Protein AF-A0A2H0XUZ1-F1 (afdb_monomer)

Secondary structure (DSSP, 8-state):
------TT--------PPPSEEEEEEEEESTT-EEEETTEEEEESPEEEEEEESEEEEEEE--TTB--EEEEEEEPTT-EEEEEEEPPB-EEEEEEEEESTT-EEEETTEEEEESSEEEEEEESEEEEEEEE-SSSB--EEEEEEE-TT-EEEEEEEPPB-EEEEEEEEESS-PEEEETTEEPBPTTSPBPBSSEEEEEEESEEEEEEEE-TTB--EEEEEEEPTT-EEEEEEEPPBP-----HHHHHHHHHHSTTHHHHHTT-HHHHHHHHHHHHHHHHHHHHHHHHHHHHHHHHHHHHHHHHH----HHHHHHHHHHHHHHHHHHHHHHHHHHHHHHHHHHHHHHHHHHHHHT-----GGG-------SS----------

Radius of gyration: 54.4 Å; Cα contacts (8 Å, |Δi|>4): 701; chains: 1; bounding box: 122×75×150 Å

Mean predicted aligned error: 13.76 Å

pLDDT: mean 89.46, std 15.49, range [26.77, 98.44]

Solvent-accessible surface area (backbone atoms only — not comparable to full-atom values): 21020 Å² total; per-residue (Å²): 136,90,80,89,78,57,91,96,50,93,76,84,81,89,76,86,81,76,54,70,27,15,25,35,31,35,41,40,44,66,70,61,25,41,36,22,50,73,90,40,80,77,53,46,28,68,37,74,69,42,76,41,63,44,44,78,44,41,39,39,37,44,46,93,53,32,44,72,45,74,46,82,48,72,37,46,61,68,36,74,46,78,48,77,46,73,49,52,76,37,22,6,23,43,35,39,40,39,41,63,72,62,21,37,33,23,51,72,84,42,79,76,52,40,22,69,38,78,45,72,82,36,62,52,42,79,44,43,39,36,40,39,50,77,88,49,29,52,65,48,76,50,74,47,72,28,46,73,75,32,72,44,76,47,78,50,67,56,52,69,37,33,7,26,39,37,39,38,41,43,70,62,64,27,37,40,20,51,73,84,41,76,39,61,44,97,86,68,46,73,37,41,27,67,41,74,45,75,79,38,68,40,41,82,43,38,42,34,38,44,41,95,64,33,45,69,44,75,49,79,44,76,38,45,66,80,36,77,46,80,44,80,48,73,51,52,70,59,77,90,75,84,60,49,68,63,16,25,56,36,15,70,76,39,57,20,42,6,24,40,74,61,70,36,47,72,61,9,53,49,44,36,51,51,50,54,52,46,48,54,53,35,52,53,31,48,56,50,24,54,53,28,44,51,50,22,54,50,42,46,48,53,57,72,70,63,86,76,54,76,68,59,53,48,58,47,48,51,55,24,51,52,29,41,52,54,18,52,54,30,46,52,50,31,51,52,45,51,50,51,45,54,51,51,50,54,47,42,24,50,44,19,44,74,68,46,72,83,82,52,87,92,71,64,78,81,72,82,82,76,64,92,83,76,92,72,88,78,85,84,74,136

Sequence (382 aa):
ATILVDDEKESAIDAKMTPAFGYLNLTTTPPNAPVMVNDKPIGNAPLLNYKLMSGKYLLMLKADFYKTTQEGIIIADGQTLTKAIDLPPDFGSISVQAAPVGSKVLIDGKAVGVSPLFVKQIAVGSHKVRIESGEHYEPIETTLFVGLGETQVIQTSLKERIGSLMITSNPPGAIIKIDGAGYKLTSGESAKTPIKLSRVWAGKRTVSLEMPGYASAKQDVVVRENELKPLQFTLNKMVFIKPRDQALWRSAVVPGFGQAYSTRYKVGAGYLAGEVVLYFILQNQKRLYEKYQNAYLIEREDYRSVIGTSEELKVIWEHVQDSYNKMDNQYKKQQLVTGAMVGLYLWNIADAYLFMPKIGEKHVSVYPTIDGFALRLEAELP

Structure (mmCIF, N/CA/C/O backbone):
data_AF-A0A2H0XUZ1-F1
#
_entry.id   AF-A0A2H0XUZ1-F1
#
loop_
_atom_site.group_PDB
_atom_site.id
_atom_site.type_symbol
_atom_site.label_atom_id
_atom_site.label_alt_id
_atom_site.label_comp_id
_atom_site.label_asym_id
_atom_site.label_entity_id
_atom_site.label_seq_id
_atom_site.pdbx_PDB_ins_code
_atom_site.Cartn_x
_atom_site.Cartn_y
_atom_site.Cartn_z
_atom_site.occupancy
_atom_site.B_iso_or_equiv
_atom_site.auth_seq_id
_atom_site.auth_comp_id
_atom_site.auth_asym_id
_atom_site.auth_atom_id
_atom_site.pdbx_PDB_model_num
ATOM 1 N N . ALA A 1 1 ? -64.602 35.003 58.771 1.00 54.06 1 ALA A N 1
ATOM 2 C CA . ALA A 1 1 ? -65.085 36.156 59.552 1.00 54.06 1 ALA A CA 1
ATOM 3 C C . ALA A 1 1 ? -66.500 36.461 59.094 1.00 54.06 1 ALA A C 1
ATOM 5 O O . ALA A 1 1 ? -66.723 36.475 57.890 1.00 54.06 1 ALA A O 1
ATOM 6 N N . THR A 1 2 ? -67.439 36.635 60.020 1.00 58.09 2 THR A N 1
ATOM 7 C CA . THR A 1 2 ? -68.795 37.097 59.699 1.00 58.09 2 THR A CA 1
ATOM 8 C C . THR A 1 2 ? -68.797 38.610 59.856 1.00 58.09 2 THR A C 1
ATOM 10 O O . THR A 1 2 ? -68.468 39.100 60.934 1.00 58.09 2 THR A O 1
ATOM 13 N N . ILE A 1 3 ? -69.106 39.337 58.787 1.00 65.50 3 ILE A N 1
ATOM 14 C CA . ILE A 1 3 ? -69.291 40.790 58.816 1.00 65.50 3 ILE A CA 1
ATOM 15 C C . ILE A 1 3 ? -70.775 41.095 58.712 1.00 65.50 3 ILE A C 1
ATOM 17 O O . ILE A 1 3 ? -71.470 40.548 57.860 1.00 65.50 3 ILE A O 1
ATOM 21 N N . LEU A 1 4 ? -71.241 41.968 59.594 1.00 65.25 4 LEU A N 1
ATOM 22 C CA . LEU A 1 4 ? -72.525 42.632 59.444 1.00 65.25 4 LEU A CA 1
ATOM 23 C C . LEU A 1 4 ? -72.284 43.858 58.569 1.00 65.25 4 LEU A C 1
ATOM 25 O O . LEU A 1 4 ? -71.453 44.697 58.909 1.00 65.25 4 LEU A O 1
ATOM 29 N N . VAL A 1 5 ? -72.963 43.900 57.428 1.00 68.69 5 VAL A N 1
ATOM 30 C CA . VAL A 1 5 ? -72.924 45.014 56.477 1.00 68.69 5 VAL A CA 1
ATOM 31 C C . VAL A 1 5 ? -74.217 45.803 56.660 1.00 68.69 5 VAL A C 1
ATOM 33 O O . VAL A 1 5 ? -75.282 45.196 56.766 1.00 68.69 5 VAL A O 1
ATOM 36 N N . ASP A 1 6 ? -74.104 47.125 56.743 1.00 70.50 6 ASP A N 1
ATOM 37 C CA . ASP A 1 6 ? -75.214 48.061 56.945 1.00 70.50 6 ASP A CA 1
ATOM 38 C C . ASP A 1 6 ? -75.403 48.913 55.684 1.00 70.50 6 ASP A C 1
ATOM 40 O O . ASP A 1 6 ? -74.436 49.143 54.948 1.00 70.50 6 ASP A O 1
ATOM 44 N N . ASP A 1 7 ? -76.629 49.364 55.421 1.00 66.69 7 ASP A N 1
ATOM 45 C CA . ASP A 1 7 ? -76.916 50.150 54.218 1.00 66.69 7 ASP A CA 1
ATOM 46 C C . ASP A 1 7 ? -76.238 51.530 54.334 1.00 66.69 7 ASP A C 1
ATOM 48 O O . ASP A 1 7 ? -76.243 52.160 55.392 1.00 66.69 7 ASP A O 1
ATOM 52 N N . GLU A 1 8 ? -75.586 51.973 53.256 1.00 68.88 8 GLU A N 1
ATOM 53 C CA . GLU A 1 8 ? -74.812 53.229 53.154 1.00 68.88 8 GLU A CA 1
ATOM 54 C C . GLU A 1 8 ? -73.475 53.330 53.932 1.00 68.88 8 GLU A C 1
ATOM 56 O O . GLU A 1 8 ? -72.865 54.404 53.962 1.00 68.88 8 GLU A O 1
ATOM 61 N N . LYS A 1 9 ? -72.930 52.236 54.495 1.00 70.69 9 LYS A N 1
ATOM 62 C CA . LYS A 1 9 ? -71.551 52.213 55.039 1.00 70.69 9 LYS A CA 1
ATOM 63 C C . LYS A 1 9 ? -70.651 51.191 54.353 1.00 70.69 9 LYS A C 1
ATOM 65 O O . LYS A 1 9 ? -70.871 49.983 54.440 1.00 70.69 9 LYS A O 1
ATOM 70 N N . GLU A 1 10 ? -69.551 51.669 53.765 1.00 69.94 10 GLU A N 1
ATOM 71 C CA . GLU A 1 10 ? -68.481 50.789 53.289 1.00 69.94 10 GLU A CA 1
ATOM 72 C C . GLU A 1 10 ? -67.913 49.963 54.453 1.00 69.94 10 GLU A C 1
ATOM 74 O O . GLU A 1 10 ? -67.359 50.491 55.419 1.00 69.94 10 GLU A O 1
ATOM 79 N N . SER A 1 11 ? -68.064 48.643 54.352 1.00 73.44 11 SER A N 1
ATOM 80 C CA . SER A 1 11 ? -67.514 47.677 55.301 1.00 73.44 11 SER A CA 1
ATOM 81 C C . SER A 1 11 ? -66.314 46.988 54.661 1.00 73.44 11 SER A C 1
ATOM 83 O O . SER A 1 11 ? -66.468 46.202 53.727 1.00 73.44 11 SER A O 1
ATOM 85 N N . ALA A 1 12 ? -65.111 47.278 55.154 1.00 68.12 12 ALA A N 1
ATOM 86 C CA . ALA A 1 12 ? -63.887 46.640 54.684 1.00 68.12 12 ALA A CA 1
ATOM 87 C C . ALA A 1 12 ? -63.538 45.424 55.558 1.00 68.12 12 ALA A C 1
ATOM 89 O O . ALA A 1 12 ? -63.433 45.533 56.780 1.00 68.12 12 ALA A O 1
ATOM 90 N N . ILE A 1 13 ? -63.324 44.264 54.930 1.00 72.00 13 ILE A N 1
ATOM 91 C CA . ILE A 1 13 ? -62.639 43.132 55.562 1.00 72.00 13 ILE A CA 1
ATOM 92 C C . ILE A 1 13 ? -61.157 43.230 55.244 1.00 72.00 13 ILE A C 1
ATOM 94 O O . ILE A 1 13 ? -60.767 43.212 54.077 1.00 72.00 13 ILE A O 1
ATOM 98 N N . ASP A 1 14 ? -60.339 43.231 56.291 1.00 69.06 14 ASP A N 1
ATOM 99 C CA . ASP A 1 14 ? -58.914 42.966 56.163 1.00 69.06 14 ASP A CA 1
ATOM 100 C C . ASP A 1 14 ? -58.681 41.457 56.341 1.00 69.06 14 ASP A C 1
ATOM 102 O O . ASP A 1 14 ? -58.546 40.930 57.449 1.00 69.06 14 ASP A O 1
ATOM 106 N N . ALA A 1 15 ? -58.768 40.714 55.235 1.00 67.31 15 ALA A N 1
ATOM 107 C CA . ALA A 1 15 ? -58.509 39.280 55.217 1.00 67.31 15 ALA A CA 1
ATOM 108 C C . ALA A 1 15 ? -57.034 39.034 54.896 1.00 67.31 15 ALA A C 1
ATOM 110 O O . ALA A 1 15 ? -56.607 39.096 53.742 1.00 67.31 15 ALA A O 1
ATOM 111 N N . LYS A 1 16 ? -56.253 38.675 55.916 1.00 73.50 16 LYS A N 1
ATOM 112 C CA . LYS A 1 16 ? -54.870 38.236 55.724 1.00 73.50 16 LYS A CA 1
ATOM 113 C C . LYS A 1 16 ? -54.849 36.808 55.169 1.00 73.50 16 LYS A C 1
ATOM 115 O O . LYS A 1 16 ? -54.920 35.842 55.925 1.00 73.50 16 LYS A O 1
ATOM 120 N N . MET A 1 17 ? -54.768 36.670 53.847 1.00 75.50 17 MET A N 1
ATOM 121 C CA . MET A 1 17 ? -54.591 35.367 53.200 1.00 75.50 17 MET A CA 1
ATOM 122 C C . MET A 1 17 ? -53.187 34.820 53.477 1.00 75.50 17 MET A C 1
ATOM 124 O O . MET A 1 17 ? -52.190 35.513 53.266 1.00 75.50 17 MET A O 1
ATOM 128 N N . THR A 1 18 ? -53.098 33.568 53.922 1.00 76.50 18 THR A N 1
ATOM 129 C CA . THR A 1 18 ? -51.833 32.830 53.978 1.00 76.50 18 THR A CA 1
ATOM 130 C C . THR A 1 18 ? -51.630 32.065 52.668 1.00 76.50 18 THR A C 1
ATOM 132 O O . THR A 1 18 ? -52.593 31.516 52.126 1.00 76.50 18 THR A O 1
ATOM 135 N N . PRO A 1 19 ? -50.410 32.029 52.106 1.00 81.19 19 PRO A N 1
ATOM 136 C CA . PRO A 1 19 ? -50.156 31.266 50.890 1.00 81.19 19 PRO A CA 1
ATOM 137 C C . PRO A 1 19 ? -50.393 29.772 51.130 1.00 81.19 19 PRO A C 1
ATOM 139 O O . PRO A 1 19 ? -49.680 29.187 51.925 1.00 81.19 19 PRO A O 1
ATOM 142 N N . ALA A 1 20 ? -51.308 29.129 50.401 1.00 90.44 20 ALA A N 1
ATOM 143 C CA . ALA A 1 20 ? -51.469 27.663 50.413 1.00 90.44 20 ALA A CA 1
ATOM 144 C C . ALA A 1 20 ? -50.472 26.948 49.470 1.00 90.44 20 ALA A C 1
ATOM 146 O O . ALA A 1 20 ? -50.773 25.911 48.875 1.00 90.44 20 ALA A O 1
ATOM 147 N N . PHE A 1 21 ? -49.315 27.568 49.244 1.00 94.62 21 PHE A N 1
ATOM 148 C CA . PHE A 1 21 ? -48.265 27.103 48.346 1.00 94.62 21 PHE A CA 1
ATOM 149 C C . PHE A 1 21 ? -46.896 27.508 48.882 1.00 94.62 21 PHE A C 1
ATOM 151 O O . PHE A 1 21 ? -46.771 28.522 49.569 1.00 94.62 21 PHE A O 1
ATOM 158 N N . GLY A 1 22 ? -45.867 26.772 48.483 1.00 96.06 22 GLY A N 1
ATOM 159 C CA . GLY A 1 22 ? -44.466 27.116 48.695 1.00 96.06 22 GLY A CA 1
ATOM 160 C C . GLY A 1 22 ? -43.653 26.921 47.417 1.00 96.06 22 GLY A C 1
ATOM 161 O O . GLY A 1 22 ? -44.203 26.758 46.322 1.00 96.06 22 GLY A O 1
ATOM 162 N N . TYR A 1 23 ? -42.333 26.942 47.555 1.00 97.06 23 TYR A N 1
ATOM 163 C CA . TYR A 1 23 ? -41.396 26.846 46.440 1.00 97.06 23 TYR A CA 1
ATOM 164 C C . TYR A 1 23 ? -40.370 25.734 46.661 1.00 97.06 23 TYR A C 1
ATOM 166 O O . TYR A 1 23 ? -39.965 25.469 47.790 1.00 97.06 23 TYR A O 1
ATOM 174 N N . LEU A 1 24 ? -39.920 25.107 45.578 1.00 97.56 24 LEU A N 1
ATOM 175 C CA . LEU A 1 24 ? -38.834 24.133 45.567 1.00 97.56 24 LEU A CA 1
ATOM 176 C C . LEU A 1 24 ? -37.639 24.690 44.784 1.00 97.56 24 LEU A C 1
ATOM 178 O O . LEU A 1 24 ? -37.761 25.022 43.603 1.00 97.56 24 LEU A O 1
ATOM 182 N N . ASN A 1 25 ? -36.484 24.729 45.443 1.00 98.00 25 ASN A N 1
ATOM 183 C CA . ASN A 1 25 ? -35.170 24.838 44.825 1.00 98.00 25 ASN A CA 1
ATOM 184 C C . ASN A 1 25 ? -34.518 23.455 44.857 1.00 98.00 25 ASN A C 1
ATOM 186 O O . ASN A 1 25 ? -34.298 22.911 45.937 1.00 98.00 25 ASN A O 1
ATOM 190 N N . LEU A 1 26 ? -34.214 22.877 43.700 1.00 97.62 26 LEU A N 1
ATOM 191 C CA . LEU A 1 26 ? -33.664 21.526 43.609 1.00 97.62 26 LEU A CA 1
ATOM 192 C C . LEU A 1 26 ? -32.458 21.501 42.681 1.00 97.62 26 LEU A C 1
ATOM 194 O O . LEU A 1 26 ? -32.584 21.861 41.516 1.00 97.62 26 LEU A O 1
ATOM 198 N N . THR A 1 27 ? -31.320 21.026 43.172 1.00 97.75 27 THR A N 1
ATOM 199 C CA . THR A 1 27 ? -30.129 20.718 42.369 1.00 97.75 27 THR A CA 1
ATOM 200 C C . THR A 1 27 ? -29.829 19.223 42.414 1.00 97.75 27 THR A C 1
ATOM 202 O O . THR A 1 27 ? -30.231 18.528 43.350 1.00 97.75 27 THR A O 1
ATOM 205 N N . THR A 1 28 ? -29.129 18.715 41.396 1.00 97.62 28 THR A N 1
ATOM 206 C CA . THR A 1 28 ? -28.732 17.304 41.331 1.00 97.62 28 THR A CA 1
ATOM 207 C C . THR A 1 28 ? -27.280 17.127 40.924 1.00 97.62 28 THR A C 1
ATOM 209 O O . THR A 1 28 ? -26.757 17.906 40.123 1.00 97.62 28 THR A O 1
ATOM 212 N N . THR A 1 29 ? -26.669 16.050 41.413 1.00 95.31 29 THR A N 1
ATOM 213 C CA . THR A 1 29 ? -25.396 15.519 40.911 1.00 95.31 29 THR A CA 1
ATOM 214 C C . THR A 1 29 ? -25.655 14.099 40.396 1.00 95.31 29 THR A C 1
ATOM 216 O O . THR A 1 29 ? -25.971 13.229 41.203 1.00 95.31 29 THR A O 1
ATOM 219 N N . PRO A 1 30 ? -25.576 13.818 39.082 1.00 94.56 30 PRO A N 1
ATOM 220 C CA . PRO A 1 30 ? -25.170 14.707 37.995 1.00 94.56 30 PRO A CA 1
ATOM 221 C C . PRO A 1 30 ? -26.203 15.818 37.724 1.00 94.56 30 PRO A C 1
ATOM 223 O O . PRO A 1 30 ? -27.385 15.660 38.051 1.00 94.56 30 PRO A O 1
ATOM 226 N N . PRO A 1 31 ? -25.782 16.943 37.117 1.00 94.44 31 PRO A N 1
ATOM 227 C CA . PRO A 1 31 ? -26.701 18.014 36.743 1.00 94.44 31 PRO A CA 1
ATOM 228 C C . PRO A 1 31 ? -27.665 17.556 35.640 1.00 94.44 31 PRO A C 1
ATOM 230 O O . PRO A 1 31 ? -27.409 16.575 34.943 1.00 94.44 31 PRO A O 1
ATOM 233 N N . ASN A 1 32 ? -28.747 18.311 35.435 1.00 95.00 32 ASN A N 1
ATOM 234 C CA . ASN A 1 32 ? -29.728 18.073 34.372 1.00 95.00 32 ASN A CA 1
ATOM 235 C C . ASN A 1 32 ? -30.531 16.768 34.499 1.00 95.00 32 ASN A C 1
ATOM 237 O O . ASN A 1 32 ? -31.083 16.298 33.505 1.00 95.00 32 ASN A O 1
ATOM 241 N N . ALA A 1 33 ? -30.641 16.192 35.699 1.00 96.50 33 ALA A N 1
ATOM 242 C CA . ALA A 1 33 ? -31.486 15.022 35.918 1.00 96.50 33 ALA A CA 1
ATOM 243 C C . ALA A 1 33 ? -32.978 15.392 35.757 1.00 96.50 33 ALA A C 1
ATOM 245 O O . ALA A 1 33 ? -33.431 16.345 36.402 1.00 96.50 33 ALA A O 1
ATOM 246 N N . PRO A 1 34 ? -33.755 14.674 34.921 1.00 97.06 34 PRO A N 1
ATOM 247 C CA . PRO A 1 34 ? -35.213 14.741 34.924 1.00 97.06 34 PRO A CA 1
ATOM 248 C C . PRO A 1 34 ? -35.821 14.563 36.319 1.00 97.06 34 PRO A C 1
ATOM 250 O O . PRO A 1 34 ? -35.462 13.635 37.048 1.00 97.06 34 PRO A O 1
ATOM 253 N N . VAL A 1 35 ? -36.777 15.430 36.657 1.00 96.94 35 VAL A N 1
ATOM 254 C CA . VAL A 1 35 ? -37.486 15.456 37.940 1.00 96.94 35 VAL A CA 1
ATOM 255 C C . VAL A 1 35 ? -38.979 15.247 37.709 1.00 96.94 35 VAL A C 1
ATOM 257 O O . VAL A 1 35 ? -39.616 15.935 36.904 1.00 96.94 35 VAL A O 1
ATOM 260 N N . MET A 1 36 ? -39.554 14.316 38.461 1.00 97.00 36 MET A N 1
ATOM 261 C CA . MET A 1 36 ? -40.992 14.078 38.533 1.00 97.00 36 MET A CA 1
ATOM 262 C C . MET A 1 36 ? -41.492 14.311 39.960 1.00 97.00 36 MET A C 1
ATOM 264 O O . MET A 1 36 ? -40.799 13.984 40.921 1.00 97.00 36 MET A O 1
ATOM 268 N N . VAL A 1 37 ? -42.701 14.857 40.087 1.00 96.56 37 VAL A N 1
ATOM 269 C CA . VAL A 1 37 ? -43.438 15.019 41.347 1.00 96.56 37 VAL A CA 1
ATOM 270 C C . VAL A 1 37 ? -44.721 14.208 41.248 1.00 96.56 37 VAL A C 1
ATOM 272 O O . VAL A 1 37 ? -45.546 14.496 40.382 1.00 96.56 37 VAL A O 1
ATOM 275 N N . ASN A 1 38 ? -44.906 13.225 42.134 1.00 93.31 38 ASN A N 1
ATOM 276 C CA . ASN A 1 38 ? -46.067 12.321 42.124 1.00 93.31 38 ASN A CA 1
ATOM 277 C C . ASN A 1 38 ? -46.338 11.769 40.706 1.00 93.31 38 ASN A C 1
ATOM 279 O O . ASN A 1 38 ? -47.430 11.934 40.166 1.00 93.31 38 ASN A O 1
ATOM 283 N N . ASP A 1 39 ? -45.291 11.225 40.075 1.00 92.69 39 ASP A N 1
ATOM 284 C CA . ASP A 1 39 ? -45.282 10.674 38.707 1.00 92.69 39 ASP A CA 1
ATOM 285 C C . ASP A 1 39 ? -45.545 11.674 37.564 1.00 92.69 39 ASP A C 1
ATOM 287 O O . ASP A 1 39 ? -45.543 11.301 36.390 1.00 92.69 39 ASP A O 1
ATOM 291 N N . LYS A 1 40 ? -45.704 12.970 37.864 1.00 95.44 40 LYS A N 1
ATOM 292 C CA . LYS A 1 40 ? -45.834 14.021 36.851 1.00 95.44 40 LYS A CA 1
ATOM 293 C C . LYS A 1 40 ? -44.475 14.675 36.571 1.00 95.44 40 LYS A C 1
ATOM 295 O O . LYS A 1 40 ? -43.865 15.194 37.508 1.00 95.44 40 LYS A O 1
ATOM 300 N N . PRO A 1 41 ? -43.993 14.722 35.315 1.00 96.38 41 PRO A N 1
ATOM 301 C CA . PRO A 1 41 ? -42.753 15.417 34.980 1.00 96.38 41 PRO A CA 1
ATOM 302 C C . PRO A 1 41 ? -42.902 16.922 35.196 1.00 96.38 41 PRO A C 1
ATOM 304 O O . PRO A 1 41 ? -43.883 17.528 34.758 1.00 96.38 41 PRO A O 1
ATOM 307 N N . ILE A 1 42 ? -41.916 17.519 35.867 1.00 95.75 42 ILE A N 1
ATOM 308 C CA . ILE A 1 42 ? -41.899 18.956 36.174 1.00 95.75 42 ILE A CA 1
ATOM 309 C C . ILE A 1 42 ? -40.709 19.703 35.557 1.00 95.75 42 ILE A C 1
ATOM 311 O O . ILE A 1 42 ? -40.638 20.925 35.667 1.00 95.75 42 ILE A O 1
ATOM 315 N N . GLY A 1 43 ? -39.806 18.987 34.881 1.00 95.12 43 GLY A N 1
ATOM 316 C CA . GLY A 1 43 ? -38.634 19.533 34.196 1.00 95.12 43 GLY A CA 1
ATOM 317 C C . GLY A 1 43 ? -37.354 18.794 34.579 1.00 95.12 43 GLY A C 1
ATOM 318 O O . GLY A 1 43 ? -37.404 17.670 35.076 1.00 95.12 43 GLY A O 1
ATOM 319 N N . ASN A 1 44 ? -36.209 19.439 34.372 1.00 96.56 44 ASN A N 1
ATOM 320 C CA . ASN A 1 44 ? -34.895 18.925 34.751 1.00 96.56 44 ASN A CA 1
ATOM 321 C C . ASN A 1 44 ? -34.283 19.832 35.824 1.00 96.56 44 ASN A C 1
ATOM 323 O O . ASN A 1 44 ? -34.526 21.038 35.830 1.00 96.56 44 ASN A O 1
ATOM 327 N N . ALA A 1 45 ? -33.479 19.264 36.720 1.00 95.06 45 ALA A N 1
ATOM 328 C CA . ALA A 1 45 ? -32.726 20.051 37.690 1.00 95.06 45 ALA A CA 1
ATOM 329 C C . ALA A 1 45 ? -31.591 20.851 36.998 1.00 95.06 45 ALA A C 1
ATOM 331 O O . ALA A 1 45 ? -30.927 20.316 36.114 1.00 95.06 45 ALA A O 1
ATOM 332 N N . PRO A 1 46 ? -31.292 22.096 37.406 1.00 96.56 46 PRO A N 1
ATOM 333 C CA . PRO A 1 46 ? -31.813 22.747 38.594 1.00 96.56 46 PRO A CA 1
ATOM 334 C C . PRO A 1 46 ? -33.230 23.303 38.414 1.00 96.56 46 PRO A C 1
ATOM 336 O O . PRO A 1 46 ? -33.542 23.937 37.411 1.00 96.56 46 PRO A O 1
ATOM 339 N N . LEU A 1 47 ? -34.067 23.121 39.434 1.00 96.00 47 LEU A N 1
ATOM 340 C CA . LEU A 1 47 ? -35.338 23.827 39.571 1.00 96.00 47 LEU A CA 1
ATOM 341 C C . LEU A 1 47 ? -35.126 25.017 40.506 1.00 96.00 47 LEU A C 1
ATOM 343 O O . LEU A 1 47 ? -34.586 24.845 41.598 1.00 96.00 47 LEU A O 1
ATOM 347 N N . LEU A 1 48 ? -35.546 26.209 40.084 1.00 96.19 48 LEU A N 1
ATOM 348 C CA . LEU A 1 48 ? -35.440 27.442 40.865 1.00 96.19 48 LEU A CA 1
ATOM 349 C C . LE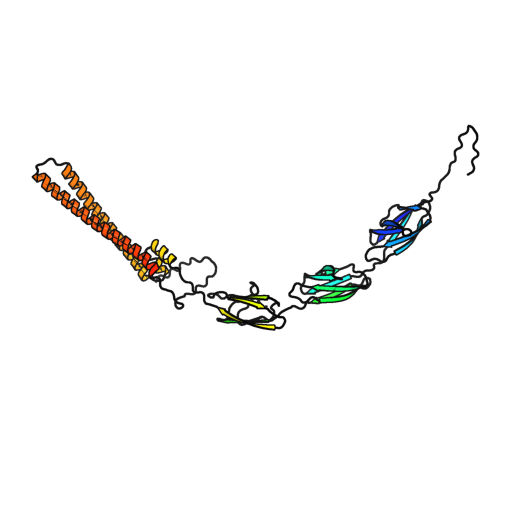U A 1 48 ? -36.834 28.020 41.093 1.00 96.19 48 LEU A C 1
ATOM 351 O O . LEU A 1 48 ? -37.561 28.290 40.141 1.00 96.19 48 LEU A O 1
ATOM 355 N N . ASN A 1 49 ? -37.188 28.212 42.360 1.00 95.50 49 ASN A N 1
ATOM 356 C CA . ASN A 1 49 ? -38.472 28.710 42.837 1.00 95.50 49 ASN A CA 1
ATOM 357 C C . ASN A 1 49 ? -39.665 28.001 42.174 1.00 95.50 49 ASN A C 1
ATOM 359 O O . ASN A 1 49 ? -40.641 28.639 41.773 1.00 95.50 49 ASN A O 1
ATOM 363 N N . TYR A 1 50 ? -39.597 26.674 42.039 1.00 96.75 50 TYR A N 1
ATOM 364 C CA . TYR A 1 50 ? -40.678 25.907 41.431 1.00 96.75 50 TYR A CA 1
ATOM 365 C C . TYR A 1 50 ? -41.881 25.864 42.379 1.00 96.75 50 TYR A C 1
ATOM 367 O O . TYR A 1 50 ? -41.798 25.306 43.472 1.00 96.75 50 TYR A O 1
ATOM 375 N N . LYS A 1 51 ? -42.990 26.493 41.982 1.00 96.50 51 LYS A N 1
ATOM 376 C CA . LYS A 1 51 ? -44.180 26.654 42.826 1.00 96.50 51 LYS A CA 1
ATOM 377 C C . LYS A 1 51 ? -44.960 25.343 42.943 1.00 96.50 51 LYS A C 1
ATOM 379 O O . LYS A 1 51 ? -45.400 24.788 41.938 1.00 96.50 51 LYS A O 1
ATOM 384 N N . LEU A 1 52 ? -45.198 24.903 44.174 1.00 95.88 52 LEU A N 1
ATOM 385 C CA . LEU A 1 52 ? -46.023 23.741 44.509 1.00 95.88 52 LEU A CA 1
ATOM 386 C C . LEU A 1 52 ? -47.050 24.139 45.567 1.00 95.88 52 LEU A C 1
ATOM 388 O O . LEU A 1 52 ? -46.763 24.976 46.421 1.00 95.88 52 LEU A O 1
ATOM 392 N N . MET A 1 53 ? -48.240 23.539 45.523 1.00 95.94 53 MET A N 1
ATOM 393 C CA . MET A 1 53 ? -49.191 23.676 46.630 1.00 95.94 53 MET A CA 1
ATOM 394 C C . MET A 1 53 ? -48.559 23.127 47.911 1.00 95.94 53 MET A C 1
ATOM 396 O O . MET A 1 53 ? -47.664 22.288 47.868 1.00 95.94 53 MET A O 1
ATOM 400 N N . SER A 1 54 ? -48.991 23.607 49.063 1.00 95.44 54 SER A N 1
ATOM 401 C CA . SER A 1 54 ? -48.479 23.066 50.314 1.00 95.44 54 SER A CA 1
ATOM 402 C C . SER A 1 54 ? -48.987 21.644 50.514 1.00 95.44 54 SER A C 1
ATOM 404 O O . SER A 1 54 ? -50.148 21.335 50.239 1.00 95.44 54 SER A O 1
ATOM 406 N N . GLY A 1 55 ? -48.110 20.751 50.962 1.00 95.56 55 GLY A N 1
ATOM 407 C CA . GLY A 1 55 ? -48.427 19.332 51.051 1.00 95.56 55 GLY A CA 1
ATOM 408 C C . GLY A 1 55 ? -47.206 18.425 50.975 1.00 95.56 55 GLY A C 1
ATOM 409 O O . GLY A 1 55 ? -46.060 18.877 50.942 1.00 95.56 55 GLY A O 1
ATOM 410 N N . LYS A 1 56 ? -47.469 17.117 50.973 1.00 96.88 56 LYS A N 1
ATOM 411 C CA . LYS A 1 56 ? -46.454 16.069 50.830 1.00 96.88 56 LYS A CA 1
ATOM 412 C C . LYS A 1 56 ? -46.337 15.665 49.363 1.00 96.88 56 LYS A C 1
ATOM 414 O O . LYS A 1 56 ? -47.354 15.448 48.706 1.00 96.88 56 LYS A O 1
ATOM 419 N N . TYR A 1 57 ? -45.110 15.509 48.887 1.00 97.00 57 TYR A N 1
ATOM 420 C CA . TYR A 1 57 ? -44.811 15.090 47.522 1.00 97.00 57 TYR A CA 1
ATOM 421 C C . TYR A 1 57 ? -43.752 13.996 47.511 1.00 97.00 57 TYR A C 1
ATOM 423 O O . TYR A 1 57 ? -42.878 13.970 48.375 1.00 97.00 57 TYR A O 1
ATOM 431 N N . LEU A 1 58 ? -43.808 13.127 46.506 1.00 97.38 58 LEU A N 1
ATOM 432 C CA . LEU A 1 58 ? -42.741 12.194 46.176 1.00 97.38 58 LEU A CA 1
ATOM 433 C C . LEU A 1 58 ? -41.990 12.719 44.953 1.00 97.38 58 LEU A C 1
ATOM 435 O O . LEU A 1 58 ? -42.569 12.847 43.873 1.00 97.38 58 LEU A O 1
ATOM 439 N N . LEU A 1 59 ? -40.708 13.022 45.133 1.00 97.12 59 LEU A N 1
ATOM 440 C CA . LEU A 1 59 ? -39.789 13.287 44.038 1.00 97.12 59 LEU A CA 1
ATOM 441 C C . LEU A 1 59 ? -39.284 11.969 43.465 1.00 97.12 59 LEU A C 1
ATOM 443 O O . LEU A 1 59 ? -38.925 11.068 44.220 1.00 97.12 59 LEU A O 1
ATOM 447 N N . MET A 1 60 ? -39.192 11.887 42.142 1.00 97.25 60 MET A N 1
ATOM 448 C CA . MET A 1 60 ? -38.476 10.827 41.441 1.00 97.25 60 MET A CA 1
ATOM 449 C C . MET A 1 60 ? -37.486 11.459 40.468 1.00 97.25 60 MET A C 1
ATOM 451 O O . MET A 1 60 ? -37.867 12.273 39.625 1.00 97.25 60 MET A O 1
ATOM 455 N N . LEU A 1 61 ? -36.215 11.090 40.609 1.00 96.75 61 LEU A N 1
ATOM 456 C CA . LEU A 1 61 ? -35.111 11.621 39.823 1.00 96.75 61 LEU A CA 1
ATOM 457 C C . LEU A 1 61 ? -34.439 10.492 39.057 1.00 96.75 61 LEU A C 1
ATOM 459 O O . LEU A 1 61 ? -34.135 9.440 39.623 1.00 96.75 61 LEU A O 1
ATOM 463 N N . LYS A 1 62 ? -34.188 10.723 37.771 1.00 92.88 62 LYS A N 1
ATOM 464 C CA . LYS A 1 62 ? -33.545 9.759 36.876 1.00 92.88 62 LYS A CA 1
ATOM 465 C C . LYS A 1 62 ? -32.418 10.451 36.124 1.00 92.88 62 LYS A C 1
ATOM 467 O O . LYS A 1 62 ? -32.604 11.571 35.675 1.00 92.88 62 LYS A O 1
ATOM 472 N N . ALA A 1 63 ? -31.285 9.782 35.945 1.00 92.94 63 ALA A N 1
ATOM 473 C CA . ALA A 1 63 ? -30.229 10.211 35.032 1.00 92.94 63 ALA A CA 1
ATOM 474 C C . ALA A 1 63 ? -29.592 8.983 34.368 1.00 92.94 63 ALA A C 1
ATOM 476 O O . ALA A 1 63 ? -29.572 7.901 34.958 1.00 92.94 63 ALA A O 1
ATOM 477 N N . ASP A 1 64 ? -29.094 9.139 33.142 1.00 91.06 64 ASP A N 1
ATOM 478 C CA . ASP A 1 64 ? -28.459 8.042 32.408 1.00 91.06 64 ASP A CA 1
ATOM 479 C C . ASP A 1 64 ? -27.238 7.530 33.161 1.00 91.06 64 ASP A C 1
ATOM 481 O O . ASP A 1 64 ? -26.391 8.323 33.565 1.00 91.06 64 ASP A O 1
ATOM 485 N N . PHE A 1 65 ? -27.139 6.207 33.306 1.00 92.19 65 PHE A N 1
ATOM 486 C CA . PHE A 1 65 ? -26.098 5.529 34.079 1.00 92.19 65 PHE A CA 1
ATOM 487 C C . PHE A 1 65 ? -26.165 5.751 35.600 1.00 92.19 65 PHE A C 1
ATOM 489 O O . PHE A 1 65 ? -25.250 5.348 36.301 1.00 92.19 65 PHE A O 1
ATOM 496 N N . TYR A 1 66 ? -27.219 6.353 36.149 1.00 92.62 66 TYR A N 1
ATOM 497 C CA . TYR A 1 66 ? -27.391 6.510 37.598 1.00 92.62 66 TYR A CA 1
ATOM 498 C C . TYR A 1 66 ? -28.641 5.779 38.084 1.00 92.62 66 TYR A C 1
ATOM 500 O O . TYR A 1 66 ? -29.610 5.593 37.342 1.00 92.62 66 TYR A O 1
ATOM 508 N N . LYS A 1 67 ? -28.644 5.388 39.361 1.00 92.12 67 LYS A N 1
ATOM 509 C CA . LYS A 1 67 ? -29.817 4.784 39.991 1.00 92.12 67 LYS A CA 1
ATOM 510 C C . LYS A 1 67 ? -30.934 5.814 40.100 1.00 92.12 67 LYS A C 1
ATOM 512 O O . LYS A 1 67 ? -30.697 6.988 40.376 1.00 92.12 67 LYS A O 1
ATOM 517 N N . THR A 1 68 ? -32.166 5.355 39.895 1.00 93.62 68 THR A N 1
ATOM 518 C CA . THR A 1 68 ? -33.347 6.189 40.134 1.00 93.62 68 THR A CA 1
ATOM 519 C C . THR A 1 68 ? -33.484 6.430 41.633 1.00 93.62 68 THR A C 1
ATOM 521 O O . THR A 1 68 ? -33.521 5.475 42.409 1.00 93.62 68 THR A O 1
ATOM 524 N N . THR A 1 69 ? -33.579 7.696 42.029 1.00 95.69 69 THR A N 1
ATOM 525 C CA . THR A 1 69 ? -33.730 8.101 43.431 1.00 95.69 69 THR A CA 1
ATOM 526 C C . THR A 1 69 ? -35.152 8.588 43.667 1.00 95.69 69 THR A C 1
ATOM 528 O O . THR A 1 69 ? -35.691 9.355 42.866 1.00 95.69 69 THR A O 1
ATOM 531 N N . GLN A 1 70 ? -35.755 8.152 44.772 1.00 96.12 70 GLN A N 1
ATOM 532 C CA . GLN A 1 70 ? -37.051 8.634 45.239 1.00 96.12 70 GLN A CA 1
ATOM 533 C C . GLN A 1 70 ? -36.890 9.331 46.590 1.00 96.12 70 GLN A C 1
ATOM 535 O O . GLN A 1 70 ? -36.249 8.784 47.486 1.00 96.12 70 GLN A O 1
ATOM 540 N N . GLU A 1 71 ? -37.474 10.518 46.749 1.00 95.06 71 GLU A N 1
ATOM 541 C CA . GLU A 1 71 ? -37.393 11.281 47.999 1.00 95.06 71 GLU A CA 1
ATOM 542 C C . GLU A 1 71 ? -38.733 11.932 48.350 1.00 95.06 71 GLU A C 1
ATOM 544 O O . GLU A 1 71 ? -39.329 12.649 47.546 1.00 95.06 71 GLU A O 1
ATOM 549 N N . GLY A 1 72 ? -39.215 11.695 49.571 1.00 96.38 72 GLY A N 1
ATOM 550 C CA . GLY A 1 72 ? -40.393 12.375 50.101 1.00 96.38 72 GLY A CA 1
ATOM 551 C C . GLY A 1 72 ? -40.051 13.786 50.578 1.00 96.38 72 GLY A C 1
ATOM 552 O O . GLY A 1 72 ? -39.157 13.960 51.405 1.00 96.38 72 GLY A O 1
ATOM 553 N N . ILE A 1 73 ? -40.789 14.789 50.106 1.00 97.06 73 ILE A N 1
ATOM 554 C CA . ILE A 1 73 ? -40.637 16.190 50.516 1.00 97.06 73 ILE A CA 1
ATOM 555 C C . ILE A 1 73 ? -41.945 16.759 51.068 1.00 97.06 73 ILE A C 1
ATOM 557 O O . ILE A 1 73 ? -43.038 16.272 50.771 1.00 97.06 73 ILE A O 1
ATOM 561 N N . ILE A 1 74 ? -41.831 17.824 51.862 1.00 97.12 74 ILE A N 1
ATOM 562 C CA . ILE A 1 74 ? -42.965 18.588 52.385 1.00 97.12 74 ILE A CA 1
ATOM 563 C C . ILE A 1 74 ? -42.779 20.046 51.972 1.00 97.12 74 ILE A C 1
ATOM 565 O O . ILE A 1 74 ? -41.749 20.644 52.279 1.00 97.12 74 ILE A O 1
ATOM 569 N N . ILE A 1 75 ? -43.771 20.605 51.284 1.00 97.00 75 ILE A N 1
ATOM 570 C CA . ILE A 1 75 ? -43.831 22.026 50.935 1.00 97.00 75 ILE A CA 1
ATOM 571 C C . ILE A 1 75 ? -44.743 22.717 51.946 1.00 97.00 75 ILE A C 1
ATOM 573 O O . ILE A 1 75 ? -45.895 22.314 52.113 1.00 97.00 75 ILE A O 1
ATOM 577 N N . ALA A 1 76 ? -44.210 23.723 52.637 1.00 94.62 76 ALA A N 1
ATOM 578 C CA . ALA A 1 76 ? -44.938 24.512 53.625 1.00 94.62 76 ALA A CA 1
ATOM 579 C C . ALA A 1 76 ? -45.385 25.863 53.047 1.00 94.62 76 ALA A C 1
ATOM 581 O O . ALA A 1 76 ? -44.721 26.430 52.176 1.00 94.62 76 ALA A O 1
ATOM 582 N N . ASP A 1 77 ? -46.487 26.385 53.588 1.00 94.19 77 ASP A N 1
ATOM 583 C CA . ASP A 1 77 ? -47.098 27.664 53.221 1.00 94.19 77 ASP A CA 1
ATOM 584 C C . ASP A 1 77 ? -46.076 28.811 53.214 1.00 94.19 77 ASP A C 1
ATOM 586 O O . ASP A 1 77 ? -45.466 29.139 54.232 1.00 94.19 77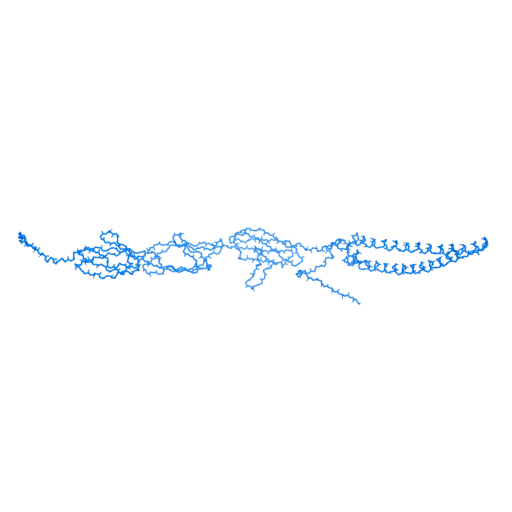 ASP A O 1
ATOM 590 N N . GLY A 1 78 ? -45.881 29.428 52.048 1.00 91.25 78 GLY A N 1
ATOM 591 C CA . GLY A 1 78 ? -45.010 30.585 51.837 1.00 91.25 78 GLY A CA 1
ATOM 592 C C . GLY A 1 78 ? -43.506 30.317 51.958 1.00 91.25 78 GLY A C 1
ATOM 593 O O . GLY A 1 78 ? -42.729 31.259 51.812 1.00 91.25 78 GLY A O 1
ATOM 594 N N . GLN A 1 79 ? -43.075 29.078 52.215 1.00 94.88 79 GLN A N 1
ATOM 595 C CA . GLN A 1 79 ? -41.663 28.733 52.407 1.00 94.88 79 GLN A CA 1
ATOM 596 C C . GLN A 1 79 ? -41.011 28.202 51.126 1.00 94.88 79 GLN A C 1
ATOM 598 O O . GLN A 1 79 ? -41.670 27.621 50.262 1.00 94.88 79 GLN A O 1
ATOM 603 N N . THR A 1 80 ? -39.687 28.351 51.036 1.00 97.12 80 THR A N 1
ATOM 604 C CA . THR A 1 80 ? -38.865 27.738 49.985 1.00 97.12 80 THR A CA 1
ATOM 605 C C . THR A 1 80 ? -38.084 26.563 50.560 1.00 97.12 80 THR A C 1
ATOM 607 O O . THR A 1 80 ? -37.218 26.745 51.415 1.00 97.12 80 THR A O 1
ATOM 610 N N . LEU A 1 81 ? -38.364 25.357 50.071 1.00 97.69 81 LEU A N 1
ATOM 611 C CA . LEU A 1 81 ? -37.570 24.168 50.347 1.00 97.69 81 LEU A CA 1
ATOM 612 C C . LEU A 1 81 ? -36.384 24.117 49.381 1.00 97.69 81 LEU A C 1
ATOM 614 O O . LEU A 1 81 ? -36.580 24.087 48.170 1.00 97.69 81 LEU A O 1
ATOM 618 N N . THR A 1 82 ? -35.164 24.045 49.910 1.00 97.88 82 THR A N 1
ATOM 619 C CA . THR A 1 82 ? -33.951 23.837 49.108 1.00 97.88 82 THR A CA 1
ATOM 620 C C . THR A 1 82 ? -33.420 22.423 49.319 1.00 97.88 82 THR A C 1
ATOM 622 O O . THR A 1 82 ? -33.213 22.001 50.457 1.00 97.88 82 THR A O 1
ATOM 625 N N . LYS A 1 83 ? -33.193 21.691 48.227 1.00 97.25 83 LYS A N 1
ATOM 626 C CA . LYS A 1 83 ? -32.663 20.324 48.212 1.00 97.25 83 LYS A CA 1
ATOM 627 C C . LYS A 1 83 ? -31.525 20.193 47.201 1.00 97.25 83 LYS A C 1
ATOM 629 O O . LYS A 1 83 ? -31.589 20.755 46.112 1.00 97.25 83 LYS A O 1
ATOM 634 N N . ALA A 1 84 ? -30.514 19.415 47.568 1.00 97.00 84 ALA A N 1
ATOM 635 C CA . ALA A 1 84 ? -29.454 18.953 46.681 1.00 97.00 84 ALA A CA 1
ATOM 636 C C . ALA A 1 84 ? -29.434 17.423 46.749 1.00 97.00 84 ALA A C 1
ATOM 638 O O . ALA A 1 84 ? -29.305 16.873 47.843 1.00 97.00 84 ALA A O 1
ATOM 639 N N . ILE A 1 85 ? -29.634 16.753 45.613 1.00 96.25 85 ILE A N 1
ATOM 640 C CA . ILE A 1 85 ? -29.756 15.292 45.542 1.00 96.25 85 ILE A CA 1
ATOM 641 C C . ILE A 1 85 ? -28.626 14.721 44.688 1.00 96.25 85 ILE A C 1
ATOM 643 O O . ILE A 1 85 ? -28.563 14.956 43.480 1.00 96.25 85 ILE A O 1
ATOM 647 N N . ASP A 1 86 ? -27.771 13.911 45.303 1.00 95.88 86 ASP A N 1
ATOM 648 C CA . ASP A 1 86 ? -26.750 13.146 44.595 1.00 95.88 86 ASP A CA 1
ATOM 649 C C . ASP A 1 86 ? -27.333 11.785 44.196 1.00 95.88 86 ASP A C 1
ATOM 651 O O . ASP A 1 86 ? -27.706 10.972 45.046 1.00 95.88 86 ASP A O 1
ATOM 655 N N . LEU A 1 87 ? -27.452 11.533 42.893 1.00 94.44 87 LEU A N 1
ATOM 656 C CA . LEU A 1 87 ? -27.897 10.240 42.394 1.00 94.44 87 LEU A CA 1
ATOM 657 C C . LEU A 1 87 ? -26.723 9.252 42.502 1.00 94.44 87 LEU A C 1
ATOM 659 O O . LEU A 1 87 ? -25.622 9.562 42.035 1.00 94.44 87 LEU A O 1
ATOM 663 N N . PRO A 1 88 ? -26.920 8.052 43.079 1.00 92.12 88 PRO A N 1
ATOM 664 C CA . PRO A 1 88 ? -25.877 7.036 43.105 1.00 92.12 88 PRO A CA 1
ATOM 665 C C . PRO A 1 88 ? -25.524 6.594 41.678 1.00 92.12 88 PRO A C 1
ATOM 667 O O . PRO A 1 88 ? -26.442 6.315 40.899 1.00 92.12 88 PRO A O 1
ATOM 670 N N . PRO A 1 89 ? -24.234 6.507 41.304 1.00 91.69 89 PRO A N 1
ATOM 671 C CA . PRO A 1 89 ? -23.850 5.962 40.008 1.00 91.69 89 PRO A CA 1
ATOM 672 C C . PRO A 1 89 ? -24.333 4.513 39.869 1.00 91.69 89 PRO A C 1
ATOM 674 O O . PRO A 1 89 ? -24.490 3.794 40.855 1.00 91.69 89 PRO A O 1
ATOM 677 N N . ASP A 1 90 ? -24.563 4.104 38.629 1.00 94.12 90 ASP A N 1
ATOM 678 C CA . ASP A 1 90 ? -24.925 2.748 38.208 1.00 94.12 90 ASP A CA 1
ATOM 679 C C . ASP A 1 90 ? -24.139 2.359 36.945 1.00 94.12 90 ASP A C 1
ATOM 681 O O . ASP A 1 90 ? -24.650 1.768 35.991 1.00 94.12 90 ASP A O 1
ATOM 685 N N . PHE A 1 91 ? -22.863 2.748 36.933 1.00 95.56 91 PHE A N 1
ATOM 686 C CA . PHE A 1 91 ? -21.909 2.429 35.880 1.00 95.56 91 PHE A CA 1
ATOM 687 C C . PHE A 1 91 ? -20.566 1.982 36.442 1.00 95.56 91 PHE A C 1
ATOM 689 O O . PHE A 1 91 ? -20.181 2.343 37.557 1.00 95.56 91 PHE A O 1
ATOM 696 N N . GLY A 1 92 ? -19.837 1.238 35.622 1.00 96.75 92 GLY A N 1
ATOM 697 C CA . GLY A 1 92 ? -18.392 1.090 35.711 1.00 96.75 92 GLY A CA 1
ATOM 698 C C . GLY A 1 92 ? -17.724 1.641 34.453 1.00 96.75 92 GLY A C 1
ATOM 699 O O . GLY A 1 92 ? -18.298 2.438 33.707 1.00 96.75 92 GLY A O 1
ATOM 700 N N . SER A 1 93 ? -16.492 1.217 34.209 1.00 97.75 93 SER A N 1
ATOM 701 C CA . SER A 1 93 ? -15.666 1.666 33.092 1.00 97.75 93 SER A CA 1
ATOM 702 C C . SER A 1 93 ? -14.981 0.491 32.396 1.00 97.75 93 SER A C 1
ATOM 704 O O . SER A 1 93 ? -14.765 -0.564 32.991 1.00 97.75 93 SER A O 1
ATOM 706 N N . ILE A 1 94 ? -14.593 0.679 31.135 1.00 98.25 94 ILE A N 1
ATOM 707 C CA . ILE A 1 94 ? -13.782 -0.283 30.377 1.00 98.25 94 ILE A CA 1
ATOM 708 C C . ILE A 1 94 ? -12.550 0.434 29.820 1.00 98.25 94 ILE A C 1
ATOM 710 O O . ILE A 1 94 ? -12.665 1.465 29.160 1.00 98.25 94 ILE A O 1
ATOM 714 N N . SER A 1 95 ? -11.368 -0.129 30.055 1.00 98.19 95 SER A N 1
ATOM 715 C CA . SER A 1 95 ? -10.094 0.297 29.475 1.00 98.19 95 SER A CA 1
ATOM 716 C C . SER A 1 95 ? -9.608 -0.758 28.486 1.00 98.19 95 SER A C 1
ATOM 718 O O . SER A 1 95 ? -9.429 -1.915 28.857 1.00 98.19 95 SER A O 1
ATOM 720 N N . VAL A 1 96 ? -9.395 -0.383 27.227 1.00 98.38 96 VAL A N 1
ATOM 721 C CA . VAL A 1 96 ? -8.976 -1.293 26.155 1.00 98.38 96 VAL A CA 1
ATOM 722 C C . VAL A 1 96 ? -7.618 -0.873 25.618 1.00 98.38 96 VAL A C 1
ATOM 724 O O . VAL A 1 96 ? -7.460 0.222 25.082 1.00 98.38 96 VAL A O 1
ATOM 727 N N . GLN A 1 97 ? -6.647 -1.776 25.695 1.00 98.00 97 GLN A N 1
ATOM 728 C CA . GLN A 1 97 ? -5.347 -1.675 25.044 1.00 98.00 97 GLN A CA 1
ATOM 729 C C . GLN A 1 97 ? -5.205 -2.852 24.081 1.00 98.00 97 GLN A C 1
ATOM 731 O O . GLN A 1 97 ? -5.323 -4.012 24.476 1.00 98.00 97 GLN A O 1
ATOM 736 N N . ALA A 1 98 ? -4.968 -2.556 22.805 1.00 97.75 98 ALA A N 1
ATOM 737 C CA . ALA A 1 98 ? -4.797 -3.583 21.788 1.00 97.75 98 ALA A CA 1
ATOM 738 C C . ALA A 1 98 ? -3.592 -3.278 20.900 1.00 97.75 98 ALA A C 1
ATOM 740 O O . ALA A 1 98 ? -3.362 -2.114 20.567 1.00 97.75 98 ALA A O 1
ATOM 741 N N . ALA A 1 99 ? -2.865 -4.325 20.511 1.00 96.19 99 ALA A N 1
ATOM 742 C CA . ALA A 1 99 ? -1.847 -4.282 19.469 1.00 96.19 99 ALA A CA 1
ATOM 743 C C . ALA A 1 99 ? -2.383 -4.968 18.195 1.00 96.19 99 ALA A C 1
ATOM 745 O O . ALA A 1 99 ? -2.780 -6.131 18.274 1.0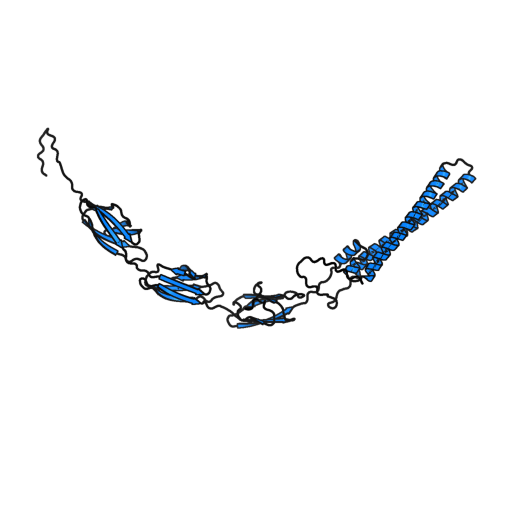0 96.19 99 ALA A O 1
ATOM 746 N N . PRO A 1 100 ? -2.398 -4.298 17.029 1.00 96.69 100 PRO A N 1
ATOM 747 C CA . PRO A 1 100 ? -1.839 -2.971 16.764 1.00 96.69 100 PRO A CA 1
ATOM 748 C C . PRO A 1 100 ? -2.655 -1.824 17.388 1.00 96.69 100 PRO A C 1
ATOM 750 O O . PRO A 1 100 ? -3.867 -1.924 17.587 1.00 96.69 100 PRO A O 1
ATOM 753 N N . VAL A 1 101 ? -1.972 -0.715 17.677 1.00 96.62 101 VAL A N 1
ATOM 754 C CA . VAL A 1 101 ? -2.605 0.547 18.096 1.00 96.62 101 VAL A CA 1
ATOM 755 C C . VAL A 1 101 ? -3.534 1.045 16.986 1.00 96.62 101 VAL A C 1
ATOM 757 O O . VAL A 1 101 ? -3.252 0.855 15.805 1.00 96.62 101 VAL A O 1
ATOM 760 N N . GLY A 1 102 ? -4.645 1.679 17.359 1.00 96.69 102 GLY A N 1
ATOM 761 C CA . GLY A 1 102 ? -5.669 2.131 16.420 1.00 96.69 102 GLY A CA 1
ATOM 762 C C . GLY A 1 102 ? -6.689 1.050 16.055 1.00 96.69 102 GLY A C 1
ATOM 763 O O . GLY A 1 102 ? -7.497 1.262 15.152 1.00 96.69 102 GLY A O 1
ATOM 764 N N . SER A 1 103 ? -6.687 -0.095 16.746 1.00 98.06 103 SER A N 1
ATOM 765 C CA . SER A 1 103 ? -7.684 -1.149 16.529 1.00 98.06 103 SER A CA 1
ATOM 766 C C . SER A 1 103 ? -9.068 -0.665 16.948 1.00 98.06 103 SER A C 1
ATOM 768 O O . SER A 1 103 ? -9.242 -0.128 18.039 1.00 98.06 103 SER A O 1
ATOM 770 N N . LYS A 1 104 ? -10.067 -0.863 16.094 1.00 98.31 104 LYS A N 1
ATOM 771 C CA . LYS A 1 104 ? -11.448 -0.447 16.334 1.00 98.31 104 LYS A CA 1
ATOM 772 C C . LYS A 1 104 ? -12.068 -1.272 17.456 1.00 98.31 104 LYS A C 1
ATOM 774 O O . LYS A 1 104 ? -11.961 -2.496 17.465 1.00 98.31 104 LYS A O 1
ATOM 779 N N . VAL A 1 105 ? -12.737 -0.587 18.379 1.00 98.38 105 VAL A N 1
ATOM 780 C CA . VAL A 1 105 ? -13.405 -1.178 19.542 1.00 98.38 105 VAL A CA 1
ATOM 781 C C . VAL A 1 105 ? -14.910 -0.981 19.409 1.00 98.38 105 VAL A C 1
ATOM 783 O O . VAL A 1 105 ? -15.396 0.136 19.197 1.00 98.38 105 VAL A O 1
ATOM 786 N N . LEU A 1 106 ? -15.653 -2.075 19.547 1.00 98.38 106 LEU A N 1
ATOM 787 C CA . LEU A 1 106 ? -17.104 -2.088 19.620 1.00 98.38 106 LEU A CA 1
ATOM 788 C C . LEU A 1 106 ? -17.534 -2.661 20.969 1.00 98.38 106 LEU A C 1
ATOM 790 O O . LEU A 1 106 ? -16.991 -3.673 21.407 1.00 98.38 106 LEU A O 1
ATOM 794 N N . ILE A 1 107 ? -18.521 -2.030 21.598 1.00 97.94 107 ILE A N 1
ATOM 795 C CA . ILE A 1 107 ? -19.167 -2.514 22.821 1.00 97.94 107 ILE A CA 1
ATOM 796 C C . ILE A 1 107 ? -20.644 -2.715 22.488 1.00 97.94 107 ILE A C 1
ATOM 798 O O . ILE A 1 107 ? -21.288 -1.808 21.963 1.00 97.94 107 ILE A O 1
ATOM 802 N N . ASP A 1 108 ? -21.144 -3.930 22.701 1.00 97.06 108 ASP A N 1
ATOM 803 C CA . ASP A 1 108 ? -22.510 -4.364 22.375 1.00 97.06 108 ASP A CA 1
ATOM 804 C C . ASP A 1 108 ? -22.909 -4.063 20.922 1.00 97.06 108 ASP A C 1
ATOM 806 O O . ASP A 1 108 ? -24.016 -3.632 20.610 1.00 97.06 108 ASP A O 1
ATOM 810 N N . GLY A 1 109 ? -21.955 -4.254 20.006 1.00 96.62 109 GLY A N 1
ATOM 811 C CA . GLY A 1 109 ? -22.131 -4.000 18.574 1.00 96.62 109 GLY A CA 1
ATOM 812 C C . GLY A 1 109 ? -22.032 -2.527 18.160 1.00 96.62 109 GLY A C 1
ATOM 813 O O . GLY A 1 109 ? -21.977 -2.243 16.964 1.00 96.62 109 GLY A O 1
ATOM 814 N N . LYS A 1 110 ? -21.937 -1.582 19.103 1.00 97.00 110 LYS A N 1
ATOM 815 C CA . LYS A 1 110 ? -21.756 -0.154 18.810 1.00 97.00 110 LYS A CA 1
ATOM 816 C C . LYS A 1 110 ? -20.275 0.210 18.795 1.00 97.00 110 LYS A C 1
ATOM 818 O O . LYS A 1 110 ? -19.560 -0.043 19.759 1.00 97.00 110 LYS A O 1
ATOM 823 N N . ALA A 1 111 ? -19.809 0.844 17.719 1.00 97.44 111 ALA A N 1
ATOM 824 C CA . ALA A 1 111 ? -18.451 1.381 17.662 1.00 97.44 111 ALA A CA 1
ATOM 825 C C . ALA A 1 111 ? -18.286 2.529 18.671 1.00 97.44 111 ALA A C 1
ATOM 827 O O . ALA A 1 111 ? -19.039 3.503 18.631 1.00 97.44 111 ALA A O 1
ATOM 828 N N . VAL A 1 112 ? -17.305 2.401 19.567 1.00 97.19 112 VAL A N 1
ATOM 829 C CA . VAL A 1 112 ? -17.038 3.371 20.646 1.00 97.19 112 VAL A CA 1
ATOM 830 C C . VAL A 1 112 ? -15.730 4.140 20.454 1.00 97.19 112 VAL A C 1
ATOM 832 O O . VAL A 1 112 ? -15.539 5.177 21.080 1.00 97.19 112 VAL A O 1
ATOM 835 N N . GLY A 1 113 ? -14.838 3.663 19.581 1.00 97.75 113 GLY A N 1
ATOM 836 C CA . GLY A 1 113 ? -13.566 4.319 19.286 1.00 97.75 113 GLY A CA 1
ATOM 837 C C . GLY A 1 113 ? -12.497 3.343 18.803 1.00 97.75 113 GLY A C 1
ATOM 838 O O . GLY A 1 113 ? -12.810 2.281 18.260 1.00 97.75 113 GLY A O 1
ATOM 839 N N . VAL A 1 114 ? -11.232 3.708 19.014 1.00 98.19 114 VAL A N 1
ATOM 840 C CA . VAL A 1 114 ? -10.046 2.909 18.665 1.00 98.19 114 VAL A CA 1
ATOM 841 C C . VAL A 1 114 ? -9.101 2.786 19.863 1.00 98.19 114 VAL A C 1
ATOM 843 O O . VAL A 1 114 ? -9.053 3.689 20.691 1.00 98.19 114 VAL A O 1
ATOM 846 N N . SER A 1 115 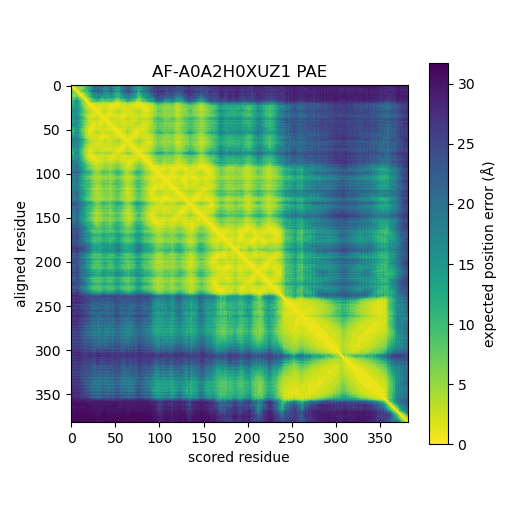? -8.358 1.682 19.968 1.00 97.12 115 SER A N 1
ATOM 847 C CA . SER A 1 115 ? -7.396 1.438 21.048 1.00 97.12 115 SER A CA 1
ATOM 848 C C . SER A 1 115 ? -6.134 2.317 20.931 1.00 97.12 115 SER A C 1
ATOM 850 O O . SER A 1 115 ? -5.670 2.565 19.815 1.00 97.12 115 SER A O 1
ATOM 852 N N . PRO A 1 116 ? -5.488 2.706 22.049 1.00 97.94 116 PRO A N 1
ATOM 853 C CA . PRO A 1 116 ? -5.969 2.622 23.429 1.00 97.94 116 PRO A CA 1
ATOM 854 C C . PRO A 1 116 ? -7.218 3.480 23.681 1.00 97.94 116 PRO A C 1
ATOM 856 O O . PRO A 1 116 ? -7.271 4.631 23.258 1.00 97.94 116 PRO A O 1
ATOM 859 N N . LEU A 1 117 ? -8.204 2.930 24.393 1.00 97.81 117 LEU A N 1
ATOM 860 C CA . LEU A 1 117 ? -9.491 3.579 24.661 1.00 97.81 117 LEU A CA 1
ATOM 861 C C . LEU A 1 117 ? -9.890 3.417 26.128 1.00 97.81 117 LEU A C 1
ATOM 863 O O . LEU A 1 117 ? -9.833 2.313 26.658 1.00 97.81 117 LEU A O 1
ATOM 867 N N . PHE A 1 118 ? -10.366 4.491 26.757 1.00 98.06 118 PHE A N 1
ATOM 868 C CA . PHE A 1 118 ? -10.994 4.443 28.078 1.00 98.06 118 PHE A CA 1
ATOM 869 C C . PHE A 1 118 ? -12.448 4.914 27.987 1.00 98.06 118 PHE A C 1
ATOM 871 O O . PHE A 1 118 ? -12.711 6.053 27.603 1.00 98.06 118 PHE A O 1
ATOM 878 N N . VAL A 1 119 ? -13.391 4.048 28.354 1.00 96.88 119 VAL A N 1
ATOM 879 C CA . VAL A 1 119 ? -14.829 4.331 28.353 1.00 96.88 119 VAL A CA 1
ATOM 880 C C . VAL A 1 119 ? -15.318 4.406 29.795 1.00 96.88 119 VAL A C 1
ATOM 882 O O . VAL A 1 119 ? -15.372 3.393 30.485 1.00 96.88 119 VAL A O 1
ATOM 885 N N . LYS A 1 120 ? -15.650 5.617 30.257 1.00 93.50 120 LYS A N 1
ATOM 886 C CA . LYS A 1 120 ? -15.918 5.903 31.677 1.00 93.50 120 LYS A CA 1
ATOM 887 C C . LYS A 1 120 ? -17.302 5.466 32.169 1.00 93.50 120 LYS A C 1
ATOM 889 O O . LYS A 1 120 ? -17.425 5.117 33.334 1.00 93.50 120 LYS A O 1
ATOM 894 N N . GLN A 1 121 ? -18.330 5.550 31.328 1.00 93.50 121 GLN A N 1
ATOM 895 C CA . GLN A 1 121 ? -19.722 5.287 31.709 1.00 93.50 121 GLN A CA 1
ATOM 896 C C . GLN A 1 121 ? -20.267 4.120 30.890 1.00 93.50 121 GLN A C 1
ATOM 898 O O . GLN A 1 121 ? -20.770 4.301 29.783 1.00 93.50 121 GLN A O 1
ATOM 903 N N . ILE A 1 122 ? -20.115 2.918 31.436 1.00 94.88 122 ILE A N 1
ATOM 904 C CA . ILE A 1 122 ? -20.706 1.682 30.924 1.00 94.88 122 ILE A CA 1
ATOM 905 C C . ILE A 1 122 ? -21.669 1.166 31.984 1.00 94.88 122 ILE A C 1
ATOM 907 O O . ILE A 1 122 ? -21.299 1.103 33.155 1.00 94.88 122 ILE A O 1
ATOM 911 N N . ALA A 1 123 ? -22.896 0.832 31.584 1.00 93.19 123 ALA A N 1
ATOM 912 C CA . ALA A 1 123 ? -23.899 0.307 32.505 1.00 93.19 123 ALA A CA 1
ATOM 913 C C . ALA A 1 123 ? -23.353 -0.895 33.293 1.00 93.19 123 ALA A C 1
ATOM 915 O O . ALA A 1 123 ? -22.494 -1.630 32.816 1.00 93.19 123 ALA A O 1
ATO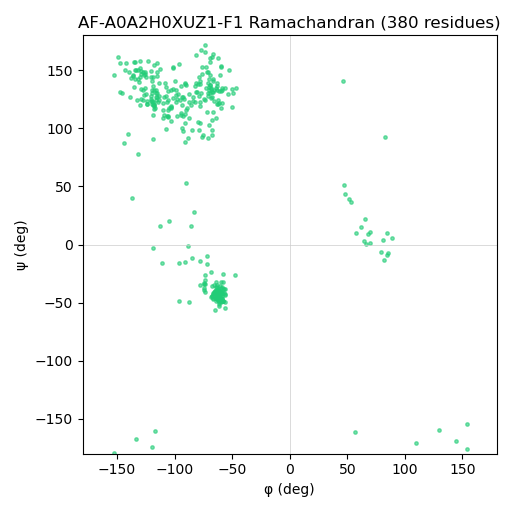M 916 N N . VAL A 1 124 ? -23.828 -1.096 34.518 1.00 94.56 124 VAL A N 1
ATOM 917 C CA . VAL A 1 124 ? -23.491 -2.319 35.254 1.00 94.56 124 VAL A CA 1
ATOM 918 C C . VAL A 1 124 ? -24.140 -3.513 34.556 1.00 94.56 124 VAL A C 1
ATOM 920 O O . VAL A 1 124 ? -25.335 -3.489 34.257 1.00 94.56 124 VAL A O 1
ATOM 923 N N . GLY A 1 125 ? -23.370 -4.571 34.308 1.00 95.12 125 GLY A N 1
ATOM 924 C CA . GLY A 1 125 ? -23.874 -5.759 33.625 1.00 95.12 125 GLY A CA 1
ATOM 925 C C . GLY A 1 125 ? -22.862 -6.429 32.706 1.00 95.12 125 GLY A C 1
ATOM 926 O O . GLY A 1 125 ? -21.667 -6.144 32.736 1.00 95.12 125 GLY A O 1
ATOM 927 N N . SER A 1 126 ? -23.347 -7.373 31.899 1.00 97.38 126 SER A N 1
ATOM 928 C CA . SER A 1 126 ? -22.522 -8.077 30.920 1.00 97.38 126 SER A CA 1
ATOM 929 C C . SER A 1 126 ? -22.468 -7.312 29.601 1.00 97.38 126 SER A C 1
ATOM 931 O O . SER A 1 126 ? -23.510 -6.972 29.047 1.00 97.38 126 SER A O 1
ATOM 933 N N . HIS A 1 127 ? -21.255 -7.090 29.096 1.00 97.62 127 HIS A N 1
ATOM 934 C CA . HIS A 1 127 ? -20.990 -6.375 27.854 1.00 97.62 127 HIS A CA 1
ATOM 935 C C . HIS A 1 127 ? -20.137 -7.220 26.914 1.00 97.62 127 HIS A C 1
ATOM 937 O O . HIS A 1 127 ? -19.124 -7.803 27.321 1.00 97.62 127 HIS A O 1
ATOM 943 N N . LYS A 1 128 ? -20.521 -7.255 25.635 1.00 98.44 128 LYS A N 1
ATOM 944 C CA . LYS A 1 128 ? -19.726 -7.877 24.573 1.00 98.44 128 LYS A CA 1
ATOM 945 C C . LYS A 1 128 ? -18.782 -6.836 23.985 1.00 98.44 128 LYS A C 1
ATOM 947 O O . LYS A 1 128 ? -19.223 -5.866 23.376 1.00 98.44 128 LYS A O 1
ATOM 952 N N . VAL A 1 129 ? -17.481 -7.069 24.107 1.00 98.31 129 VAL A N 1
ATOM 953 C CA . VAL A 1 129 ? -16.437 -6.221 23.530 1.00 98.31 129 VAL A CA 1
ATOM 954 C C . VAL A 1 129 ? -15.806 -6.927 22.337 1.00 98.31 129 VAL A C 1
ATOM 956 O O . VAL A 1 129 ? -15.275 -8.031 22.461 1.00 98.31 129 VAL A O 1
ATOM 959 N N . ARG A 1 130 ? -15.842 -6.277 21.174 1.00 98.44 130 ARG A N 1
ATOM 960 C CA . ARG A 1 130 ? -15.209 -6.741 19.937 1.00 98.44 130 ARG A CA 1
ATOM 961 C C . ARG A 1 130 ? -14.102 -5.778 19.532 1.00 98.44 130 ARG A C 1
ATOM 963 O O . ARG A 1 130 ? -14.323 -4.570 19.480 1.00 98.44 130 ARG A O 1
ATOM 970 N N . ILE A 1 131 ? -12.926 -6.316 19.233 1.00 98.44 131 ILE A N 1
ATOM 971 C CA . ILE A 1 131 ? -11.753 -5.557 18.798 1.00 98.44 131 ILE A CA 1
ATOM 972 C C . ILE A 1 131 ? -11.342 -6.070 17.417 1.00 98.44 131 ILE A C 1
ATOM 974 O O . ILE A 1 131 ? -11.170 -7.274 17.226 1.00 98.44 131 ILE A O 1
ATOM 978 N N . GLU A 1 132 ? -11.190 -5.166 16.453 1.00 97.75 132 GLU A N 1
ATOM 979 C CA . GLU A 1 132 ? -10.847 -5.496 15.065 1.00 97.75 132 GLU A CA 1
ATOM 980 C C . GLU A 1 132 ? -9.838 -4.502 14.476 1.00 97.75 132 GLU A C 1
ATOM 982 O O . GLU A 1 132 ? -9.829 -3.324 14.832 1.00 97.75 132 GLU A O 1
ATOM 987 N N . SER A 1 133 ? -8.973 -4.965 13.567 1.00 96.81 133 SER A N 1
ATOM 988 C CA . SER A 1 133 ? -7.946 -4.122 12.944 1.00 96.81 133 SER A CA 1
ATOM 989 C C . SER A 1 133 ? -7.727 -4.499 11.482 1.00 96.81 133 SER A C 1
ATOM 991 O O . SER A 1 133 ? -6.898 -5.340 11.151 1.00 96.81 133 SER A O 1
ATOM 993 N N . GLY A 1 134 ? -8.518 -3.901 10.589 1.00 92.44 134 GLY A N 1
ATOM 994 C CA . GLY A 1 134 ? -8.462 -4.197 9.156 1.00 92.44 134 GLY A CA 1
ATOM 995 C C . GLY A 1 134 ? -8.669 -5.682 8.820 1.00 92.44 134 GLY A C 1
ATOM 996 O O . GLY A 1 134 ? -9.197 -6.459 9.612 1.00 92.44 134 GLY A O 1
ATOM 997 N N . GLU A 1 135 ? -8.251 -6.079 7.619 1.00 90.12 135 GLU A N 1
ATOM 998 C CA . GLU A 1 135 ? -8.461 -7.442 7.101 1.00 90.12 135 GLU A CA 1
ATOM 999 C C . GLU A 1 135 ? -7.309 -8.408 7.422 1.00 90.12 135 GLU A C 1
ATOM 1001 O O . GLU A 1 135 ? -7.446 -9.626 7.287 1.00 90.12 135 GLU A O 1
ATOM 1006 N N . HIS A 1 136 ? -6.158 -7.869 7.834 1.00 91.50 136 HIS A N 1
ATOM 1007 C CA . HIS A 1 136 ? -4.922 -8.625 8.065 1.00 91.50 136 HIS A CA 1
ATOM 1008 C C . HIS A 1 136 ? -4.809 -9.187 9.483 1.00 91.50 136 HIS A C 1
ATOM 1010 O O . HIS A 1 136 ? -3.834 -9.872 9.785 1.00 91.50 136 HIS A O 1
ATOM 1016 N N . TYR A 1 137 ? -5.794 -8.924 10.338 1.00 95.38 137 TYR A N 1
ATOM 1017 C CA . TYR A 1 137 ? -5.830 -9.385 11.718 1.00 95.38 137 TYR A CA 1
ATOM 1018 C C . TYR A 1 137 ? -7.128 -10.149 11.986 1.00 95.38 137 TYR A C 1
ATOM 1020 O O . TYR A 1 137 ? -8.190 -9.829 11.451 1.00 95.38 137 TYR A O 1
ATOM 1028 N N . GLU A 1 138 ? -7.042 -11.184 12.812 1.00 94.94 138 GLU A N 1
ATOM 1029 C CA . GLU A 1 138 ? -8.201 -11.922 13.298 1.00 94.94 138 GLU A CA 1
ATOM 1030 C C . GLU A 1 138 ? -8.887 -11.117 14.416 1.00 94.94 138 GLU A C 1
ATOM 1032 O O . GLU A 1 138 ? -8.218 -10.776 15.394 1.00 94.94 138 GLU A O 1
ATOM 1037 N N . PRO A 1 139 ? -10.186 -10.775 14.289 1.00 96.62 139 PRO A N 1
ATOM 1038 C CA . PRO A 1 139 ? -10.888 -10.014 15.314 1.00 96.62 139 PRO A CA 1
ATOM 1039 C C . PRO A 1 139 ? -11.075 -10.856 16.575 1.00 96.62 139 PRO A C 1
ATOM 1041 O O . PRO A 1 139 ? -11.313 -12.060 16.503 1.00 96.62 139 PRO A O 1
ATOM 1044 N N . ILE A 1 140 ? -11.032 -10.200 17.731 1.00 96.69 140 ILE A N 1
ATOM 1045 C CA . ILE A 1 140 ? -11.285 -10.833 19.026 1.00 96.69 140 ILE A CA 1
ATOM 1046 C C . ILE A 1 140 ? -12.629 -10.347 19.546 1.00 96.69 140 ILE A C 1
ATOM 1048 O O . ILE A 1 140 ? -12.957 -9.165 19.455 1.00 96.69 140 ILE A O 1
ATOM 1052 N N . GLU A 1 141 ? -13.397 -11.264 20.118 1.00 97.62 141 GLU A N 1
ATOM 1053 C CA . GLU A 1 141 ? -14.662 -10.972 20.772 1.00 97.62 141 GLU A CA 1
ATOM 1054 C C . GLU A 1 141 ? -14.655 -11.604 22.160 1.00 97.62 141 GLU A C 1
ATOM 1056 O O . GLU A 1 141 ? -14.401 -12.798 22.307 1.00 97.62 141 GLU A O 1
ATOM 1061 N N . THR A 1 142 ? -14.899 -10.790 23.182 1.00 96.62 142 THR A N 1
ATOM 1062 C CA . THR A 1 142 ? -14.951 -11.225 24.576 1.00 96.62 142 THR A CA 1
ATOM 1063 C C . THR A 1 142 ? -16.203 -10.680 25.241 1.00 96.62 142 THR A C 1
ATOM 1065 O O . THR A 1 142 ? -16.713 -9.628 24.864 1.00 96.62 142 THR A O 1
ATOM 1068 N N . THR A 1 143 ? -16.721 -11.407 26.221 1.00 97.62 143 THR A N 1
ATOM 1069 C CA . THR A 1 143 ? -17.835 -10.951 27.053 1.00 97.62 143 THR A CA 1
ATOM 1070 C C . THR A 1 143 ? -17.322 -10.807 28.472 1.00 97.62 143 THR A C 1
ATOM 1072 O O . THR A 1 143 ? -16.719 -11.737 29.003 1.00 97.62 143 THR A O 1
ATOM 1075 N N . LEU A 1 144 ? -17.537 -9.641 29.070 1.00 96.94 144 LEU A N 1
ATOM 1076 C CA . LEU A 1 144 ? -17.089 -9.331 30.425 1.00 96.94 144 LEU A CA 1
ATOM 1077 C C . LEU A 1 144 ? -18.238 -8.750 31.244 1.00 96.94 144 LEU A C 1
ATOM 1079 O O . LEU A 1 144 ? -19.216 -8.257 30.683 1.00 96.94 144 LEU A O 1
ATOM 1083 N N . PHE A 1 145 ? -18.139 -8.838 32.565 1.00 97.12 145 PHE A N 1
ATOM 1084 C CA . PHE A 1 145 ? -19.085 -8.211 33.481 1.00 97.12 145 PHE A CA 1
ATOM 1085 C C . PHE A 1 145 ? -18.462 -6.932 34.040 1.00 97.12 145 PHE A C 1
ATOM 1087 O O . PHE A 1 145 ? -17.352 -6.972 34.560 1.00 97.12 145 PHE A O 1
ATOM 1094 N N . VAL A 1 146 ? -19.156 -5.805 33.915 1.00 97.38 146 VAL A N 1
ATOM 1095 C CA . VAL A 1 146 ? -18.759 -4.517 34.488 1.00 97.38 146 VAL A CA 1
ATOM 1096 C C . VAL A 1 146 ? -19.516 -4.327 35.796 1.00 97.38 146 VAL A C 1
ATOM 1098 O O . VAL A 1 146 ? -20.735 -4.151 35.786 1.00 97.38 146 VAL A O 1
ATOM 1101 N N . GLY A 1 147 ? -18.805 -4.383 36.922 1.00 94.25 147 GLY A N 1
ATOM 1102 C CA . GLY A 1 147 ? -19.354 -4.071 38.236 1.00 94.25 147 GLY A CA 1
ATOM 1103 C C . GLY A 1 147 ? -19.512 -2.569 38.489 1.00 94.25 147 GLY A C 1
ATOM 1104 O O . GLY A 1 147 ? -18.970 -1.719 37.781 1.00 94.25 147 GLY A O 1
ATOM 1105 N N . LEU A 1 148 ? -20.250 -2.231 39.549 1.00 94.94 148 LEU A N 1
ATOM 1106 C CA . LEU A 1 148 ? -20.459 -0.847 39.972 1.00 94.94 148 LEU A CA 1
ATOM 1107 C C . LEU A 1 148 ? -19.130 -0.173 40.342 1.00 94.94 148 LEU A C 1
ATOM 1109 O O . LEU A 1 148 ? -18.432 -0.641 41.239 1.00 94.94 148 LEU A O 1
ATOM 1113 N N . GLY A 1 149 ? -18.796 0.935 39.674 1.00 92.12 149 GLY A N 1
ATOM 1114 C CA . GLY A 1 149 ? -17.545 1.674 39.883 1.00 92.12 149 GLY A CA 1
ATOM 1115 C C . GLY A 1 149 ? -16.277 0.913 39.475 1.00 92.12 149 GLY A C 1
ATOM 1116 O O . GLY A 1 149 ? -15.175 1.441 39.616 1.00 92.12 149 GLY A O 1
ATOM 1117 N N . GLU A 1 150 ? -16.413 -0.311 38.965 1.00 95.69 150 GLU A N 1
ATOM 1118 C CA . GLU A 1 150 ? -15.293 -1.153 38.568 1.00 95.69 150 GLU A CA 1
ATOM 1119 C C . GLU A 1 150 ? -14.752 -0.711 37.207 1.00 95.69 150 GLU A C 1
ATOM 1121 O O . GLU A 1 150 ? -15.507 -0.324 36.317 1.00 95.69 150 GLU A O 1
ATOM 1126 N N . THR A 1 151 ? -13.433 -0.789 37.027 1.00 97.44 151 THR A N 1
ATOM 1127 C CA . THR A 1 151 ? -12.802 -0.621 35.715 1.00 97.44 151 THR A CA 1
ATOM 1128 C C . THR A 1 151 ? -12.318 -1.966 35.204 1.00 97.44 151 THR A C 1
ATOM 1130 O O . THR A 1 151 ? -11.337 -2.509 35.707 1.00 97.44 151 THR A O 1
ATOM 1133 N N . GLN A 1 152 ? -12.970 -2.472 34.164 1.00 98.12 152 GLN A N 1
ATOM 1134 C CA . GLN A 1 152 ? -12.537 -3.675 33.466 1.00 98.12 152 GLN A CA 1
ATOM 1135 C C . GLN A 1 152 ? -11.422 -3.334 32.479 1.00 98.12 152 GLN A C 1
ATOM 1137 O O . GLN A 1 152 ? -11.533 -2.378 31.711 1.00 98.12 152 GLN A O 1
ATOM 1142 N N . VAL A 1 153 ? -10.332 -4.100 32.498 1.00 97.62 153 VAL A N 1
ATOM 1143 C CA . VAL A 1 153 ? -9.154 -3.843 31.660 1.00 97.62 153 VAL A CA 1
ATOM 1144 C C . VAL A 1 153 ? -8.978 -4.976 30.659 1.00 97.62 153 VAL A C 1
ATOM 1146 O O . VAL A 1 153 ? -8.818 -6.133 31.034 1.00 97.62 153 VAL A O 1
ATOM 1149 N N . ILE A 1 154 ? -8.958 -4.633 29.374 1.00 97.56 154 ILE A N 1
ATOM 1150 C CA . ILE A 1 154 ? -8.673 -5.553 28.276 1.00 97.56 154 ILE A CA 1
ATOM 1151 C C . ILE A 1 154 ? -7.311 -5.185 27.706 1.00 97.56 154 ILE A C 1
ATOM 1153 O O . ILE A 1 154 ? -7.142 -4.100 27.154 1.00 97.56 154 ILE A O 1
ATOM 1157 N N . GLN A 1 155 ? -6.349 -6.095 27.819 1.00 97.56 155 GLN A N 1
ATOM 1158 C CA . GLN A 1 155 ? -5.052 -5.996 27.153 1.00 97.56 155 GLN A CA 1
ATOM 1159 C C . GLN A 1 155 ? -4.907 -7.183 26.209 1.00 97.56 155 GLN A C 1
ATOM 1161 O O . GLN A 1 155 ? -4.994 -8.330 26.643 1.00 97.56 155 GLN A O 1
ATOM 1166 N N . THR A 1 156 ? -4.739 -6.925 24.914 1.00 96.69 156 THR A N 1
ATOM 1167 C CA . THR A 1 156 ? -4.651 -8.001 23.921 1.00 96.69 156 THR A CA 1
ATOM 1168 C C . THR A 1 156 ? -3.771 -7.642 22.727 1.00 96.69 156 THR A C 1
ATOM 1170 O O . THR A 1 156 ? -3.515 -6.474 22.442 1.00 96.69 156 THR A O 1
ATOM 1173 N N . SER A 1 157 ? -3.336 -8.664 22.002 1.00 96.69 157 SER A N 1
ATOM 1174 C CA . SER A 1 157 ? -2.652 -8.531 20.719 1.00 96.69 157 SER A CA 1
ATOM 1175 C C . SER A 1 157 ? -3.423 -9.347 19.696 1.00 96.69 157 SER A C 1
ATOM 1177 O O . SER A 1 157 ? -3.591 -10.555 19.869 1.00 96.69 157 SER A O 1
ATOM 1179 N N . LEU A 1 158 ? -3.910 -8.695 18.641 1.00 96.50 158 LEU A N 1
ATOM 1180 C CA . LEU A 1 158 ? -4.635 -9.382 17.583 1.00 96.50 158 LEU A CA 1
ATOM 1181 C C . LEU A 1 158 ? -3.674 -10.272 16.796 1.00 96.50 158 LEU A C 1
ATOM 1183 O O . LEU A 1 158 ? -2.557 -9.876 16.453 1.00 96.50 158 LEU A O 1
ATOM 1187 N N . LYS A 1 159 ? -4.129 -11.484 16.485 1.00 94.69 159 LYS A N 1
ATOM 1188 C CA . LYS A 1 159 ? -3.356 -12.432 15.692 1.00 94.69 159 LYS A CA 1
ATOM 1189 C C . LYS A 1 159 ? -3.337 -11.983 14.234 1.00 94.69 159 LYS A C 1
ATOM 1191 O O . LYS A 1 159 ? -4.381 -11.794 13.616 1.00 94.69 159 LYS A O 1
ATOM 1196 N N . GLU A 1 160 ? -2.142 -11.828 13.683 1.00 94.19 160 GLU A N 1
ATOM 1197 C CA . GLU A 1 160 ? -1.963 -11.534 12.265 1.00 94.19 160 GLU A CA 1
ATOM 1198 C C . GLU A 1 160 ? -2.308 -12.744 11.397 1.00 94.19 160 GLU A C 1
ATOM 1200 O O . GLU A 1 160 ? -1.908 -13.877 11.673 1.00 94.19 160 GLU A O 1
ATOM 1205 N N . ARG A 1 161 ? -2.979 -12.477 10.282 1.00 94.94 161 ARG A N 1
ATOM 1206 C CA . ARG A 1 161 ? -3.226 -13.437 9.211 1.00 94.94 161 ARG A CA 1
ATOM 1207 C C . ARG A 1 161 ? -2.059 -13.378 8.242 1.00 94.94 161 ARG A C 1
ATOM 1209 O O . ARG A 1 161 ? -2.041 -12.553 7.329 1.00 94.94 161 ARG A O 1
ATOM 1216 N N . ILE A 1 162 ? -1.055 -14.218 8.469 1.00 95.75 162 ILE A N 1
ATOM 1217 C CA . ILE A 1 162 ? 0.185 -14.247 7.683 1.00 95.75 162 ILE A CA 1
ATOM 1218 C C . ILE A 1 162 ? 0.487 -15.643 7.139 1.00 95.75 162 ILE A C 1
ATOM 1220 O O . ILE A 1 162 ? 0.214 -16.661 7.773 1.00 95.75 162 ILE A O 1
ATOM 1224 N N . GLY A 1 163 ? 1.079 -15.676 5.951 1.00 95.88 163 GLY A N 1
ATOM 1225 C CA . GLY A 1 163 ? 1.702 -16.848 5.351 1.00 95.88 163 GLY A CA 1
ATOM 1226 C C . GLY A 1 163 ? 3.184 -16.607 5.080 1.00 95.88 163 GLY A C 1
ATOM 1227 O O . GLY A 1 163 ? 3.756 -15.575 5.445 1.00 95.88 163 GLY A O 1
ATOM 1228 N N . SER A 1 164 ? 3.811 -17.577 4.423 1.00 96.94 164 SER A N 1
ATOM 1229 C CA . SER A 1 164 ? 5.214 -17.512 4.025 1.00 96.94 164 SER A CA 1
ATOM 1230 C C . SER A 1 164 ? 5.376 -17.641 2.513 1.00 96.94 164 SER A C 1
ATOM 1232 O O . SER A 1 164 ? 4.686 -18.423 1.864 1.00 96.94 164 SER A O 1
ATOM 1234 N N . LEU A 1 165 ? 6.348 -16.927 1.950 1.00 98.06 165 LEU A N 1
ATOM 1235 C CA . LEU A 1 165 ? 6.745 -17.051 0.547 1.00 98.06 165 LEU A CA 1
ATOM 1236 C C . LEU A 1 165 ? 8.198 -17.516 0.457 1.00 98.06 165 LEU A C 1
ATOM 1238 O O . LEU A 1 165 ? 9.060 -16.946 1.118 1.00 98.06 165 LEU A O 1
ATOM 1242 N N . MET A 1 166 ? 8.487 -18.515 -0.375 1.00 98.00 166 MET A N 1
ATOM 1243 C CA . MET A 1 166 ? 9.859 -18.853 -0.773 1.00 98.00 166 MET A CA 1
ATOM 1244 C C . MET A 1 166 ? 10.088 -18.321 -2.181 1.00 98.00 166 MET A C 1
ATOM 1246 O O . MET A 1 166 ? 9.553 -18.876 -3.133 1.00 98.00 166 MET A O 1
ATOM 1250 N N . ILE A 1 167 ? 10.848 -17.239 -2.317 1.00 98.38 167 ILE A N 1
ATOM 1251 C CA . ILE A 1 167 ? 11.002 -16.521 -3.583 1.00 98.38 167 ILE A CA 1
ATOM 1252 C C . ILE A 1 167 ? 12.404 -16.757 -4.123 1.00 98.38 167 ILE A C 1
ATOM 1254 O O . ILE A 1 167 ? 13.398 -16.506 -3.441 1.00 98.38 167 ILE A O 1
ATOM 1258 N N . THR A 1 168 ? 12.484 -17.212 -5.368 1.00 98.31 168 THR A N 1
ATOM 1259 C CA . THR A 1 168 ? 13.738 -17.469 -6.081 1.00 98.31 168 THR A CA 1
ATOM 1260 C C . THR A 1 168 ? 13.711 -16.804 -7.450 1.00 98.31 168 THR A C 1
ATOM 1262 O O . THR A 1 168 ? 12.640 -16.614 -8.031 1.00 98.31 168 THR A O 1
ATOM 1265 N N . SER A 1 169 ? 14.882 -16.447 -7.974 1.00 98.06 169 SER A N 1
ATOM 1266 C CA . SER A 1 169 ? 15.006 -15.957 -9.343 1.00 98.06 169 SER A CA 1
ATOM 1267 C C . SER A 1 169 ? 16.277 -16.444 -10.015 1.00 98.06 169 SER A C 1
ATOM 1269 O O . SER A 1 169 ? 17.271 -16.743 -9.350 1.00 98.06 169 SER A O 1
ATOM 1271 N N . ASN A 1 170 ? 16.236 -16.474 -11.343 1.00 96.00 170 ASN A N 1
ATOM 1272 C CA . ASN A 1 170 ? 17.407 -16.625 -12.188 1.00 96.00 170 ASN A CA 1
ATOM 1273 C C . ASN A 1 170 ? 17.590 -15.368 -13.064 1.00 96.00 170 ASN A C 1
ATOM 1275 O O . ASN A 1 170 ? 16.698 -15.085 -13.871 1.00 96.00 170 ASN A O 1
ATOM 1279 N N . PRO A 1 171 ? 18.701 -14.620 -12.930 1.00 96.62 171 PRO A N 1
ATOM 1280 C CA . PRO A 1 171 ? 19.760 -14.777 -11.919 1.00 96.62 171 PRO A CA 1
ATOM 1281 C C . PRO A 1 171 ? 19.288 -14.441 -10.485 1.00 96.62 171 PRO A C 1
ATOM 1283 O O . PRO A 1 171 ? 18.258 -13.777 -10.316 1.00 96.62 171 PRO A O 1
ATOM 1286 N N . PRO A 1 172 ? 20.017 -14.888 -9.443 1.00 97.19 172 PRO A N 1
ATOM 1287 C CA . PRO A 1 172 ? 19.740 -14.518 -8.055 1.00 97.19 172 PRO A CA 1
ATOM 1288 C C . PRO A 1 172 ? 20.160 -13.066 -7.754 1.00 97.19 172 PRO A C 1
ATOM 1290 O O . PRO A 1 172 ? 20.839 -12.413 -8.543 1.00 97.19 172 PRO A O 1
ATOM 1293 N N . GLY A 1 173 ? 19.792 -12.563 -6.573 1.00 95.88 173 GLY A N 1
ATOM 1294 C CA . GLY A 1 173 ? 20.108 -11.206 -6.114 1.00 95.88 173 GLY A CA 1
ATOM 1295 C C . GLY A 1 173 ? 19.089 -10.122 -6.486 1.00 95.88 173 GLY A C 1
ATOM 1296 O O . GLY A 1 173 ? 19.335 -8.949 -6.198 1.00 95.88 173 GLY A O 1
ATOM 1297 N N . ALA A 1 174 ? 17.951 -10.482 -7.083 1.00 97.19 174 ALA A N 1
ATOM 1298 C CA . ALA A 1 174 ? 16.897 -9.538 -7.431 1.00 97.19 174 ALA A CA 1
ATOM 1299 C C . ALA A 1 174 ? 16.182 -9.000 -6.185 1.00 97.19 174 ALA A C 1
ATOM 1301 O O . ALA A 1 174 ? 15.848 -9.764 -5.279 1.00 97.19 174 ALA A O 1
ATOM 1302 N N . ILE A 1 175 ? 15.936 -7.691 -6.147 1.00 97.31 175 ILE A N 1
ATOM 1303 C CA . ILE A 1 175 ? 15.223 -7.003 -5.068 1.00 97.31 175 ILE A CA 1
ATOM 1304 C C . ILE A 1 175 ? 13.737 -7.339 -5.151 1.00 97.31 175 ILE A C 1
ATOM 1306 O O . ILE A 1 175 ? 13.140 -7.273 -6.223 1.00 97.31 175 ILE A O 1
ATOM 1310 N N . ILE A 1 176 ? 13.138 -7.655 -4.007 1.00 97.69 176 ILE A N 1
ATOM 1311 C CA . ILE A 1 176 ? 11.734 -8.044 -3.905 1.00 97.69 176 ILE A CA 1
ATOM 1312 C C . ILE A 1 176 ? 10.884 -6.853 -3.460 1.00 97.69 176 ILE A C 1
ATOM 1314 O O . ILE A 1 176 ? 11.186 -6.172 -2.474 1.00 97.69 176 ILE A O 1
ATOM 1318 N N . LYS A 1 177 ? 9.767 -6.650 -4.156 1.00 96.69 177 LYS A N 1
ATOM 1319 C CA . LYS A 1 177 ? 8.669 -5.778 -3.735 1.00 96.69 177 LYS A CA 1
ATOM 1320 C C . LYS A 1 177 ? 7.387 -6.597 -3.594 1.00 96.69 177 LYS A C 1
ATOM 1322 O O . LYS A 1 177 ? 7.126 -7.475 -4.418 1.00 96.69 177 LYS A O 1
ATOM 1327 N N . ILE A 1 178 ? 6.596 -6.297 -2.568 1.00 96.25 178 ILE A N 1
ATOM 1328 C CA . ILE A 1 178 ? 5.256 -6.858 -2.358 1.00 96.25 178 ILE A CA 1
ATOM 1329 C C . ILE A 1 178 ? 4.265 -5.701 -2.441 1.00 96.25 178 ILE A C 1
ATOM 1331 O O . ILE A 1 178 ? 4.457 -4.679 -1.788 1.00 96.25 178 ILE A O 1
ATOM 1335 N N . ASP A 1 179 ? 3.251 -5.842 -3.291 1.00 95.12 179 ASP A N 1
ATOM 1336 C CA . ASP A 1 179 ? 2.219 -4.831 -3.553 1.00 95.12 179 ASP A CA 1
ATOM 1337 C C . ASP A 1 179 ? 2.811 -3.459 -3.931 1.00 95.12 179 ASP A C 1
ATOM 1339 O O . ASP A 1 179 ? 2.321 -2.399 -3.551 1.00 95.12 179 ASP A O 1
ATOM 1343 N N . GLY A 1 180 ? 3.923 -3.482 -4.674 1.00 91.88 180 GLY A N 1
ATOM 1344 C CA . GLY A 1 180 ? 4.649 -2.290 -5.125 1.00 91.88 180 GLY A CA 1
ATOM 1345 C C . GLY A 1 180 ? 5.610 -1.679 -4.099 1.00 91.88 180 GLY A C 1
ATOM 1346 O O . GLY A 1 180 ? 6.479 -0.898 -4.490 1.00 91.88 180 GLY A O 1
ATOM 1347 N N . ALA A 1 181 ? 5.538 -2.067 -2.823 1.00 93.06 181 ALA A N 1
ATOM 1348 C CA . ALA A 1 181 ? 6.438 -1.589 -1.776 1.00 93.06 181 ALA A CA 1
ATOM 1349 C C . ALA A 1 181 ? 7.671 -2.496 -1.626 1.00 93.06 181 ALA A C 1
ATOM 1351 O O . ALA A 1 181 ? 7.572 -3.723 -1.647 1.00 93.06 181 ALA A O 1
ATOM 1352 N N . GLY A 1 182 ? 8.854 -1.896 -1.454 1.00 91.38 182 GLY A N 1
ATOM 1353 C CA . GLY A 1 182 ? 10.086 -2.639 -1.172 1.00 91.38 182 GLY A CA 1
ATOM 1354 C C . GLY A 1 182 ? 9.990 -3.400 0.143 1.00 91.38 182 GLY A C 1
ATOM 1355 O O . GLY A 1 182 ? 9.745 -2.795 1.184 1.00 91.38 182 GLY A O 1
ATOM 1356 N N . TYR A 1 183 ? 10.214 -4.714 0.108 1.00 91.38 183 TYR A N 1
ATOM 1357 C CA . TYR A 1 183 ? 10.212 -5.512 1.329 1.00 91.38 183 TYR A CA 1
ATOM 1358 C C . TYR A 1 183 ? 11.539 -5.309 2.065 1.00 91.38 183 TYR A C 1
ATOM 1360 O O . TYR A 1 183 ? 12.611 -5.607 1.530 1.00 91.38 183 TYR A O 1
ATOM 1368 N N . LYS A 1 184 ? 11.470 -4.790 3.290 1.00 91.56 184 LYS A N 1
ATOM 1369 C CA . LYS A 1 184 ? 12.634 -4.542 4.143 1.00 91.56 184 LYS A CA 1
ATOM 1370 C C . LYS A 1 184 ? 12.767 -5.638 5.189 1.00 91.56 184 LYS A C 1
ATOM 1372 O O . LYS A 1 184 ? 11.791 -6.031 5.821 1.00 91.56 184 LYS A O 1
ATOM 1377 N N . LEU A 1 185 ? 13.982 -6.143 5.350 1.00 89.50 185 LEU A N 1
ATOM 1378 C CA . LEU A 1 185 ? 14.324 -7.057 6.432 1.00 89.50 185 LEU A CA 1
ATOM 1379 C C . LEU A 1 185 ? 14.408 -6.288 7.752 1.00 89.50 185 LEU A C 1
ATOM 1381 O O . LEU A 1 185 ? 14.509 -5.063 7.762 1.00 89.50 185 LEU A O 1
ATOM 1385 N N . THR A 1 186 ? 14.424 -7.007 8.874 1.00 87.31 186 THR A N 1
ATOM 1386 C CA . THR A 1 186 ? 14.608 -6.408 10.207 1.00 87.31 186 THR A CA 1
ATOM 1387 C C . THR A 1 186 ? 15.917 -5.615 10.316 1.00 87.31 186 THR A C 1
ATOM 1389 O O . THR A 1 186 ? 15.990 -4.669 11.089 1.00 87.31 186 THR A O 1
ATOM 1392 N N . SER A 1 187 ? 16.926 -5.944 9.500 1.00 88.00 187 SER A N 1
ATOM 1393 C CA . SER A 1 187 ? 18.175 -5.180 9.371 1.00 88.00 187 SER A CA 1
ATOM 1394 C C . SER A 1 187 ? 18.026 -3.831 8.647 1.00 88.00 187 SER A C 1
ATOM 1396 O O . SER A 1 187 ? 18.975 -3.059 8.609 1.00 88.00 187 SER A O 1
ATOM 1398 N N . GLY A 1 188 ? 16.872 -3.543 8.035 1.00 89.19 188 GLY A N 1
ATOM 1399 C CA . GLY A 1 188 ? 16.641 -2.362 7.193 1.00 89.19 188 GLY A CA 1
ATOM 1400 C C . GLY A 1 188 ? 17.066 -2.530 5.727 1.00 89.19 188 GLY A C 1
ATOM 1401 O O . GLY A 1 188 ? 16.762 -1.681 4.882 1.00 89.19 188 GLY A O 1
ATOM 1402 N N . GLU A 1 189 ? 17.721 -3.637 5.379 1.00 91.25 189 GLU A N 1
ATOM 1403 C CA . GLU A 1 189 ? 18.120 -3.935 4.004 1.00 91.25 189 GLU A CA 1
ATOM 1404 C C . GLU A 1 189 ? 16.935 -4.400 3.148 1.00 91.25 189 GLU A C 1
ATOM 1406 O O . GLU A 1 189 ? 15.960 -4.970 3.641 1.00 91.25 189 GLU A O 1
ATOM 1411 N N . SER A 1 190 ? 17.010 -4.164 1.837 1.00 93.56 190 SER A N 1
ATOM 1412 C CA . SER A 1 190 ? 16.023 -4.705 0.897 1.00 93.56 190 SER A CA 1
ATOM 1413 C C . SER A 1 190 ? 16.180 -6.220 0.767 1.00 93.56 190 SER A C 1
ATOM 1415 O O . SER A 1 190 ? 17.286 -6.706 0.531 1.00 93.56 190 SER A O 1
ATOM 1417 N N . ALA A 1 191 ? 15.073 -6.959 0.848 1.00 95.44 191 ALA A N 1
ATOM 1418 C CA . ALA A 1 191 ? 15.074 -8.398 0.617 1.00 95.44 191 ALA A CA 1
ATOM 1419 C C . ALA A 1 191 ? 15.474 -8.717 -0.830 1.00 95.44 191 ALA A C 1
ATOM 1421 O O . ALA A 1 191 ? 14.977 -8.096 -1.776 1.00 95.44 191 ALA A O 1
ATOM 1422 N N . LYS A 1 192 ? 16.360 -9.703 -0.991 1.00 97.12 192 LYS A N 1
ATOM 1423 C CA . LYS A 1 192 ? 16.835 -10.182 -2.292 1.00 97.12 192 LYS A CA 1
ATOM 1424 C C . LYS A 1 192 ? 16.636 -11.686 -2.422 1.00 97.12 192 LYS A C 1
ATOM 1426 O O . LYS A 1 192 ? 16.724 -12.407 -1.436 1.00 97.12 192 LYS A O 1
ATOM 1431 N N . THR A 1 193 ? 16.391 -12.167 -3.633 1.00 97.38 193 THR A N 1
ATOM 1432 C CA . THR A 1 193 ? 16.296 -13.605 -3.936 1.00 97.38 193 THR A CA 1
ATOM 1433 C C . THR A 1 193 ? 17.661 -14.312 -3.856 1.00 97.38 193 THR A C 1
ATOM 1435 O O . THR A 1 193 ? 18.652 -13.718 -4.286 1.00 97.38 193 THR A O 1
ATOM 1438 N N . PRO A 1 194 ? 17.727 -15.600 -3.476 1.00 97.94 194 PRO A N 1
ATOM 1439 C CA . PRO A 1 194 ? 16.634 -16.413 -2.952 1.00 97.94 194 PRO A CA 1
ATOM 1440 C C . PRO A 1 194 ? 16.353 -16.093 -1.477 1.00 97.94 194 PRO A C 1
ATOM 1442 O O . PRO A 1 194 ? 17.284 -15.910 -0.698 1.00 97.94 194 PRO A O 1
ATOM 1445 N N . ILE A 1 195 ? 15.081 -16.051 -1.074 1.00 97.25 195 ILE A N 1
ATOM 1446 C CA . ILE A 1 195 ? 14.722 -15.792 0.327 1.00 97.25 195 ILE A CA 1
ATOM 1447 C C . ILE A 1 195 ? 13.379 -16.406 0.716 1.00 97.25 195 ILE A C 1
ATOM 1449 O O . ILE A 1 195 ? 12.430 -16.424 -0.071 1.00 97.25 195 ILE A O 1
ATOM 1453 N N . LYS A 1 196 ? 13.290 -16.853 1.973 1.00 96.88 196 LYS A N 1
ATOM 1454 C CA . LYS A 1 196 ? 12.028 -17.175 2.640 1.00 96.88 196 LYS A CA 1
ATOM 1455 C C . LYS A 1 196 ? 11.529 -15.949 3.405 1.00 96.88 196 LYS A C 1
ATOM 1457 O O . LYS A 1 196 ? 12.107 -15.571 4.421 1.00 96.88 196 LYS A O 1
ATOM 1462 N N . LEU A 1 197 ? 10.438 -15.355 2.941 1.00 95.31 197 LEU A N 1
ATOM 1463 C CA . LEU A 1 197 ? 9.712 -14.316 3.664 1.00 95.31 197 LEU A CA 1
ATOM 1464 C C . LEU A 1 197 ? 8.690 -14.985 4.580 1.00 95.31 197 LEU A C 1
ATOM 1466 O O . LEU A 1 197 ? 7.707 -15.540 4.100 1.00 95.31 197 LEU A O 1
ATOM 1470 N N . SER A 1 198 ? 8.928 -14.952 5.890 1.00 92.31 198 SER A N 1
ATOM 1471 C CA . SER A 1 198 ? 8.089 -15.660 6.873 1.00 92.31 198 SER A CA 1
ATOM 1472 C C . SER A 1 198 ? 6.843 -14.886 7.321 1.00 92.31 198 SER A C 1
ATOM 1474 O O . SER A 1 198 ? 5.999 -15.449 8.010 1.00 92.31 198 SER A O 1
ATOM 1476 N N . ARG A 1 199 ? 6.743 -13.591 6.992 1.00 92.44 199 ARG A N 1
ATOM 1477 C CA . ARG A 1 199 ? 5.672 -12.690 7.447 1.00 92.44 199 ARG A CA 1
ATOM 1478 C C . ARG A 1 199 ? 5.104 -11.905 6.269 1.00 92.44 199 ARG A C 1
ATOM 1480 O O . ARG A 1 199 ? 5.437 -10.742 6.069 1.00 92.44 199 ARG A O 1
ATOM 1487 N N . VAL A 1 200 ? 4.260 -12.557 5.474 1.00 94.94 200 VAL A N 1
ATOM 1488 C CA . VAL A 1 200 ? 3.515 -11.909 4.387 1.00 94.94 200 VAL A CA 1
ATOM 1489 C C . VAL A 1 200 ? 2.036 -11.997 4.711 1.00 94.94 200 VAL A C 1
ATOM 1491 O O . VAL A 1 200 ? 1.528 -13.089 4.949 1.00 94.94 200 VAL A O 1
ATOM 1494 N N . TRP A 1 201 ? 1.341 -10.863 4.741 1.00 94.88 201 TRP A N 1
ATOM 1495 C CA . TRP A 1 201 ? -0.093 -10.840 5.007 1.00 94.88 201 TRP A CA 1
ATOM 1496 C C . TRP A 1 201 ? -0.861 -11.721 4.012 1.00 94.88 201 TRP A C 1
ATOM 1498 O O . TRP A 1 201 ? -0.635 -11.664 2.799 1.00 94.88 201 TRP A O 1
ATOM 1508 N N . ALA A 1 202 ? -1.792 -12.512 4.536 1.00 95.25 202 ALA A N 1
ATOM 1509 C CA . ALA A 1 202 ? -2.649 -13.387 3.756 1.00 95.25 202 ALA A CA 1
ATOM 1510 C C . ALA A 1 202 ? -3.537 -12.589 2.781 1.00 95.25 202 ALA A C 1
ATOM 1512 O O . ALA A 1 202 ? -3.754 -11.382 2.939 1.00 95.25 202 ALA A O 1
ATOM 1513 N N . GLY A 1 203 ? -4.042 -13.280 1.759 1.00 94.25 203 GLY A N 1
ATOM 1514 C CA . GLY A 1 203 ? -4.856 -12.713 0.686 1.00 94.25 203 GLY A CA 1
ATOM 1515 C C . GLY A 1 203 ? -4.134 -12.663 -0.661 1.00 94.25 203 GLY A C 1
ATOM 1516 O O . GLY A 1 203 ? -3.067 -13.252 -0.845 1.00 94.25 203 GLY A O 1
ATOM 1517 N N . LYS A 1 204 ? -4.750 -11.984 -1.634 1.00 95.75 204 LYS A N 1
ATOM 1518 C CA . LYS A 1 204 ? -4.136 -11.723 -2.943 1.00 95.75 204 LYS A CA 1
ATOM 1519 C C . LYS A 1 204 ? -3.014 -10.700 -2.779 1.00 95.75 204 LYS A C 1
ATOM 1521 O O . LYS A 1 204 ? -3.228 -9.659 -2.167 1.00 95.75 204 LYS A O 1
ATOM 1526 N N . ARG A 1 205 ? -1.842 -11.010 -3.325 1.00 96.31 205 ARG A N 1
ATOM 1527 C CA . ARG A 1 205 ? -0.633 -10.185 -3.284 1.00 96.31 205 ARG A CA 1
ATOM 1528 C C . ARG A 1 205 ? 0.022 -10.165 -4.651 1.00 96.31 205 ARG A C 1
ATOM 1530 O O . ARG A 1 205 ? 0.033 -11.188 -5.333 1.00 96.31 205 ARG A O 1
ATOM 1537 N N . THR A 1 206 ? 0.632 -9.047 -5.008 1.00 97.62 206 THR A N 1
ATOM 1538 C CA . THR A 1 206 ? 1.479 -8.948 -6.198 1.00 97.62 206 THR A CA 1
ATOM 1539 C C . THR A 1 206 ? 2.936 -8.930 -5.767 1.00 97.62 206 THR A C 1
ATOM 1541 O O . THR A 1 206 ? 3.392 -8.008 -5.092 1.00 97.62 206 THR A O 1
ATOM 1544 N N . VAL A 1 207 ? 3.696 -9.939 -6.178 1.00 98.06 207 VAL A N 1
ATOM 1545 C CA . VAL A 1 207 ? 5.140 -10.005 -5.947 1.00 98.06 207 VAL A CA 1
ATOM 1546 C C . VAL A 1 207 ? 5.849 -9.541 -7.207 1.00 98.06 207 VAL A C 1
ATOM 1548 O O . VAL A 1 207 ? 5.579 -10.048 -8.295 1.00 98.06 207 VAL A O 1
ATOM 1551 N N . SER A 1 208 ? 6.771 -8.593 -7.074 1.00 97.44 208 SER A N 1
ATOM 1552 C CA . SER A 1 208 ? 7.590 -8.128 -8.192 1.00 97.44 208 SER A CA 1
ATOM 1553 C C . SER A 1 208 ? 9.070 -8.112 -7.861 1.00 97.44 208 SER A C 1
ATOM 1555 O O . SER A 1 208 ? 9.454 -7.781 -6.740 1.00 97.44 208 SER A O 1
ATOM 1557 N N . LEU A 1 209 ? 9.888 -8.434 -8.859 1.00 97.38 209 LEU A N 1
ATOM 1558 C CA . LEU A 1 209 ? 11.338 -8.460 -8.767 1.00 97.38 209 LEU A CA 1
ATOM 1559 C C . LEU A 1 209 ? 11.966 -7.379 -9.638 1.00 97.38 209 LEU A C 1
ATOM 1561 O O . LEU A 1 209 ? 11.563 -7.176 -10.785 1.00 97.38 209 LEU A O 1
ATOM 1565 N N . GLU A 1 210 ? 12.995 -6.735 -9.099 1.00 93.75 210 GLU A N 1
ATOM 1566 C CA . GLU A 1 210 ? 13.797 -5.733 -9.794 1.00 93.75 210 GLU A CA 1
ATOM 1567 C C . GLU A 1 210 ? 15.282 -6.060 -9.673 1.00 93.75 210 GLU A C 1
ATOM 1569 O O . GLU A 1 210 ? 15.791 -6.353 -8.591 1.00 93.75 210 GLU A O 1
ATOM 1574 N N . MET A 1 211 ? 15.994 -5.989 -10.794 1.00 92.12 211 MET A N 1
ATOM 1575 C CA . MET A 1 211 ? 17.435 -6.196 -10.830 1.00 92.12 211 MET A CA 1
ATOM 1576 C C . MET A 1 211 ? 18.065 -5.294 -11.897 1.00 92.12 211 MET A C 1
ATOM 1578 O O . MET A 1 211 ? 17.583 -5.283 -13.032 1.00 92.12 211 MET A O 1
ATOM 1582 N N . PRO A 1 212 ? 19.137 -4.543 -11.577 1.00 87.88 212 PRO A N 1
ATOM 1583 C CA . PRO A 1 212 ? 19.815 -3.692 -12.551 1.00 87.88 212 PRO A CA 1
ATOM 1584 C C . PRO A 1 212 ? 20.236 -4.464 -13.808 1.00 87.88 212 PRO A C 1
ATOM 1586 O O . PRO A 1 212 ? 20.870 -5.513 -13.714 1.00 87.88 212 PRO A O 1
ATOM 1589 N N . GLY A 1 213 ? 19.883 -3.940 -14.985 1.00 81.88 213 GLY A N 1
ATOM 1590 C CA . GLY A 1 213 ? 20.165 -4.575 -16.278 1.00 81.88 213 GLY A CA 1
ATOM 1591 C C . GLY A 1 213 ? 19.185 -5.681 -16.692 1.00 81.88 213 GLY A C 1
ATOM 1592 O O . GLY A 1 213 ? 19.385 -6.289 -17.743 1.00 81.88 213 GLY A O 1
ATOM 1593 N N . TYR A 1 214 ? 18.124 -5.935 -15.920 1.00 88.19 214 TYR A N 1
ATOM 1594 C CA . TYR A 1 214 ? 17.089 -6.927 -16.225 1.00 88.19 214 TYR A CA 1
ATOM 1595 C C . TYR A 1 214 ? 15.694 -6.307 -16.203 1.00 88.19 214 TYR A C 1
ATOM 1597 O O . TYR A 1 214 ? 15.414 -5.399 -15.423 1.00 88.19 214 TYR A O 1
ATOM 1605 N N . ALA A 1 215 ? 14.807 -6.816 -17.059 1.00 85.12 215 ALA A N 1
ATOM 1606 C CA . ALA A 1 215 ? 13.398 -6.459 -17.055 1.00 85.12 215 ALA A CA 1
ATOM 1607 C C . ALA A 1 215 ? 12.748 -6.889 -15.737 1.00 85.12 215 ALA A C 1
ATOM 1609 O O . ALA A 1 215 ? 13.023 -7.979 -15.228 1.00 85.12 215 ALA A O 1
ATOM 1610 N N . SER A 1 216 ? 11.883 -6.035 -15.187 1.00 88.81 216 SER A N 1
ATOM 1611 C CA . SER A 1 216 ? 11.135 -6.382 -13.983 1.00 88.81 216 SER A CA 1
ATOM 1612 C C . SER A 1 216 ? 10.160 -7.520 -14.277 1.00 88.81 216 SER A C 1
ATOM 1614 O O . SER A 1 216 ? 9.540 -7.578 -15.340 1.00 88.81 216 SER A O 1
ATOM 1616 N N . ALA A 1 217 ? 10.026 -8.436 -13.323 1.00 92.94 217 ALA A N 1
ATOM 1617 C CA . ALA A 1 217 ? 9.068 -9.533 -13.396 1.00 92.94 217 ALA A CA 1
ATOM 1618 C C . ALA A 1 217 ? 8.028 -9.374 -12.289 1.00 92.94 217 ALA A C 1
ATOM 1620 O O . ALA A 1 217 ? 8.352 -8.903 -11.199 1.00 92.94 217 ALA A O 1
ATOM 1621 N N . LYS A 1 218 ? 6.777 -9.751 -12.564 1.00 96.31 218 LYS A N 1
ATOM 1622 C CA . LYS A 1 218 ? 5.662 -9.650 -11.615 1.00 96.31 218 LYS A CA 1
ATOM 1623 C C . LYS A 1 218 ? 4.818 -10.916 -11.645 1.00 96.31 218 LYS A C 1
ATOM 1625 O O . LYS A 1 218 ? 4.642 -11.504 -12.708 1.00 96.31 218 LYS A O 1
ATOM 1630 N N . GLN A 1 219 ? 4.294 -11.310 -10.491 1.00 97.06 219 GLN A N 1
ATOM 1631 C CA . GLN A 1 219 ? 3.377 -12.433 -10.356 1.00 97.06 219 GLN A CA 1
ATOM 1632 C C . GLN A 1 219 ? 2.375 -12.172 -9.231 1.00 97.06 219 GLN A C 1
ATOM 1634 O O . GLN A 1 219 ? 2.764 -11.844 -8.108 1.00 97.06 219 GLN A O 1
ATOM 1639 N N . ASP A 1 220 ? 1.096 -12.388 -9.524 1.00 97.44 220 ASP A N 1
ATOM 1640 C CA . ASP A 1 220 ? 0.047 -12.393 -8.511 1.00 97.44 220 ASP A CA 1
ATOM 1641 C C . ASP A 1 220 ? -0.022 -13.757 -7.817 1.00 97.44 220 ASP A C 1
ATOM 1643 O O . ASP A 1 220 ? 0.048 -14.816 -8.448 1.00 97.44 220 ASP A O 1
ATOM 1647 N N . VAL A 1 221 ? -0.159 -13.737 -6.496 1.00 96.88 221 VAL A N 1
ATOM 1648 C CA . VAL A 1 221 ? -0.192 -14.924 -5.644 1.00 96.88 221 VAL A CA 1
ATOM 1649 C C . VAL A 1 221 ? -1.279 -14.783 -4.585 1.00 96.88 221 VAL A C 1
ATOM 1651 O O . VAL A 1 221 ? -1.516 -13.707 -4.045 1.00 96.88 221 VAL A O 1
ATOM 1654 N N . VAL A 1 222 ? -1.946 -15.890 -4.266 1.00 96.69 222 VAL A N 1
ATOM 1655 C CA . VAL A 1 222 ? -2.814 -15.978 -3.088 1.00 96.69 222 VAL A CA 1
ATOM 1656 C C . VAL A 1 222 ? -1.993 -16.563 -1.949 1.00 96.69 222 VAL A C 1
ATOM 1658 O O . VAL A 1 222 ? -1.614 -17.733 -1.996 1.00 96.69 222 VAL A O 1
ATOM 1661 N N . VAL A 1 223 ? -1.711 -15.747 -0.939 1.00 96.88 223 VAL A N 1
ATOM 1662 C CA . VAL A 1 223 ? -1.026 -16.161 0.287 1.00 96.88 223 VAL A CA 1
ATOM 1663 C C . VAL A 1 223 ? -2.072 -16.671 1.271 1.00 96.88 223 VAL A C 1
ATOM 1665 O O . VAL A 1 223 ? -3.000 -15.937 1.617 1.00 96.88 223 VAL A O 1
ATOM 1668 N N . ARG A 1 224 ? -1.943 -17.921 1.726 1.00 95.00 224 ARG A N 1
ATOM 1669 C CA . ARG A 1 224 ? -2.802 -18.479 2.781 1.00 95.00 224 ARG A CA 1
ATOM 1670 C C . ARG A 1 224 ? -2.090 -18.478 4.124 1.00 95.00 224 ARG A C 1
ATOM 1672 O O . ARG A 1 224 ? -0.863 -18.542 4.190 1.00 95.00 224 ARG A O 1
ATOM 1679 N N . GLU A 1 225 ? -2.879 -18.410 5.189 1.00 94.25 225 GLU A N 1
ATOM 1680 C CA . GLU A 1 225 ? -2.372 -18.437 6.557 1.00 94.25 225 GLU A CA 1
ATOM 1681 C C . GLU A 1 225 ? -1.587 -19.720 6.829 1.00 94.25 225 GLU A C 1
ATOM 1683 O O . GLU A 1 225 ? -2.042 -20.814 6.498 1.00 94.25 225 GLU A O 1
ATOM 1688 N N . ASN A 1 226 ? -0.405 -19.579 7.432 1.00 91.81 226 ASN A N 1
ATOM 1689 C CA . ASN A 1 226 ? 0.498 -20.685 7.776 1.00 91.81 226 ASN A CA 1
ATOM 1690 C C . ASN A 1 226 ? 0.941 -21.572 6.586 1.00 91.81 226 ASN A C 1
ATOM 1692 O O . ASN A 1 226 ? 1.580 -22.601 6.799 1.00 91.81 226 ASN A O 1
ATOM 1696 N N . GLU A 1 227 ? 0.656 -21.183 5.336 1.00 95.31 227 GLU A N 1
ATOM 1697 C CA . GLU A 1 227 ? 1.123 -21.874 4.128 1.00 95.31 227 GLU A CA 1
ATOM 1698 C C . GLU A 1 227 ? 2.474 -21.292 3.685 1.00 95.31 227 GLU A C 1
ATOM 1700 O O . GLU A 1 227 ? 2.662 -20.073 3.660 1.00 95.31 227 GLU A O 1
ATOM 1705 N N . LEU A 1 228 ? 3.416 -22.158 3.296 1.00 97.06 228 LEU A N 1
ATOM 1706 C CA . LEU A 1 228 ? 4.618 -21.754 2.565 1.00 97.06 228 LEU A CA 1
ATOM 1707 C C . LEU A 1 228 ? 4.382 -21.922 1.064 1.00 97.06 228 LEU A C 1
ATOM 1709 O O . LEU A 1 228 ? 4.309 -23.047 0.571 1.00 97.06 228 LEU A O 1
ATOM 1713 N N . LYS A 1 229 ? 4.335 -20.812 0.325 1.00 97.69 229 LYS A N 1
ATOM 1714 C CA . LYS A 1 229 ? 4.172 -20.833 -1.130 1.00 97.69 229 LYS A CA 1
ATOM 1715 C C . LYS A 1 229 ? 5.502 -20.567 -1.851 1.00 97.69 229 LYS A C 1
ATOM 1717 O O . LYS A 1 229 ? 6.072 -19.488 -1.676 1.00 97.69 229 LYS A O 1
ATOM 1722 N N . PRO A 1 230 ? 6.011 -21.501 -2.674 1.00 97.88 230 PRO A N 1
ATOM 1723 C CA . PRO A 1 230 ? 7.181 -21.247 -3.505 1.00 97.88 230 PRO A CA 1
ATOM 1724 C C . PRO A 1 230 ? 6.818 -20.418 -4.746 1.00 97.88 230 PRO A C 1
ATOM 1726 O O . PRO A 1 230 ? 5.809 -20.680 -5.400 1.00 97.88 230 PRO A O 1
ATOM 1729 N N . LEU A 1 231 ? 7.669 -19.448 -5.078 1.00 97.81 231 LEU A N 1
ATOM 1730 C CA . LEU A 1 231 ? 7.624 -18.620 -6.281 1.00 97.81 231 LEU A CA 1
ATOM 1731 C C . LEU A 1 231 ? 8.989 -18.660 -6.978 1.00 97.81 231 LEU A C 1
ATOM 1733 O O . LEU A 1 231 ? 10.037 -18.492 -6.343 1.00 97.81 231 LEU A O 1
ATOM 1737 N N . GLN A 1 232 ? 8.973 -18.878 -8.290 1.00 97.81 232 GLN A N 1
ATOM 1738 C CA . GLN A 1 232 ? 10.170 -18.925 -9.124 1.00 97.81 232 GLN A CA 1
ATOM 1739 C C . GLN A 1 232 ? 10.030 -17.933 -10.272 1.00 97.81 232 GLN A C 1
ATOM 1741 O O . GLN A 1 232 ? 9.032 -17.944 -10.987 1.00 97.81 232 GLN A O 1
ATOM 1746 N N . PHE A 1 233 ? 11.046 -17.097 -10.454 1.00 97.19 233 PHE A N 1
ATOM 1747 C CA . PHE A 1 233 ? 11.092 -16.085 -11.500 1.00 97.19 233 PHE A CA 1
ATOM 1748 C C . PHE A 1 233 ? 12.293 -16.303 -12.418 1.00 97.19 233 PHE A C 1
ATOM 1750 O O . PHE A 1 233 ? 13.356 -16.751 -11.993 1.00 97.19 233 PHE A O 1
ATOM 1757 N N . THR A 1 234 ? 12.152 -15.918 -13.681 1.00 95.25 234 THR A N 1
ATOM 1758 C CA . THR A 1 234 ? 13.282 -15.757 -14.602 1.00 95.25 234 THR A CA 1
ATOM 1759 C C . THR A 1 234 ? 13.288 -14.316 -15.071 1.00 95.25 234 THR A C 1
ATOM 1761 O O . THR A 1 234 ? 12.263 -13.816 -15.534 1.00 95.25 234 THR A O 1
ATOM 1764 N N . LEU A 1 235 ? 14.416 -13.632 -14.895 1.00 91.25 235 LEU A N 1
ATOM 1765 C CA . LEU A 1 235 ? 14.561 -12.244 -15.304 1.00 91.25 235 LEU A CA 1
ATOM 1766 C C . LEU A 1 235 ? 15.257 -12.195 -16.654 1.00 91.25 235 LEU A C 1
ATOM 1768 O O . LEU A 1 235 ? 16.361 -12.710 -16.828 1.00 91.25 235 LEU A O 1
ATOM 1772 N N . ASN A 1 236 ? 14.613 -11.531 -17.604 1.00 87.00 236 ASN A N 1
ATOM 1773 C CA . ASN A 1 236 ? 15.171 -11.351 -18.934 1.00 87.00 236 ASN A CA 1
ATOM 1774 C C . ASN A 1 236 ? 16.103 -10.144 -18.919 1.00 87.00 236 ASN A C 1
ATOM 1776 O O . ASN A 1 236 ? 15.715 -9.058 -18.486 1.00 87.00 236 ASN A O 1
ATOM 1780 N N . LYS A 1 237 ? 17.340 -10.326 -19.384 1.00 83.69 237 LYS A N 1
ATOM 1781 C CA . LYS A 1 237 ? 18.304 -9.230 -19.494 1.00 83.69 237 LYS A CA 1
ATOM 1782 C C . LYS A 1 237 ? 17.741 -8.161 -20.432 1.00 83.69 237 LYS A C 1
ATOM 1784 O O . LYS A 1 237 ? 17.274 -8.479 -21.525 1.00 83.69 237 LYS A O 1
ATOM 1789 N N . MET A 1 238 ? 17.782 -6.898 -20.020 1.00 74.38 238 MET A N 1
ATOM 1790 C CA . MET A 1 238 ? 17.421 -5.809 -20.920 1.00 74.38 238 MET A CA 1
ATOM 1791 C C . MET A 1 238 ? 18.517 -5.652 -21.974 1.00 74.38 238 MET A C 1
ATOM 1793 O O . MET A 1 238 ? 19.697 -5.516 -21.647 1.00 74.38 238 MET A O 1
ATOM 1797 N N . VAL A 1 239 ? 18.120 -5.645 -23.244 1.00 66.38 239 VAL A N 1
ATOM 1798 C CA . VAL A 1 239 ? 19.005 -5.334 -24.367 1.00 66.38 239 VAL A CA 1
ATOM 1799 C C . VAL A 1 239 ? 18.656 -3.939 -24.865 1.00 66.38 239 VAL A C 1
ATOM 1801 O O . VAL A 1 239 ? 17.583 -3.722 -25.422 1.00 66.38 239 VAL A O 1
ATOM 1804 N N . PHE A 1 240 ? 19.556 -2.977 -24.653 1.00 63.00 240 PHE A N 1
ATOM 1805 C CA . PHE A 1 240 ? 19.395 -1.641 -25.218 1.00 63.00 240 PHE A CA 1
ATOM 1806 C C . PHE A 1 240 ? 19.788 -1.666 -26.697 1.00 63.00 240 PHE A C 1
ATOM 1808 O O . PHE A 1 240 ? 20.968 -1.731 -27.045 1.00 63.00 240 PHE A O 1
ATOM 1815 N N . ILE A 1 241 ? 18.791 -1.632 -27.578 1.00 65.94 241 ILE A N 1
ATOM 1816 C CA . ILE A 1 241 ? 19.006 -1.549 -29.022 1.00 65.94 241 ILE A CA 1
ATOM 1817 C C . ILE A 1 241 ? 19.032 -0.069 -29.398 1.00 65.94 241 ILE A C 1
ATOM 1819 O O . ILE A 1 241 ? 18.014 0.616 -29.325 1.00 65.94 241 ILE A O 1
ATOM 1823 N N . LYS A 1 242 ? 20.202 0.427 -29.809 1.00 76.56 242 LYS A N 1
ATOM 1824 C CA . LYS A 1 242 ? 20.346 1.771 -30.383 1.00 76.56 242 LYS A CA 1
ATOM 1825 C C . LYS A 1 242 ? 19.451 1.893 -31.632 1.00 76.56 242 LYS A C 1
ATOM 1827 O O . LYS A 1 242 ? 19.629 1.089 -32.552 1.00 76.56 242 LYS A O 1
ATOM 1832 N N . PRO A 1 243 ? 18.500 2.840 -31.700 1.00 82.19 243 PRO A N 1
ATOM 1833 C CA . PRO A 1 243 ? 17.572 2.908 -32.823 1.00 82.19 243 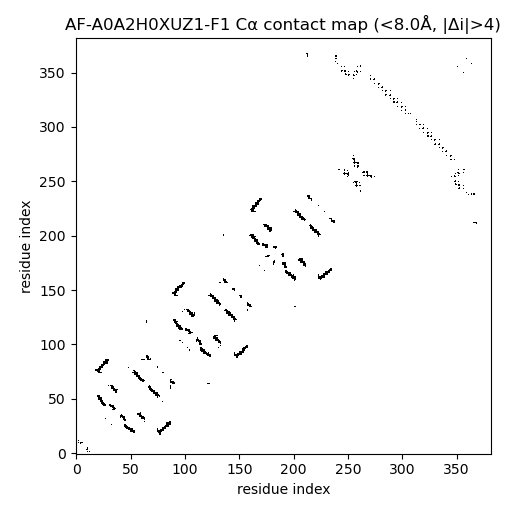PRO A CA 1
ATOM 1834 C C . PRO A 1 243 ? 18.225 3.500 -34.090 1.00 82.19 243 PRO A C 1
ATOM 1836 O O . PRO A 1 243 ? 19.144 4.320 -34.032 1.00 82.19 243 PRO A O 1
ATOM 1839 N N . ARG A 1 244 ? 17.785 3.019 -35.261 1.00 83.81 244 ARG A N 1
ATOM 1840 C CA . ARG A 1 244 ? 18.412 3.301 -36.572 1.00 83.81 244 ARG A CA 1
ATOM 1841 C C . ARG A 1 244 ? 18.140 4.709 -37.094 1.00 83.81 244 ARG A C 1
ATOM 1843 O O . ARG A 1 244 ? 18.988 5.300 -37.755 1.00 83.81 244 ARG A O 1
ATOM 1850 N N . ASP A 1 245 ? 16.970 5.249 -36.792 1.00 86.38 245 ASP A N 1
ATOM 1851 C CA . ASP A 1 245 ? 16.580 6.629 -37.090 1.00 86.38 245 ASP A CA 1
ATOM 1852 C C . ASP A 1 245 ? 17.517 7.646 -36.417 1.00 86.38 245 ASP A C 1
ATOM 1854 O O . ASP A 1 245 ? 17.910 8.639 -37.025 1.00 86.38 245 ASP A O 1
ATOM 1858 N N . GLN A 1 246 ? 17.966 7.364 -35.193 1.00 88.12 246 GLN A N 1
ATOM 1859 C CA . GLN A 1 246 ? 18.942 8.188 -34.486 1.00 88.12 246 GLN A CA 1
ATOM 1860 C C . GLN A 1 246 ? 20.318 8.188 -35.158 1.00 88.12 246 GLN A C 1
ATOM 1862 O O . GLN A 1 246 ? 20.997 9.220 -35.130 1.00 88.12 246 GLN A O 1
ATOM 1867 N N . ALA A 1 247 ? 20.733 7.065 -35.751 1.00 89.56 247 ALA A N 1
ATOM 1868 C CA . ALA A 1 247 ? 21.952 7.001 -36.552 1.00 89.56 247 ALA A CA 1
ATOM 1869 C C . ALA A 1 247 ? 21.804 7.844 -37.830 1.00 89.56 247 ALA A C 1
ATOM 1871 O O . ALA A 1 247 ? 22.674 8.661 -38.126 1.00 89.56 247 ALA A O 1
ATOM 1872 N N . LEU A 1 248 ? 20.670 7.711 -38.527 1.00 92.38 248 LEU A N 1
ATOM 1873 C CA . LEU A 1 248 ? 20.350 8.469 -39.740 1.00 92.38 248 LEU A CA 1
ATOM 1874 C C . LEU A 1 248 ? 20.424 9.981 -39.496 1.00 92.38 248 LEU A C 1
ATOM 1876 O O . LEU A 1 248 ? 21.191 10.671 -40.167 1.00 92.38 248 LEU A O 1
ATOM 1880 N N . TRP A 1 249 ? 19.692 10.490 -38.498 1.00 91.31 249 TRP A N 1
ATOM 1881 C CA . TRP A 1 249 ? 19.665 11.925 -38.198 1.00 91.31 249 TRP A CA 1
ATOM 1882 C C . TRP A 1 249 ? 21.038 12.477 -37.821 1.00 91.31 249 TRP A C 1
ATOM 1884 O O . TRP A 1 249 ? 21.380 13.586 -38.211 1.00 91.31 249 TRP A O 1
ATOM 1894 N N . ARG A 1 250 ? 21.864 11.703 -37.111 1.00 93.19 250 ARG A N 1
ATOM 1895 C CA . ARG A 1 250 ? 23.232 12.123 -36.769 1.00 93.19 250 ARG A CA 1
ATOM 1896 C C . ARG A 1 250 ? 24.098 12.299 -38.010 1.00 93.19 250 ARG A C 1
ATOM 1898 O O . ARG A 1 250 ? 24.747 13.334 -38.129 1.00 93.19 250 ARG A O 1
ATOM 1905 N N . SER A 1 251 ? 24.063 11.344 -38.942 1.00 95.56 251 SER A N 1
ATOM 1906 C CA . SER A 1 251 ? 24.799 11.451 -40.212 1.00 95.56 251 SER A CA 1
ATOM 1907 C C . SER A 1 251 ? 24.254 12.529 -41.147 1.00 95.56 251 SER A C 1
ATOM 1909 O O . SER A 1 251 ? 25.010 13.024 -41.979 1.00 95.56 251 SER A O 1
ATOM 1911 N N . ALA A 1 252 ? 22.983 12.912 -40.997 1.00 94.69 252 ALA A N 1
ATOM 1912 C CA . ALA A 1 252 ? 22.379 14.037 -41.709 1.00 94.69 252 ALA A CA 1
ATOM 1913 C C . ALA A 1 252 ? 22.748 15.410 -41.119 1.00 94.69 252 ALA A C 1
ATOM 1915 O O . ALA A 1 252 ? 22.515 16.426 -41.757 1.00 94.69 252 ALA A O 1
ATOM 1916 N N . VAL A 1 253 ? 23.308 15.475 -39.908 1.00 94.75 253 VAL A N 1
ATOM 1917 C CA . VAL A 1 253 ? 23.835 16.733 -39.347 1.00 94.75 253 VAL A CA 1
ATOM 1918 C C . VAL A 1 253 ? 25.335 16.822 -39.588 1.00 94.75 253 VAL A C 1
ATOM 1920 O O . VAL A 1 253 ? 25.827 17.835 -40.076 1.00 94.75 253 VAL A O 1
ATOM 1923 N N . VAL A 1 254 ? 26.062 15.750 -39.266 1.00 95.56 254 VAL A N 1
ATOM 1924 C CA . VAL A 1 254 ? 27.515 15.678 -39.425 1.00 95.56 254 VAL A CA 1
ATOM 1925 C C . VAL A 1 254 ? 27.870 14.390 -40.164 1.00 95.56 254 VAL A C 1
ATOM 1927 O O . VAL A 1 254 ? 27.580 13.305 -39.646 1.00 95.56 254 VAL A O 1
ATOM 1930 N N . PRO A 1 255 ? 28.524 14.471 -41.338 1.00 96.69 255 PRO A N 1
ATOM 1931 C CA . PRO A 1 255 ? 29.012 13.293 -42.044 1.00 96.69 255 PRO A CA 1
ATOM 1932 C C . PRO A 1 255 ? 29.801 12.362 -41.118 1.00 96.69 255 PRO A C 1
ATOM 1934 O O . PRO A 1 255 ? 30.675 12.798 -40.372 1.00 96.69 255 PRO A O 1
ATOM 1937 N N . GLY A 1 256 ? 29.460 11.074 -41.133 1.00 94.69 256 GLY A N 1
ATOM 1938 C CA . GLY A 1 256 ? 30.107 10.048 -40.322 1.00 94.69 256 GLY A CA 1
ATOM 1939 C C . GLY A 1 256 ? 29.597 9.881 -38.885 1.00 94.69 256 GLY A C 1
ATOM 1940 O O . GLY A 1 256 ? 29.978 8.917 -38.209 1.00 94.69 256 GLY A O 1
ATOM 1941 N N . PHE A 1 257 ? 28.740 10.773 -38.378 1.00 95.12 257 PHE A N 1
ATOM 1942 C CA . PHE A 1 257 ? 28.353 10.746 -36.963 1.00 95.12 257 PHE A CA 1
ATOM 1943 C C . PHE A 1 257 ? 27.385 9.602 -36.612 1.00 95.12 257 PHE A C 1
ATOM 1945 O O . PHE A 1 257 ? 27.489 9.001 -35.539 1.00 95.12 257 PHE A O 1
ATOM 1952 N N . GLY A 1 258 ? 26.488 9.218 -37.520 1.00 93.06 258 GLY A N 1
ATOM 1953 C CA . GLY A 1 258 ? 25.636 8.035 -37.364 1.00 93.06 258 GLY A CA 1
ATOM 1954 C C . GLY A 1 258 ? 26.432 6.731 -37.309 1.00 93.06 258 GLY A C 1
ATOM 1955 O O . GLY A 1 258 ? 26.138 5.839 -36.508 1.00 93.06 258 GLY A O 1
ATOM 1956 N N . GLN A 1 259 ? 27.513 6.641 -38.083 1.00 94.88 259 GLN A N 1
ATOM 1957 C CA . GLN A 1 259 ? 28.442 5.517 -38.044 1.00 94.88 259 GLN A CA 1
ATOM 1958 C C . GLN A 1 259 ? 29.142 5.450 -36.684 1.00 94.88 259 GLN A C 1
ATOM 1960 O O . GLN A 1 259 ? 29.154 4.381 -36.073 1.00 94.88 259 GLN A O 1
ATOM 1965 N N . ALA A 1 260 ? 29.630 6.576 -36.156 1.00 90.62 260 ALA A N 1
ATOM 1966 C CA . ALA A 1 260 ? 30.211 6.642 -34.812 1.00 90.62 260 ALA A CA 1
ATOM 1967 C C . ALA A 1 260 ? 29.209 6.231 -33.714 1.00 90.62 260 ALA A C 1
ATOM 1969 O O . ALA A 1 260 ? 29.546 5.438 -32.835 1.00 90.62 260 ALA A O 1
ATOM 1970 N N . TYR A 1 261 ? 27.948 6.672 -33.803 1.00 87.44 261 TYR A N 1
ATOM 1971 C CA . TYR A 1 261 ? 26.871 6.240 -32.900 1.00 87.44 261 TYR A CA 1
ATOM 1972 C C . TYR A 1 261 ? 26.682 4.714 -32.906 1.00 87.44 261 TYR A C 1
ATOM 1974 O O . TYR A 1 261 ? 26.489 4.092 -31.856 1.00 87.44 261 TYR A O 1
ATOM 1982 N N . SER A 1 262 ? 26.818 4.102 -34.081 1.00 88.25 262 SER A N 1
ATOM 1983 C CA . SER A 1 262 ? 26.789 2.652 -34.282 1.00 88.25 262 SER A CA 1
ATOM 1984 C C . SER A 1 262 ? 28.141 1.948 -34.075 1.00 88.25 262 SER A C 1
ATOM 1986 O O . SER A 1 262 ? 28.304 0.803 -34.490 1.00 88.25 262 SER A O 1
ATOM 1988 N N . THR A 1 263 ? 29.117 2.602 -33.430 1.00 88.75 263 THR A N 1
ATOM 1989 C CA . THR A 1 263 ? 30.481 2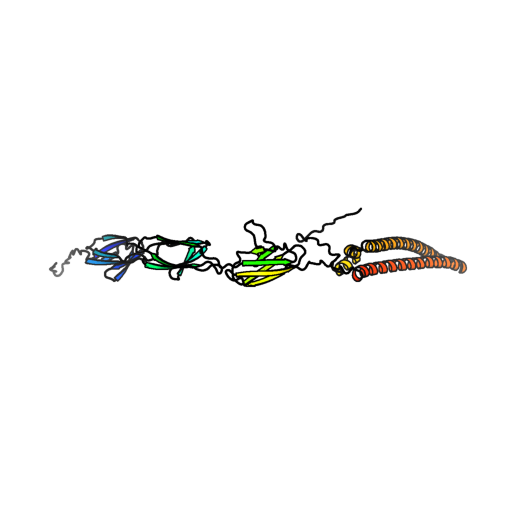.094 -33.154 1.00 88.75 263 THR A CA 1
ATOM 1990 C C . THR A 1 263 ? 31.332 1.772 -34.395 1.00 88.75 263 THR A C 1
ATOM 1992 O O . THR A 1 263 ? 32.390 1.156 -34.299 1.00 88.75 263 THR A O 1
ATOM 1995 N N . ARG A 1 264 ? 30.929 2.245 -35.581 1.00 92.56 264 ARG A N 1
ATOM 1996 C CA . ARG A 1 264 ? 31.673 2.139 -36.850 1.00 92.56 264 ARG A CA 1
ATOM 1997 C C . ARG A 1 264 ? 32.597 3.349 -37.057 1.00 92.56 264 ARG A C 1
ATOM 1999 O O . ARG A 1 264 ? 32.555 3.999 -38.099 1.00 92.56 264 ARG A O 1
ATOM 2006 N N . TYR A 1 265 ? 33.443 3.661 -36.072 1.00 92.12 265 TYR A N 1
ATOM 2007 C CA . TYR A 1 265 ? 34.237 4.903 -36.036 1.00 92.12 265 TYR A CA 1
ATOM 2008 C C . TYR A 1 265 ? 35.119 5.122 -37.271 1.00 92.12 265 TYR A C 1
ATOM 2010 O O . TYR A 1 265 ? 35.140 6.221 -37.816 1.00 92.12 265 TYR A O 1
ATOM 2018 N N . LYS A 1 266 ? 35.792 4.071 -37.763 1.00 95.56 266 LYS A N 1
ATOM 2019 C CA . LYS A 1 266 ? 36.650 4.156 -38.961 1.00 95.56 266 LYS A CA 1
ATOM 2020 C C . LYS A 1 266 ? 35.865 4.540 -40.217 1.00 95.56 266 LYS A C 1
ATOM 2022 O O . LYS A 1 266 ? 36.344 5.334 -41.017 1.00 95.56 266 LYS A O 1
ATOM 2027 N N . VAL A 1 267 ? 34.653 4.001 -40.370 1.00 95.25 267 VAL A N 1
ATOM 2028 C CA . VAL A 1 267 ? 33.772 4.340 -41.498 1.00 95.25 267 VAL A CA 1
ATOM 2029 C C . VAL A 1 267 ? 33.299 5.785 -41.370 1.00 95.25 267 VAL A C 1
ATOM 2031 O O . VAL A 1 267 ? 33.359 6.535 -42.339 1.00 95.25 267 VAL A O 1
ATOM 2034 N N . GLY A 1 268 ? 32.889 6.190 -40.164 1.00 95.62 268 GLY A N 1
ATOM 2035 C CA . GLY A 1 268 ? 32.467 7.563 -39.899 1.00 95.62 268 GLY A CA 1
ATOM 2036 C C . GLY A 1 268 ? 33.556 8.590 -40.211 1.00 95.62 268 GLY A C 1
ATOM 2037 O O . GLY A 1 268 ? 33.316 9.540 -40.951 1.00 95.62 268 GLY A O 1
ATOM 2038 N N . ALA A 1 269 ? 34.779 8.355 -39.729 1.00 96.50 269 ALA A N 1
ATOM 2039 C CA . ALA A 1 269 ? 35.930 9.204 -40.031 1.00 96.50 269 ALA A CA 1
ATOM 2040 C C . ALA A 1 269 ? 36.218 9.286 -41.541 1.00 96.50 269 ALA A C 1
ATOM 2042 O O . ALA A 1 269 ? 36.560 10.357 -42.037 1.00 96.50 269 ALA A O 1
ATOM 2043 N N . GLY A 1 270 ? 36.028 8.184 -42.276 1.00 97.50 270 GLY A N 1
ATOM 2044 C CA . GLY A 1 270 ? 36.173 8.149 -43.731 1.00 97.50 270 GLY A CA 1
ATOM 2045 C C . GLY A 1 270 ? 35.196 9.078 -44.457 1.00 97.50 270 GLY A C 1
ATOM 2046 O O . GLY A 1 270 ? 35.623 9.836 -45.325 1.00 97.50 270 GLY A O 1
ATOM 2047 N N . TYR A 1 271 ? 33.914 9.075 -44.076 1.00 98.06 271 TYR A N 1
ATOM 2048 C CA . TYR A 1 271 ? 32.923 9.988 -44.663 1.00 98.06 271 TYR A CA 1
ATOM 2049 C C . TYR A 1 271 ? 33.250 11.453 -44.387 1.00 98.06 271 TYR A C 1
ATOM 2051 O O . TYR A 1 271 ? 33.247 12.262 -45.312 1.00 98.06 271 TYR A O 1
ATOM 2059 N N . LEU A 1 272 ? 33.586 11.789 -43.137 1.00 97.31 272 LEU A N 1
ATOM 2060 C CA . LEU A 1 272 ? 33.951 13.156 -42.772 1.00 97.31 272 LEU A CA 1
ATOM 2061 C C . LEU A 1 272 ? 35.187 13.637 -43.543 1.00 97.31 272 LEU A C 1
ATOM 2063 O O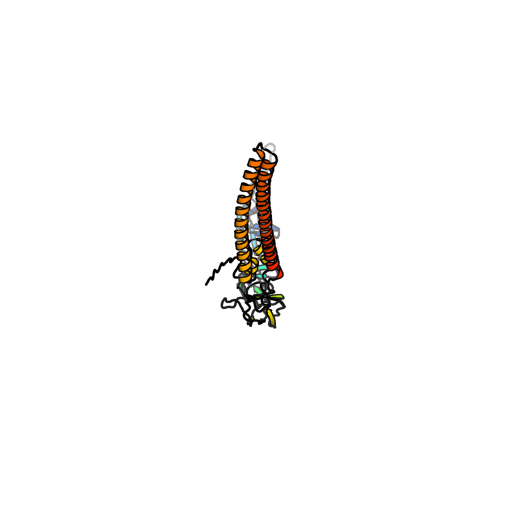 . LEU A 1 272 ? 35.177 14.726 -44.111 1.00 97.31 272 LEU A O 1
ATOM 2067 N N . ALA A 1 273 ? 36.2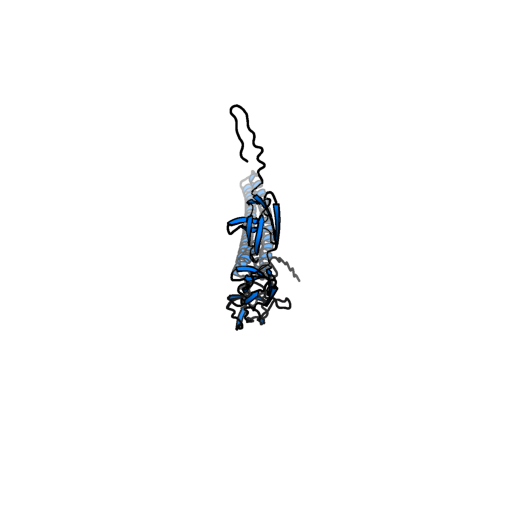36 12.814 -43.601 1.00 97.50 273 ALA A N 1
ATOM 2068 C CA . ALA A 1 273 ? 37.450 13.140 -44.341 1.00 97.50 273 ALA A CA 1
ATOM 2069 C C . ALA A 1 273 ? 37.179 13.299 -45.846 1.00 97.50 273 ALA A C 1
ATOM 2071 O O . ALA A 1 273 ? 37.686 14.239 -46.457 1.00 97.50 273 ALA A O 1
ATOM 2072 N N . GLY A 1 274 ? 36.356 12.425 -46.434 1.00 97.44 274 GLY A N 1
ATOM 2073 C CA . GLY A 1 274 ? 35.962 12.512 -47.840 1.00 97.44 274 GLY A CA 1
ATOM 2074 C C . GLY A 1 274 ? 35.241 13.821 -48.172 1.00 97.44 274 GLY A C 1
ATOM 2075 O O . GLY A 1 274 ? 35.614 14.494 -49.132 1.00 97.44 274 GLY A O 1
ATOM 2076 N N . GLU A 1 275 ? 34.277 14.229 -47.342 1.00 97.69 275 GLU A N 1
ATOM 2077 C CA . GLU A 1 275 ? 33.565 15.505 -47.501 1.00 97.69 275 GLU A CA 1
ATOM 2078 C C . GLU A 1 275 ? 34.497 16.715 -47.372 1.00 97.69 275 GLU A C 1
ATOM 2080 O O . GLU A 1 275 ? 34.442 17.637 -48.186 1.00 97.69 275 GLU A O 1
ATOM 2085 N N . VAL A 1 276 ? 35.409 16.700 -46.394 1.00 98.00 276 VAL A N 1
ATOM 2086 C CA . VAL A 1 276 ? 36.398 17.774 -46.210 1.00 98.00 276 VAL A CA 1
ATOM 2087 C C . VAL A 1 276 ? 37.319 17.891 -47.430 1.00 98.00 276 VAL A C 1
ATOM 2089 O O . VAL A 1 276 ? 37.556 18.996 -47.920 1.00 98.00 276 VAL A O 1
ATOM 2092 N N . VAL A 1 277 ? 37.814 16.769 -47.961 1.00 98.38 277 VAL A N 1
ATOM 2093 C CA . VAL A 1 277 ? 38.660 16.760 -49.165 1.00 98.38 277 VAL A CA 1
ATOM 2094 C C . VAL A 1 277 ? 37.902 17.313 -50.370 1.00 98.38 277 VAL A C 1
ATOM 2096 O O . VAL A 1 277 ? 38.418 18.189 -51.068 1.00 98.38 277 VAL A O 1
ATOM 2099 N N . LEU A 1 278 ? 36.671 16.851 -50.607 1.00 98.06 278 LEU A N 1
ATOM 2100 C CA . LEU A 1 278 ? 35.860 17.339 -51.721 1.00 98.06 278 LEU A CA 1
ATOM 2101 C C . LEU A 1 278 ? 35.519 18.826 -51.579 1.00 98.06 278 LEU A C 1
ATOM 2103 O O . LEU A 1 278 ? 35.553 19.543 -52.578 1.00 98.06 278 LEU A O 1
ATOM 2107 N N . TYR A 1 279 ? 35.282 19.314 -50.358 1.00 98.00 279 TYR A N 1
ATOM 2108 C CA . TYR A 1 279 ? 35.098 20.738 -50.092 1.00 98.00 279 TYR A CA 1
ATOM 2109 C C . TYR A 1 279 ? 36.318 21.558 -50.534 1.00 98.00 279 TYR A C 1
ATOM 2111 O O . TYR A 1 279 ? 36.163 22.537 -51.265 1.00 98.00 279 TYR A O 1
ATOM 2119 N N . PHE A 1 280 ? 37.538 21.152 -50.167 1.00 98.31 280 PHE A N 1
ATOM 2120 C CA . PHE A 1 280 ? 38.753 21.855 -50.602 1.00 98.31 280 PHE A CA 1
ATOM 2121 C C . PHE A 1 280 ? 38.944 21.814 -52.122 1.00 98.31 280 PHE A C 1
ATOM 2123 O O . PHE A 1 280 ? 39.310 22.827 -52.727 1.00 98.31 280 PHE A O 1
ATOM 2130 N N . ILE A 1 281 ? 38.652 20.675 -52.758 1.00 98.12 281 ILE A N 1
ATOM 2131 C CA . ILE A 1 281 ? 38.674 20.563 -54.221 1.00 98.12 281 ILE A CA 1
ATOM 2132 C C . ILE A 1 281 ? 37.657 21.534 -54.833 1.00 98.12 281 ILE A C 1
ATOM 2134 O O . ILE A 1 281 ? 38.010 22.268 -55.756 1.00 98.12 281 ILE A O 1
ATOM 2138 N N . LEU A 1 282 ? 36.431 21.587 -54.305 1.00 97.75 282 LEU A N 1
ATOM 2139 C CA . LEU A 1 282 ? 35.373 22.475 -54.781 1.00 97.75 282 LEU A CA 1
ATOM 2140 C C . LEU A 1 282 ? 35.776 23.947 -54.664 1.00 97.75 282 LEU A C 1
ATOM 2142 O O . LEU A 1 282 ? 35.597 24.697 -55.622 1.00 97.75 282 LEU A O 1
ATOM 2146 N N . GLN A 1 283 ? 36.366 24.355 -53.536 1.00 97.81 283 GLN A N 1
ATOM 2147 C CA . GLN A 1 283 ? 36.869 25.722 -53.357 1.00 97.81 283 GLN A CA 1
ATOM 2148 C C . GLN A 1 283 ? 37.952 26.064 -54.384 1.00 97.81 283 GLN A C 1
ATOM 2150 O O . GLN A 1 283 ? 37.938 27.148 -54.971 1.00 97.81 283 GLN A O 1
ATOM 2155 N N . ASN A 1 284 ? 38.861 25.129 -54.669 1.00 97.38 284 ASN A N 1
ATOM 2156 C CA . ASN A 1 284 ? 39.858 25.339 -55.710 1.00 97.38 284 ASN A CA 1
ATOM 2157 C C . ASN A 1 284 ? 39.229 25.438 -57.113 1.00 97.38 284 ASN A C 1
ATOM 2159 O O . ASN A 1 284 ? 39.628 26.317 -57.878 1.00 97.38 284 ASN A O 1
ATOM 2163 N N . GLN A 1 285 ? 38.240 24.597 -57.448 1.00 97.06 285 GLN A N 1
ATOM 2164 C CA . GLN A 1 285 ? 37.523 24.697 -58.729 1.00 97.06 285 GLN A CA 1
ATOM 2165 C C . GLN A 1 285 ? 36.765 26.021 -58.850 1.00 97.06 285 GLN A C 1
ATOM 2167 O O . GLN A 1 285 ? 36.832 26.656 -59.898 1.00 97.06 285 GLN A O 1
ATOM 2172 N N . LYS A 1 286 ? 36.117 26.484 -57.774 1.00 96.62 286 LYS A N 1
ATOM 2173 C CA . LYS A 1 286 ? 35.416 27.774 -57.734 1.00 96.62 286 LYS A CA 1
ATOM 2174 C C . LYS A 1 286 ? 36.371 28.940 -57.996 1.00 96.62 286 LYS A C 1
ATOM 2176 O O . LYS A 1 286 ? 36.102 29.766 -58.861 1.00 96.62 286 LYS A O 1
ATOM 2181 N N . ARG A 1 287 ? 37.528 28.956 -57.329 1.00 97.25 287 ARG A N 1
ATOM 2182 C CA . ARG A 1 287 ? 38.576 29.965 -57.549 1.00 97.25 287 ARG A CA 1
ATOM 2183 C C . ARG A 1 287 ? 39.084 29.969 -58.995 1.00 97.25 287 ARG A C 1
ATOM 2185 O O . ARG A 1 287 ? 39.332 31.027 -59.568 1.00 97.25 287 ARG A O 1
ATOM 2192 N N . LEU A 1 288 ? 39.273 28.790 -59.593 1.00 96.00 288 LEU A N 1
ATOM 2193 C CA . LEU A 1 288 ? 39.676 28.680 -60.997 1.00 96.00 288 LEU A CA 1
ATOM 2194 C C . LEU A 1 288 ? 38.569 29.164 -61.936 1.00 96.00 288 LEU A C 1
ATOM 2196 O O . LEU A 1 288 ? 38.862 29.923 -62.854 1.00 96.00 288 LEU A O 1
ATOM 2200 N N . TYR A 1 289 ? 37.320 28.771 -61.696 1.00 97.19 289 TYR A N 1
ATOM 2201 C CA . TYR A 1 289 ? 36.167 29.247 -62.453 1.00 97.19 289 TYR A CA 1
ATOM 2202 C C . TYR A 1 289 ? 36.075 30.777 -62.426 1.00 97.19 289 TYR A C 1
ATOM 2204 O O . TYR A 1 289 ? 36.021 31.380 -63.491 1.00 97.19 289 TYR A O 1
ATOM 2212 N N . GLU A 1 290 ? 36.172 31.408 -61.251 1.00 97.00 290 GLU A N 1
ATOM 2213 C CA . GLU A 1 290 ? 36.176 32.874 -61.104 1.00 97.00 290 GLU A CA 1
ATOM 2214 C C . GLU A 1 290 ? 37.306 33.526 -61.919 1.00 97.00 290 GLU A C 1
ATOM 2216 O O . GLU A 1 290 ? 37.087 34.518 -62.614 1.00 97.00 290 GLU A O 1
ATOM 2221 N N . LYS A 1 291 ? 38.509 32.931 -61.916 1.00 96.88 291 LYS A N 1
ATOM 2222 C CA . LYS A 1 291 ? 39.632 33.399 -62.744 1.00 96.88 291 LYS A CA 1
ATOM 2223 C C . LYS A 1 291 ? 39.295 33.372 -64.241 1.00 96.88 291 LYS A C 1
ATOM 2225 O O . LYS A 1 291 ? 39.555 34.355 -64.932 1.00 96.88 291 LYS A O 1
ATOM 2230 N N . TYR A 1 292 ? 38.758 32.264 -64.752 1.00 96.69 292 TYR A N 1
ATOM 2231 C CA . TYR A 1 292 ? 38.424 32.151 -66.178 1.00 96.69 292 TYR A CA 1
ATOM 2232 C C . TYR A 1 292 ? 37.186 32.961 -66.560 1.00 96.69 292 TYR A C 1
ATOM 2234 O O . TYR A 1 292 ? 37.126 33.476 -67.671 1.00 96.69 292 TYR A O 1
ATOM 2242 N N . GLN A 1 293 ? 36.234 33.125 -65.642 1.00 97.25 293 GLN A N 1
ATOM 2243 C CA . GLN A 1 293 ? 35.080 33.994 -65.828 1.00 97.25 293 GLN A CA 1
ATOM 2244 C C . GLN A 1 293 ? 35.531 35.445 -65.998 1.00 97.25 293 GLN A C 1
ATOM 2246 O O . GLN A 1 293 ? 35.111 36.097 -66.947 1.00 97.25 293 GLN A O 1
ATOM 2251 N N . ASN A 1 294 ? 36.430 35.933 -65.139 1.00 96.50 294 ASN A N 1
ATOM 2252 C CA . ASN A 1 294 ? 36.972 37.286 -65.260 1.00 96.50 294 ASN A CA 1
ATOM 2253 C C . ASN A 1 294 ? 37.743 37.480 -66.573 1.00 96.50 294 ASN A C 1
ATOM 2255 O O . ASN A 1 294 ? 37.530 38.485 -67.241 1.00 96.50 294 ASN A O 1
ATOM 2259 N N . ALA A 1 295 ? 38.574 36.509 -66.975 1.00 94.75 295 ALA A N 1
ATOM 2260 C CA . ALA A 1 295 ? 39.265 36.553 -68.267 1.00 94.75 295 ALA A CA 1
ATOM 2261 C C . ALA A 1 295 ? 38.272 36.636 -69.437 1.00 94.75 295 ALA A C 1
ATOM 2263 O O . ALA A 1 295 ? 38.371 37.531 -70.265 1.00 94.75 295 ALA A O 1
ATOM 2264 N N . TYR A 1 296 ? 37.252 35.774 -69.455 1.00 96.19 296 TYR A N 1
ATOM 2265 C CA . TYR A 1 296 ? 36.195 35.820 -70.465 1.00 96.19 296 TYR A CA 1
ATOM 2266 C C . TYR A 1 296 ? 35.447 37.161 -70.483 1.00 96.19 296 TYR A C 1
ATOM 2268 O O . TYR A 1 296 ? 35.148 37.674 -71.556 1.00 96.19 296 TYR A O 1
ATOM 2276 N N . LEU A 1 297 ? 35.136 37.738 -69.317 1.00 95.62 297 LEU A N 1
ATOM 2277 C CA . LEU A 1 297 ? 34.439 39.022 -69.232 1.00 95.62 297 LEU A CA 1
ATOM 2278 C C . LEU A 1 297 ? 35.272 40.175 -69.802 1.00 95.62 297 LEU A C 1
ATOM 2280 O O . LEU A 1 297 ? 34.692 41.016 -70.483 1.00 95.62 297 LEU A O 1
ATOM 2284 N N . ILE A 1 298 ? 36.585 40.192 -69.543 1.00 93.81 298 ILE A N 1
ATOM 2285 C CA . ILE A 1 298 ? 37.519 41.188 -70.089 1.00 93.81 298 ILE A CA 1
ATOM 2286 C C . ILE A 1 298 ? 37.595 41.049 -71.611 1.00 93.81 298 ILE A C 1
ATOM 2288 O O . ILE A 1 298 ? 37.232 41.980 -72.318 1.00 93.81 298 ILE A O 1
ATOM 2292 N N . GLU A 1 299 ? 37.935 39.859 -72.114 1.00 92.50 299 GLU A N 1
ATOM 2293 C CA . GLU A 1 299 ? 38.071 39.600 -73.557 1.00 92.50 299 GLU A CA 1
ATOM 2294 C C . GLU A 1 299 ? 36.764 39.903 -74.313 1.00 92.50 299 GLU A C 1
ATOM 2296 O O . GLU A 1 299 ? 36.760 40.435 -75.423 1.00 92.50 299 GLU A O 1
ATOM 2301 N N . ARG A 1 300 ? 35.609 39.588 -73.710 1.00 93.81 300 ARG A N 1
ATOM 2302 C CA . ARG A 1 300 ? 34.293 39.885 -74.293 1.00 93.81 300 ARG A CA 1
ATOM 2303 C C . ARG A 1 300 ? 34.015 41.386 -74.360 1.00 93.81 300 ARG A C 1
ATOM 2305 O O . ARG A 1 300 ? 33.316 41.821 -75.274 1.00 93.81 300 ARG A O 1
ATOM 2312 N N . GLU A 1 301 ? 34.474 42.156 -73.380 1.00 92.06 301 GLU A N 1
ATOM 2313 C CA . GLU A 1 301 ? 34.312 43.610 -73.374 1.00 92.06 301 GLU A CA 1
ATOM 2314 C C . GLU A 1 301 ? 35.259 44.278 -74.380 1.00 92.06 301 GLU A C 1
ATOM 2316 O O . GLU A 1 301 ? 34.834 45.162 -75.127 1.00 92.06 301 GLU A O 1
ATOM 2321 N N . ASP A 1 302 ? 36.490 43.776 -74.497 1.00 86.50 302 ASP A N 1
ATOM 2322 C CA . ASP A 1 302 ? 37.437 44.184 -75.539 1.00 86.50 302 ASP A CA 1
ATOM 2323 C C . ASP A 1 302 ? 36.833 43.937 -76.932 1.00 86.50 302 ASP A C 1
ATOM 2325 O O . ASP A 1 302 ? 36.738 44.857 -77.742 1.00 86.50 302 ASP A O 1
ATOM 2329 N N . TYR A 1 303 ? 36.273 42.748 -77.182 1.00 87.50 303 TYR A N 1
ATOM 2330 C CA . TYR A 1 303 ? 35.552 42.454 -78.428 1.00 87.50 303 TYR A CA 1
ATOM 2331 C C . TYR A 1 303 ? 34.390 43.422 -78.712 1.00 87.50 303 TYR A C 1
ATOM 2333 O O . TYR A 1 303 ? 34.157 43.793 -79.860 1.00 87.50 303 TYR A O 1
ATOM 2341 N N . ARG A 1 304 ? 33.645 43.840 -77.680 1.00 87.50 304 ARG A N 1
ATOM 2342 C CA . ARG A 1 304 ? 32.496 44.754 -77.824 1.00 87.50 304 ARG A CA 1
ATOM 2343 C C . ARG A 1 304 ? 32.892 46.200 -78.110 1.00 87.50 304 ARG A C 1
ATOM 2345 O O . ARG A 1 304 ? 32.076 46.932 -78.666 1.00 87.50 304 ARG A O 1
ATOM 2352 N N . SER A 1 305 ? 34.086 46.615 -77.699 1.00 84.19 305 SER A N 1
ATOM 2353 C CA . SER A 1 305 ? 34.553 48.002 -77.801 1.00 84.19 305 SER A CA 1
ATOM 2354 C C . SER A 1 305 ? 35.407 48.281 -79.045 1.00 84.19 305 SER A C 1
ATOM 2356 O O . SER A 1 305 ? 35.576 49.443 -79.417 1.00 84.19 305 SER A O 1
ATOM 2358 N N . VAL A 1 306 ? 35.914 47.243 -79.718 1.00 81.38 306 VAL A N 1
ATOM 2359 C CA . VAL A 1 306 ? 36.778 47.369 -80.902 1.00 81.38 306 VAL A CA 1
ATOM 2360 C C . VAL A 1 306 ? 35.972 47.617 -82.184 1.00 81.38 306 VAL A C 1
ATOM 2362 O O . VAL A 1 306 ? 35.041 46.886 -82.517 1.00 81.38 306 VAL A O 1
ATOM 2365 N N . ILE A 1 307 ? 36.390 48.625 -82.957 1.00 74.19 307 ILE A N 1
ATOM 2366 C CA . ILE A 1 307 ? 35.951 48.872 -84.339 1.00 74.19 307 ILE A CA 1
ATOM 2367 C C . ILE A 1 307 ? 37.140 48.544 -85.248 1.00 74.19 307 ILE A C 1
ATOM 2369 O O . ILE A 1 307 ? 38.144 49.252 -85.219 1.00 74.19 307 ILE A O 1
ATOM 2373 N N . GLY A 1 308 ? 37.043 47.472 -86.033 1.00 77.25 308 GLY A N 1
ATOM 2374 C CA . GLY A 1 308 ? 38.144 46.976 -86.864 1.00 77.25 308 GLY A CA 1
ATOM 2375 C C . GLY A 1 308 ? 37.666 46.228 -88.106 1.00 77.25 308 GLY A C 1
ATOM 2376 O O . GLY A 1 308 ? 36.466 46.106 -88.365 1.00 77.25 308 GLY A O 1
ATOM 2377 N N . THR A 1 309 ? 38.616 45.736 -88.893 1.00 82.25 309 THR A N 1
ATOM 2378 C CA . THR A 1 309 ? 38.348 44.896 -90.068 1.00 82.25 309 THR A CA 1
ATOM 2379 C C . THR A 1 309 ? 37.815 43.517 -89.657 1.00 82.25 309 THR A C 1
ATOM 2381 O O . THR A 1 309 ? 37.993 43.067 -88.525 1.00 82.25 309 THR A O 1
ATOM 2384 N N . SER A 1 310 ? 37.157 42.805 -90.579 1.00 81.62 310 SER A N 1
ATOM 2385 C CA . SER A 1 310 ? 36.594 41.474 -90.297 1.00 81.62 310 SER A CA 1
ATOM 2386 C C . SER A 1 310 ? 37.638 40.458 -89.817 1.00 81.62 310 SER A C 1
ATOM 2388 O O . SER A 1 310 ? 37.308 39.599 -89.002 1.00 81.62 310 SER A O 1
ATOM 2390 N N . GLU A 1 311 ? 38.885 40.564 -90.286 1.00 82.12 311 GLU A N 1
ATOM 2391 C CA . GLU A 1 311 ? 39.966 39.653 -89.888 1.00 82.12 311 GLU A CA 1
ATOM 2392 C C . GLU A 1 311 ? 40.463 39.948 -88.462 1.00 82.12 311 GLU A C 1
ATOM 2394 O O . GLU A 1 311 ? 40.695 39.023 -87.688 1.00 82.12 311 GLU A O 1
ATOM 2399 N N . GLU A 1 312 ? 40.530 41.223 -88.063 1.00 80.19 312 GLU A N 1
ATOM 2400 C CA . GLU A 1 312 ? 40.888 41.631 -86.694 1.00 80.19 312 GLU A CA 1
ATOM 2401 C C . GLU A 1 312 ? 39.817 41.201 -85.680 1.00 80.19 312 GLU A C 1
ATOM 2403 O O . GLU A 1 312 ? 40.135 40.654 -84.623 1.00 80.19 312 GLU A O 1
ATOM 2408 N N . LEU A 1 313 ? 38.535 41.363 -86.027 1.00 83.44 313 LEU A N 1
ATOM 2409 C CA . LEU A 1 313 ? 37.417 40.910 -85.190 1.00 83.44 313 LEU A CA 1
ATOM 2410 C C . LEU A 1 313 ? 37.393 39.385 -85.016 1.00 83.44 313 LEU A C 1
ATOM 2412 O O . LEU A 1 313 ? 36.973 38.892 -83.968 1.00 83.44 313 LEU A O 1
ATOM 2416 N N . LYS A 1 314 ? 37.845 38.633 -86.025 1.00 87.00 314 LYS A N 1
ATOM 2417 C CA . LYS A 1 314 ? 37.916 37.170 -85.971 1.00 87.00 314 LYS A CA 1
ATOM 2418 C C . LYS A 1 314 ? 38.963 36.689 -84.968 1.00 87.00 314 LYS A C 1
ATOM 2420 O O . LYS A 1 314 ? 38.652 35.809 -84.170 1.00 87.00 314 LYS A O 1
ATOM 2425 N N . VAL A 1 315 ? 40.154 37.291 -84.963 1.00 85.88 315 VAL A N 1
ATOM 2426 C CA . VAL A 1 315 ? 41.217 36.953 -84.000 1.00 85.88 315 VAL A CA 1
ATOM 2427 C C . VAL A 1 315 ? 40.744 37.212 -82.569 1.00 85.88 315 VAL A C 1
ATOM 2429 O O . VAL A 1 315 ? 40.844 36.330 -81.721 1.00 85.88 315 VAL A O 1
ATOM 2432 N N . ILE A 1 316 ? 40.145 38.377 -82.301 1.00 85.06 316 ILE A N 1
ATOM 2433 C CA . ILE A 1 316 ? 39.626 38.705 -80.963 1.00 85.06 316 ILE A CA 1
ATOM 2434 C C . ILE A 1 316 ? 38.522 37.717 -80.552 1.00 85.06 316 ILE A C 1
ATOM 2436 O O . ILE A 1 316 ? 38.501 37.243 -79.417 1.00 85.06 316 ILE A O 1
ATOM 2440 N N . TRP A 1 317 ? 37.633 37.332 -81.473 1.00 89.19 317 TRP A N 1
ATOM 2441 C CA . TRP A 1 317 ? 36.590 36.349 -81.177 1.00 89.19 317 TRP A CA 1
ATOM 2442 C C . TRP A 1 317 ? 37.148 34.960 -80.814 1.00 89.19 317 TRP A C 1
ATOM 2444 O O . TRP A 1 317 ? 36.610 34.304 -79.920 1.00 89.19 317 TRP A O 1
ATOM 2454 N N . GLU A 1 318 ? 38.255 34.520 -81.422 1.00 92.00 318 GLU A N 1
ATOM 2455 C CA . GLU A 1 318 ? 38.928 33.270 -81.034 1.00 92.00 318 GLU A CA 1
ATOM 2456 C C . GLU A 1 318 ? 39.423 33.307 -79.575 1.00 92.00 318 GLU A C 1
ATOM 2458 O O . GLU A 1 318 ? 39.241 32.329 -78.842 1.00 92.00 318 GLU A O 1
ATOM 2463 N N . HIS A 1 319 ? 39.959 34.444 -79.114 1.00 92.25 319 HIS A N 1
ATOM 2464 C CA . HIS A 1 319 ? 40.368 34.642 -77.716 1.00 92.25 319 HIS A CA 1
ATOM 2465 C C . HIS A 1 319 ? 39.184 34.598 -76.738 1.00 92.25 319 HIS A C 1
ATOM 2467 O O . HIS A 1 319 ? 39.265 33.958 -75.680 1.00 92.25 319 HIS A O 1
ATOM 2473 N N . VAL A 1 320 ? 38.057 35.219 -77.100 1.00 93.56 320 VAL A N 1
ATOM 2474 C CA . VAL A 1 320 ? 36.831 35.164 -76.290 1.00 93.56 320 VAL A CA 1
ATOM 2475 C C . VAL A 1 320 ? 36.295 33.734 -76.216 1.00 93.56 320 VAL A C 1
ATOM 2477 O O . VAL A 1 320 ? 35.931 33.273 -75.132 1.00 93.56 320 VAL A O 1
ATOM 2480 N N . GLN A 1 321 ? 36.275 33.014 -77.339 1.00 96.06 321 GLN A N 1
ATOM 2481 C CA . GLN A 1 321 ? 35.786 31.639 -77.402 1.00 96.06 321 GLN A CA 1
ATOM 2482 C C . GLN A 1 321 ? 36.673 30.679 -76.596 1.00 96.06 321 GLN A C 1
ATOM 2484 O O . GLN A 1 321 ? 36.157 29.823 -75.875 1.00 96.06 321 GLN A O 1
ATOM 2489 N N . ASP A 1 322 ? 37.999 30.824 -76.655 1.00 95.56 322 ASP A N 1
ATOM 2490 C CA . ASP A 1 322 ? 38.925 30.042 -75.828 1.00 95.56 322 ASP A CA 1
ATOM 2491 C C . ASP A 1 322 ? 38.728 30.327 -74.328 1.00 95.56 322 ASP A C 1
ATOM 2493 O O . ASP A 1 322 ? 38.614 29.398 -73.520 1.00 95.56 322 ASP A O 1
ATOM 2497 N N . SER A 1 323 ? 38.593 31.600 -73.947 1.00 94.19 323 SER A N 1
ATOM 2498 C CA . SER A 1 323 ? 38.308 31.993 -72.561 1.00 94.19 323 SER A CA 1
ATOM 2499 C C . SER A 1 323 ? 36.952 31.469 -72.075 1.00 94.19 323 SER A C 1
ATOM 2501 O O . SER A 1 323 ? 36.857 30.967 -70.950 1.00 94.19 323 SER A O 1
ATOM 2503 N N . TYR A 1 324 ? 35.925 31.497 -72.931 1.00 96.50 324 TYR A N 1
ATOM 2504 C CA . TYR A 1 324 ? 34.621 30.890 -72.661 1.00 96.50 324 TYR A CA 1
ATOM 2505 C C . TYR A 1 324 ? 34.736 29.377 -72.454 1.00 96.50 324 TYR A C 1
ATOM 2507 O O . TYR A 1 324 ? 34.257 28.862 -71.448 1.00 96.50 324 TYR A O 1
ATOM 2515 N N . ASN A 1 325 ? 35.422 28.663 -73.350 1.00 96.88 325 ASN A N 1
ATOM 2516 C CA . ASN A 1 325 ? 35.607 27.214 -73.253 1.00 96.88 325 ASN A CA 1
ATOM 2517 C C . ASN A 1 325 ? 36.355 26.822 -71.971 1.00 96.88 325 ASN A C 1
ATOM 2519 O O . ASN A 1 325 ? 35.999 25.843 -71.310 1.00 96.88 325 ASN A O 1
ATOM 2523 N N . LYS A 1 326 ? 37.379 27.593 -71.584 1.00 96.19 326 LYS A N 1
ATOM 2524 C CA . LYS A 1 326 ? 38.100 27.399 -70.319 1.00 96.19 326 LYS A CA 1
ATOM 2525 C C . LYS A 1 326 ? 37.184 27.614 -69.117 1.00 96.19 326 LYS A C 1
ATOM 2527 O O . LYS A 1 326 ? 37.194 26.786 -68.207 1.00 96.19 326 LYS A O 1
ATOM 2532 N N . MET A 1 327 ? 36.382 28.678 -69.119 1.00 97.44 327 MET A N 1
ATOM 2533 C CA . MET A 1 327 ? 35.399 28.956 -68.070 1.00 97.44 327 MET A CA 1
ATOM 2534 C C . MET A 1 327 ? 34.348 27.837 -67.975 1.00 97.44 327 MET A C 1
ATOM 2536 O O . MET A 1 327 ? 34.146 27.289 -66.892 1.00 97.44 327 MET A O 1
ATOM 2540 N N . ASP A 1 328 ? 33.729 27.451 -69.092 1.00 97.25 328 ASP A N 1
ATOM 2541 C CA . ASP A 1 328 ? 32.697 26.408 -69.161 1.00 97.25 328 ASP A CA 1
ATOM 2542 C C . ASP A 1 328 ? 33.229 25.037 -68.713 1.00 97.25 328 ASP A C 1
ATOM 2544 O O . ASP A 1 328 ? 32.604 24.340 -67.913 1.00 97.25 328 ASP A O 1
ATOM 2548 N N . ASN A 1 329 ? 34.439 24.665 -69.135 1.00 97.12 329 ASN A N 1
ATOM 2549 C CA . ASN A 1 329 ? 35.069 23.423 -68.691 1.00 97.12 329 ASN A CA 1
ATOM 2550 C C . ASN A 1 329 ? 35.308 23.403 -67.170 1.00 97.12 329 ASN A C 1
ATOM 2552 O O . ASN A 1 329 ? 35.140 22.369 -66.521 1.00 97.12 329 ASN A O 1
ATOM 2556 N N . GLN A 1 330 ? 35.687 24.537 -66.576 1.00 96.62 330 GLN A N 1
ATOM 2557 C CA . GLN A 1 330 ? 35.879 24.620 -65.126 1.00 96.62 330 GLN A CA 1
ATOM 2558 C C . GLN A 1 330 ? 34.555 24.650 -64.370 1.00 96.62 330 GLN A C 1
ATOM 2560 O O . GLN A 1 330 ? 34.451 24.032 -63.312 1.00 96.62 330 GLN A O 1
ATOM 2565 N N . TYR A 1 331 ? 33.521 25.266 -64.943 1.00 96.62 331 TYR A N 1
ATOM 2566 C CA . TYR A 1 331 ? 32.160 25.170 -64.427 1.00 96.62 331 TYR A CA 1
ATOM 2567 C C . TYR A 1 331 ? 31.675 23.713 -64.390 1.00 96.62 331 TYR A C 1
ATOM 2569 O O . TYR A 1 331 ? 31.203 23.240 -63.356 1.00 96.62 331 TYR A O 1
ATOM 2577 N N . LYS A 1 332 ? 31.889 22.949 -65.470 1.00 97.12 332 LYS A N 1
ATOM 2578 C CA . LYS A 1 332 ? 31.574 21.510 -65.524 1.00 97.12 332 LYS A CA 1
ATOM 2579 C C . LYS A 1 332 ? 32.337 20.707 -64.468 1.00 97.12 332 LYS A C 1
ATOM 2581 O O . LYS A 1 332 ? 31.753 19.849 -63.809 1.00 97.12 332 LYS A O 1
ATOM 2586 N N . LYS A 1 333 ? 33.624 21.000 -64.247 1.00 96.19 333 LYS A N 1
ATOM 2587 C CA . LYS A 1 333 ? 34.418 20.371 -63.172 1.00 96.19 333 LYS A CA 1
ATOM 2588 C C . LYS A 1 333 ? 33.898 20.728 -61.783 1.00 96.19 333 LYS A C 1
ATOM 2590 O O . LYS A 1 333 ? 33.838 19.856 -60.921 1.00 96.19 333 LYS A O 1
ATOM 2595 N N . GLN A 1 334 ? 33.497 21.978 -61.563 1.00 95.81 334 GLN A N 1
ATOM 2596 C CA . GLN A 1 334 ? 32.864 22.400 -60.318 1.00 95.81 334 GLN A CA 1
ATOM 2597 C C . GLN A 1 334 ? 31.568 21.614 -60.072 1.00 95.81 334 GLN A C 1
ATOM 2599 O O . GLN A 1 334 ? 31.414 21.037 -58.999 1.00 95.81 334 GLN A O 1
ATOM 2604 N N . GLN A 1 335 ? 30.681 21.523 -61.070 1.00 96.81 335 GLN A N 1
ATOM 2605 C CA . GLN A 1 335 ? 29.438 20.748 -60.977 1.00 96.81 335 GLN A CA 1
ATOM 2606 C C . GLN A 1 335 ? 29.691 19.262 -60.701 1.00 96.81 335 GLN A C 1
ATOM 2608 O O . GLN A 1 335 ? 28.996 18.671 -59.877 1.00 96.81 335 GLN A O 1
ATOM 2613 N N . LEU A 1 336 ? 30.705 18.666 -61.339 1.00 97.69 336 LEU A N 1
ATOM 2614 C CA . LEU A 1 336 ? 31.107 17.281 -61.089 1.00 97.69 336 LEU A CA 1
ATOM 2615 C C . LEU A 1 336 ? 31.487 17.068 -59.615 1.00 97.69 336 LEU A C 1
ATOM 2617 O O . LEU A 1 336 ? 31.018 16.120 -58.987 1.00 97.69 336 LEU A O 1
ATOM 2621 N N . VAL A 1 337 ? 32.303 17.963 -59.047 1.00 97.38 337 VAL A N 1
ATOM 2622 C CA . VAL A 1 337 ? 32.724 17.882 -57.638 1.00 97.38 337 VAL A CA 1
ATOM 2623 C C . VAL A 1 337 ? 31.539 18.110 -56.700 1.00 97.38 337 VAL A C 1
ATOM 2625 O O . VAL A 1 337 ? 31.383 17.368 -55.735 1.00 97.38 337 VAL A O 1
ATOM 2628 N N . THR A 1 338 ? 30.661 19.074 -56.997 1.00 97.69 338 THR A N 1
ATOM 2629 C CA . THR A 1 338 ? 29.421 19.281 -56.233 1.00 97.69 338 THR A CA 1
ATOM 2630 C C . THR A 1 338 ? 28.533 18.035 -56.255 1.00 97.69 338 THR A C 1
ATOM 2632 O O . THR A 1 338 ? 28.040 17.622 -55.209 1.00 97.69 338 THR A O 1
ATOM 2635 N N . GLY A 1 339 ? 28.366 17.396 -57.415 1.00 97.62 339 GLY A N 1
ATOM 2636 C CA . GLY A 1 339 ? 27.620 16.144 -57.540 1.00 97.62 339 GLY A CA 1
ATOM 2637 C C . GLY A 1 339 ? 28.243 15.006 -56.729 1.00 97.62 339 GLY A C 1
ATOM 2638 O O . GLY A 1 339 ? 27.522 14.280 -56.047 1.00 97.62 339 GLY A O 1
ATOM 2639 N N . ALA A 1 340 ? 29.575 14.888 -56.736 1.00 97.94 340 ALA A N 1
ATOM 2640 C CA . ALA A 1 340 ? 30.294 13.910 -55.921 1.00 97.94 340 ALA A CA 1
ATOM 2641 C C . ALA A 1 340 ? 30.102 14.148 -54.414 1.00 97.94 340 ALA A C 1
ATOM 2643 O O . ALA A 1 340 ? 29.880 13.183 -53.687 1.00 97.94 340 ALA A O 1
ATOM 2644 N N . MET A 1 341 ? 30.124 15.407 -53.956 1.00 98.00 341 MET A N 1
ATOM 2645 C CA . MET A 1 341 ? 29.825 15.763 -52.560 1.00 98.00 341 MET A CA 1
ATOM 2646 C C . MET A 1 341 ? 28.403 15.362 -52.179 1.00 98.00 341 MET A C 1
ATOM 2648 O O . MET A 1 341 ? 28.207 14.624 -51.226 1.00 98.00 341 MET A O 1
ATOM 2652 N N . VAL A 1 342 ? 27.397 15.773 -52.958 1.00 98.00 342 VAL A N 1
ATOM 2653 C CA . VAL A 1 342 ? 25.996 15.414 -52.675 1.00 98.00 342 VAL A CA 1
ATOM 2654 C C . VAL A 1 342 ? 25.808 13.894 -52.668 1.00 98.00 342 VAL A C 1
ATOM 2656 O O . VAL A 1 342 ? 25.135 13.360 -51.788 1.00 98.00 342 VAL A O 1
ATOM 2659 N N . GLY A 1 343 ? 26.428 13.183 -53.613 1.00 97.94 343 GLY A N 1
ATOM 2660 C CA . GLY A 1 343 ? 26.386 11.724 -53.679 1.00 97.94 343 GLY A CA 1
ATOM 2661 C C . GLY A 1 343 ? 27.017 11.055 -52.457 1.00 97.94 343 GLY A C 1
ATOM 2662 O O . GLY A 1 343 ? 26.393 10.178 -51.857 1.00 97.94 343 GLY A O 1
ATOM 2663 N N . LEU A 1 344 ? 28.217 11.489 -52.057 1.00 98.06 344 LEU A N 1
ATOM 2664 C CA . LEU A 1 344 ? 28.903 10.981 -50.867 1.00 98.06 344 LEU A CA 1
ATOM 2665 C C . LEU A 1 344 ? 28.094 11.270 -49.597 1.00 98.06 344 LEU A C 1
ATOM 2667 O O . LEU A 1 344 ? 27.928 10.378 -48.765 1.00 98.06 344 LEU A O 1
ATOM 2671 N N . TYR A 1 345 ? 27.523 12.468 -49.490 1.00 97.50 345 TYR A N 1
ATOM 2672 C CA . TYR A 1 345 ? 26.721 12.903 -48.356 1.00 97.50 345 TYR A CA 1
ATOM 2673 C C . TYR A 1 345 ? 25.440 12.076 -48.196 1.00 97.50 345 TYR A C 1
ATOM 2675 O O . TYR A 1 345 ? 25.149 11.569 -47.108 1.00 97.50 345 TYR A O 1
ATOM 2683 N N . LEU A 1 346 ? 24.688 11.885 -49.287 1.00 97.75 346 LEU A N 1
ATOM 2684 C CA . LEU A 1 346 ? 23.482 11.053 -49.294 1.00 97.75 346 LEU A CA 1
ATOM 2685 C C . LEU A 1 346 ? 23.818 9.587 -49.002 1.00 97.75 346 LEU A C 1
ATOM 2687 O O . LEU A 1 346 ? 23.114 8.937 -48.225 1.00 97.75 346 LEU A O 1
ATOM 2691 N N . TRP A 1 347 ? 24.915 9.077 -49.568 1.00 97.94 347 TRP A N 1
ATOM 2692 C CA . TRP A 1 347 ? 25.381 7.723 -49.283 1.00 97.94 347 TRP A CA 1
ATOM 2693 C C . TRP A 1 347 ? 25.799 7.553 -47.818 1.00 97.94 347 TRP A C 1
ATOM 2695 O O . TRP A 1 347 ? 25.450 6.549 -47.205 1.00 97.94 347 TRP A O 1
ATOM 2705 N N . ASN A 1 348 ? 26.449 8.549 -47.211 1.00 97.62 348 ASN A N 1
ATOM 2706 C CA . ASN A 1 348 ? 26.761 8.575 -45.780 1.00 97.62 348 ASN A CA 1
ATOM 2707 C C . ASN A 1 348 ? 25.501 8.423 -44.905 1.00 97.62 348 ASN A C 1
ATOM 2709 O O . ASN A 1 348 ? 25.515 7.656 -43.939 1.00 97.62 348 ASN A O 1
ATOM 2713 N N . ILE A 1 349 ? 24.409 9.119 -45.239 1.00 96.69 349 ILE A N 1
ATOM 2714 C CA . ILE A 1 349 ? 23.137 9.012 -44.506 1.00 96.69 349 ILE A CA 1
ATOM 2715 C C . ILE A 1 349 ? 22.529 7.616 -44.692 1.00 96.69 349 ILE A C 1
ATOM 2717 O O . ILE A 1 349 ? 22.132 6.975 -43.715 1.00 96.69 349 ILE A O 1
ATOM 2721 N N . ALA A 1 350 ? 22.486 7.121 -45.933 1.00 95.94 350 ALA A N 1
ATOM 2722 C CA . ALA A 1 350 ? 21.954 5.797 -46.241 1.00 95.94 350 ALA A CA 1
ATOM 2723 C C . ALA A 1 350 ? 22.753 4.685 -45.542 1.00 95.94 350 ALA A C 1
ATOM 2725 O O . ALA A 1 350 ? 22.168 3.784 -44.938 1.00 95.94 350 ALA A O 1
ATOM 2726 N N . ASP A 1 351 ? 24.084 4.771 -45.555 1.00 96.06 351 ASP A N 1
ATOM 2727 C CA . ASP A 1 351 ? 24.971 3.809 -44.907 1.00 96.06 351 ASP A CA 1
ATOM 2728 C C . ASP A 1 351 ? 24.754 3.747 -43.391 1.00 96.06 351 ASP A C 1
ATOM 2730 O O . ASP A 1 351 ? 24.737 2.650 -42.821 1.00 96.06 351 ASP A O 1
ATOM 2734 N N . ALA A 1 352 ? 24.537 4.899 -42.745 1.00 93.44 352 ALA A N 1
ATOM 2735 C CA . ALA A 1 352 ? 24.276 4.975 -41.309 1.00 93.44 352 ALA A CA 1
ATOM 2736 C C . ALA A 1 352 ? 23.018 4.194 -40.903 1.00 93.44 352 ALA A C 1
ATOM 2738 O O . ALA A 1 352 ? 22.968 3.630 -39.810 1.00 93.44 352 ALA A O 1
ATOM 2739 N N . TYR A 1 353 ? 22.017 4.136 -41.784 1.00 92.19 353 TYR A N 1
ATOM 2740 C CA . TYR A 1 353 ? 20.769 3.417 -41.548 1.00 92.19 353 TYR A CA 1
ATOM 2741 C C . TYR A 1 353 ? 20.844 1.940 -41.968 1.00 92.19 353 TYR A C 1
ATOM 2743 O O . TYR A 1 353 ? 20.474 1.046 -41.201 1.00 92.19 353 TYR A O 1
ATOM 2751 N N . LEU A 1 354 ? 21.323 1.674 -43.187 1.00 91.69 354 LEU A N 1
ATOM 2752 C CA . LEU A 1 354 ? 21.288 0.349 -43.815 1.00 91.69 354 LEU A CA 1
ATOM 2753 C C . LEU A 1 354 ? 22.309 -0.615 -43.209 1.00 91.69 354 LEU A C 1
ATOM 2755 O O . LEU A 1 354 ? 21.991 -1.781 -42.967 1.00 91.69 354 LEU A O 1
ATOM 2759 N N . PHE A 1 355 ? 23.514 -0.122 -42.921 1.00 90.69 355 PHE A N 1
ATOM 2760 C CA . PHE A 1 355 ? 24.636 -0.932 -42.442 1.00 90.69 355 PHE A CA 1
ATOM 2761 C C . PHE A 1 355 ? 24.898 -0.747 -40.945 1.00 90.69 355 PHE A C 1
ATOM 2763 O O . PHE A 1 355 ? 25.978 -1.070 -40.445 1.00 90.69 355 PHE A O 1
ATOM 2770 N N . MET A 1 356 ? 23.906 -0.253 -40.196 1.00 84.88 356 MET A N 1
ATOM 2771 C CA . MET A 1 356 ? 23.955 -0.299 -38.740 1.00 84.88 356 MET A CA 1
ATOM 2772 C C . MET A 1 356 ? 23.983 -1.770 -38.285 1.00 84.88 356 MET A C 1
ATOM 2774 O O . MET A 1 356 ? 23.044 -2.518 -38.606 1.00 84.88 356 MET A O 1
ATOM 2778 N N . PRO A 1 357 ? 25.025 -2.207 -37.550 1.00 79.44 357 PRO A N 1
ATOM 2779 C CA . PRO A 1 357 ? 25.156 -3.591 -37.132 1.00 79.44 357 PRO A CA 1
ATOM 2780 C C . PRO A 1 357 ? 23.946 -3.997 -36.296 1.00 79.44 357 PRO A C 1
ATOM 2782 O O . PRO A 1 357 ? 23.506 -3.274 -35.400 1.00 79.44 357 PRO A O 1
ATOM 2785 N N . LYS A 1 358 ? 23.398 -5.175 -36.599 1.00 66.38 358 LYS A N 1
ATOM 2786 C CA . LYS A 1 358 ? 22.394 -5.807 -35.747 1.00 66.38 358 LYS A CA 1
ATOM 2787 C C . LYS A 1 358 ? 23.121 -6.258 -34.483 1.00 66.38 358 LYS A C 1
ATOM 2789 O O . LYS A 1 358 ? 23.875 -7.226 -34.522 1.00 66.38 358 LYS A O 1
ATOM 2794 N N . ILE A 1 359 ? 22.964 -5.518 -33.390 1.00 56.78 359 ILE A N 1
ATOM 2795 C CA . ILE A 1 359 ? 23.576 -5.879 -32.109 1.00 56.78 359 ILE A CA 1
ATOM 2796 C C . ILE A 1 359 ? 22.883 -7.155 -31.616 1.00 56.78 359 ILE A C 1
ATOM 2798 O O . ILE A 1 359 ? 21.721 -7.122 -31.223 1.00 56.78 359 ILE A O 1
ATOM 2802 N N . GLY A 1 360 ? 23.589 -8.285 -31.688 1.00 50.69 360 GLY A N 1
ATOM 2803 C CA . GLY A 1 360 ? 23.231 -9.512 -30.978 1.00 50.69 360 GLY A CA 1
ATOM 2804 C C . GLY A 1 360 ? 23.704 -9.461 -29.522 1.00 50.69 360 GLY A C 1
ATOM 2805 O O . GLY A 1 360 ? 24.579 -8.667 -29.175 1.00 50.69 360 GLY A O 1
ATOM 2806 N N . GLU A 1 361 ? 23.158 -10.339 -28.678 1.00 43.22 361 GLU A N 1
ATOM 2807 C CA . GLU A 1 361 ? 23.348 -10.380 -27.214 1.00 43.22 361 GLU A CA 1
ATOM 2808 C C . GLU A 1 361 ? 24.811 -10.273 -26.727 1.00 43.22 361 GLU A C 1
ATOM 2810 O O . GLU A 1 361 ? 25.058 -9.777 -25.628 1.00 43.22 361 GLU A O 1
ATOM 2815 N N . LYS A 1 362 ? 25.796 -10.676 -27.545 1.00 41.66 362 LYS A N 1
ATOM 2816 C CA . LYS A 1 362 ? 27.236 -10.627 -27.224 1.00 41.66 362 LYS A CA 1
ATOM 2817 C C . LYS A 1 362 ? 27.865 -9.225 -27.204 1.00 41.66 362 LYS A C 1
ATOM 2819 O O . LYS A 1 362 ? 28.946 -9.081 -26.644 1.00 41.66 362 LYS A O 1
ATOM 2824 N N . HIS A 1 363 ? 27.226 -8.206 -27.783 1.00 40.12 363 HIS A N 1
ATOM 2825 C CA . HIS A 1 363 ? 27.789 -6.846 -27.901 1.00 40.12 363 HIS A CA 1
ATOM 2826 C C . HIS A 1 363 ? 27.040 -5.793 -27.069 1.00 40.12 363 HIS A C 1
ATOM 2828 O O . HIS A 1 363 ? 27.195 -4.592 -27.285 1.00 40.12 363 HIS A O 1
ATOM 2834 N N . VAL A 1 364 ? 26.217 -6.238 -26.117 1.00 42.50 364 VAL A N 1
ATOM 2835 C CA . VAL A 1 364 ? 25.428 -5.362 -25.247 1.00 42.50 364 VAL A CA 1
ATOM 2836 C C . VAL A 1 364 ? 26.283 -4.929 -24.058 1.00 42.50 364 VAL A C 1
ATOM 2838 O O . VAL A 1 364 ? 26.408 -5.660 -23.073 1.00 42.50 364 VAL A O 1
ATOM 2841 N N . SER A 1 365 ? 26.864 -3.732 -24.128 1.00 41.69 365 SER A N 1
ATOM 2842 C CA . SER A 1 365 ? 27.381 -3.045 -22.944 1.00 41.69 365 SER A CA 1
ATOM 2843 C C . SER A 1 365 ? 26.197 -2.666 -22.051 1.00 41.69 365 SER A C 1
ATOM 2845 O O . SER A 1 365 ? 25.332 -1.878 -22.434 1.00 41.69 365 SER A O 1
ATOM 2847 N N . VAL A 1 366 ? 26.130 -3.274 -20.867 1.00 40.12 366 VAL A N 1
ATOM 2848 C CA . VAL A 1 366 ? 25.140 -2.937 -19.842 1.00 40.12 366 VAL A CA 1
ATOM 2849 C C . VAL A 1 366 ? 25.630 -1.672 -19.153 1.00 40.12 366 VAL A C 1
ATOM 2851 O O . VAL A 1 366 ? 26.492 -1.738 -18.283 1.00 40.12 366 VAL A O 1
ATOM 2854 N N . TYR A 1 367 ? 25.108 -0.517 -19.553 1.00 37.88 367 TYR A N 1
ATOM 2855 C CA . TYR A 1 367 ? 25.262 0.689 -18.749 1.00 37.88 367 TYR A CA 1
ATOM 2856 C C . TYR A 1 367 ? 24.179 0.665 -17.665 1.00 37.88 367 TYR A C 1
ATOM 2858 O O . TYR A 1 367 ? 22.997 0.570 -18.009 1.00 37.88 367 TYR A O 1
ATOM 2866 N N . PRO A 1 368 ? 24.526 0.718 -16.368 1.00 34.34 368 PRO A N 1
ATOM 2867 C CA . PRO A 1 368 ? 23.533 0.987 -15.344 1.00 34.34 368 PRO A CA 1
ATOM 2868 C C . PRO A 1 368 ? 23.001 2.400 -15.588 1.00 34.34 368 PRO A C 1
ATOM 2870 O O . PRO A 1 368 ? 23.713 3.383 -15.399 1.00 34.34 368 PRO A O 1
ATOM 2873 N N . THR A 1 369 ? 21.757 2.519 -16.041 1.00 35.25 369 THR A N 1
ATOM 2874 C CA . THR A 1 369 ? 21.040 3.793 -15.990 1.00 35.25 369 THR A CA 1
ATOM 2875 C C . THR A 1 369 ? 20.714 4.071 -14.528 1.00 35.25 369 THR A C 1
ATOM 2877 O O . THR A 1 369 ? 19.710 3.586 -14.008 1.00 35.25 369 THR A O 1
ATOM 2880 N N . ILE A 1 370 ? 21.608 4.788 -13.850 1.00 37.28 370 ILE A N 1
ATOM 2881 C CA . ILE A 1 370 ? 21.276 5.531 -12.637 1.00 37.28 370 ILE A CA 1
ATOM 2882 C C . ILE A 1 370 ? 20.624 6.812 -13.139 1.00 37.28 370 ILE A C 1
ATOM 2884 O O . ILE A 1 370 ? 21.338 7.633 -13.694 1.00 37.28 370 ILE A O 1
ATOM 2888 N N . ASP A 1 371 ? 19.302 6.891 -12.993 1.00 36.91 371 ASP A N 1
ATOM 2889 C CA . ASP A 1 371 ? 18.419 8.044 -13.197 1.00 36.91 371 ASP A CA 1
ATOM 2890 C C . ASP A 1 371 ? 18.587 8.891 -14.476 1.00 36.91 371 ASP A C 1
ATOM 2892 O O . ASP A 1 371 ? 19.660 9.150 -15.010 1.00 36.91 371 ASP A O 1
ATOM 2896 N N . GLY A 1 372 ? 17.448 9.306 -15.033 1.00 37.75 372 GLY A N 1
ATOM 2897 C CA . GLY A 1 372 ? 17.393 10.124 -16.241 1.00 37.75 372 GLY A CA 1
ATOM 2898 C C . GLY A 1 372 ? 18.365 11.311 -16.193 1.00 37.75 372 GLY A C 1
ATOM 2899 O O . GLY A 1 372 ? 18.412 12.034 -15.206 1.00 37.75 372 GLY A O 1
ATOM 2900 N N . PHE A 1 373 ? 19.075 11.506 -17.308 1.00 38.94 373 PHE A N 1
ATOM 2901 C CA . PHE A 1 373 ? 20.158 12.469 -17.559 1.00 38.94 373 PHE A CA 1
ATOM 2902 C C . PHE A 1 373 ? 21.564 12.068 -17.093 1.00 38.94 373 PHE A C 1
ATOM 2904 O O . PHE A 1 373 ? 22.049 12.470 -16.043 1.00 38.94 373 PHE A O 1
ATOM 2911 N N . ALA A 1 374 ? 22.309 11.453 -18.016 1.00 30.66 374 ALA A N 1
ATOM 2912 C CA . ALA A 1 374 ? 23.752 11.648 -18.097 1.00 30.66 374 ALA A CA 1
ATOM 2913 C C . ALA A 1 374 ? 24.195 11.719 -19.568 1.00 30.66 374 ALA A C 1
ATOM 2915 O O . ALA A 1 374 ? 24.460 10.711 -20.220 1.00 30.66 374 ALA A O 1
ATOM 2916 N N . LEU A 1 375 ? 24.299 12.943 -20.093 1.00 34.47 375 LEU A N 1
ATOM 2917 C CA . LEU A 1 375 ? 25.297 13.263 -21.112 1.00 34.47 375 LEU A CA 1
ATOM 2918 C C . LEU A 1 375 ? 26.657 13.168 -20.410 1.00 34.47 375 LEU A C 1
ATOM 2920 O O . LEU A 1 375 ? 27.087 14.120 -19.765 1.00 34.47 375 LEU A O 1
ATOM 2924 N N . ARG A 1 376 ? 27.317 12.011 -20.489 1.00 29.73 376 ARG A N 1
ATOM 2925 C CA . ARG A 1 376 ? 28.732 11.889 -20.129 1.00 29.73 376 ARG A CA 1
ATOM 2926 C C . ARG A 1 376 ? 29.526 11.727 -21.419 1.00 29.73 376 ARG A C 1
ATOM 2928 O O . ARG A 1 376 ? 29.543 10.664 -22.031 1.00 29.73 376 ARG A O 1
ATOM 2935 N N . LEU A 1 377 ? 30.113 12.835 -21.864 1.00 34.62 377 LEU A N 1
ATOM 2936 C CA . LEU A 1 377 ? 31.245 12.838 -22.783 1.00 34.62 377 LEU A CA 1
ATOM 2937 C C . LEU A 1 377 ? 32.435 12.246 -22.020 1.00 34.62 377 LEU A C 1
ATOM 2939 O O . LEU A 1 377 ? 33.072 12.944 -21.239 1.00 34.62 377 LEU A O 1
ATOM 2943 N N . GLU A 1 378 ? 32.715 10.963 -22.218 1.00 30.16 378 GLU A N 1
ATOM 2944 C CA . GLU A 1 378 ? 34.049 10.420 -21.967 1.00 30.16 378 GLU A CA 1
ATOM 2945 C C . GLU A 1 378 ? 34.812 10.499 -23.289 1.00 30.16 378 GLU A C 1
ATOM 2947 O O . GLU A 1 378 ? 34.624 9.706 -24.211 1.00 30.16 378 GLU A O 1
ATOM 2952 N N . ALA A 1 379 ? 35.612 11.558 -23.403 1.00 34.72 379 ALA A N 1
ATOM 2953 C CA . ALA A 1 379 ? 36.699 11.629 -24.356 1.00 34.72 379 ALA A CA 1
ATOM 2954 C C . ALA A 1 379 ? 37.845 10.770 -23.808 1.00 34.72 379 ALA A C 1
ATOM 2956 O O . ALA A 1 379 ? 38.669 11.252 -23.037 1.00 34.72 379 ALA A O 1
ATOM 2957 N N . GLU A 1 380 ? 37.886 9.499 -24.194 1.00 29.23 380 GLU A N 1
ATOM 2958 C CA . GLU A 1 380 ? 39.143 8.757 -24.242 1.00 29.23 380 GLU A CA 1
ATOM 2959 C C . GLU A 1 380 ? 39.679 8.871 -25.671 1.00 29.23 380 GLU A C 1
ATOM 2961 O O . GLU A 1 380 ? 39.198 8.220 -26.602 1.00 29.23 380 GLU A O 1
ATOM 2966 N N . LEU A 1 381 ? 40.643 9.771 -25.852 1.00 26.77 381 LEU A N 1
ATOM 2967 C CA . LEU A 1 381 ? 41.586 9.727 -26.964 1.00 26.77 381 LEU A CA 1
ATOM 2968 C C . LEU A 1 381 ? 42.891 9.107 -26.434 1.00 26.77 381 LEU A C 1
ATOM 2970 O O . LEU A 1 381 ? 43.259 9.424 -25.300 1.00 26.77 381 LEU A O 1
ATOM 2974 N N . PRO A 1 382 ? 43.577 8.244 -27.206 1.00 35.19 382 PRO A N 1
ATOM 2975 C CA . PRO A 1 382 ? 44.986 7.947 -26.965 1.00 35.19 382 PRO A CA 1
ATOM 2976 C C . PRO A 1 382 ? 45.877 9.176 -27.178 1.00 35.19 382 PRO A C 1
ATOM 2978 O O . PRO A 1 382 ? 45.505 10.048 -28.004 1.00 35.19 382 PRO A O 1
#

Foldseek 3Di:
DDDDDDPPDDDDDPDDDWAQKFFEQEAEVVFQWFKDKPNHTDGTPRDDRHIDGFAKIWIWTDDPQFDIDIDIDGTDTHYYDYDYYYTHGQFAKEAEAEPPWQWFKDKQNHTDGTPRDIGGGDGFAKIWIWTGDPDQFDIDIDIDGTHRHDYHYHYYYTHGFFEKEQEAEVVWFWFKDKQNHFDADPVRDGDTPRDIDGGDGFAKIKIWTHDFQWDIDIDIDGGGGHYYHYDYYYTHGDFDDDDLVVLLVLLLVAQLRLCVVLVNNVNSVVLNVVLVVLVVVLVVLVVQLVVLVVQLVVLVVVLVPDDDDPVVSVVSVVSNVVSVVSNVVSVVVSVVSVVVNVVSSVVSSVCSRPVRDPDDPVPGDRDRPPDPDDPDPPPDDD

Nearest PDB structures (foldseek):
  5wkq-assembly1_A  TM=7.414E-01  e=2.171E-01  Shigella flexneri
  5c21-assembly1_A  TM=5.114E-01  e=9.795E-01  Escherichia coli
  5c22-assembly4_D  TM=5.508E-01  e=1.748E+00  Escherichia coli
  5c22-assembly3_C  TM=5.259E-01  e=2.080E+00  Escherichia coli
  3qwe-assembly1_A-2  TM=3.739E-01  e=1.387E+00  Homo sapiens

=== Feature glossary ===
A reading guide for the features in this record.

Start from the sequence.

  · Sequence gives the chain of amino acids in standard one-letter code (A=alanine, C=cysteine, …, Y=tyrosine), read N→C. It is the only feature that is directly encoded by the gene; all structural features are derived from the folded form of this sequence.

Fold it, and you get atomic coordinates and the backbone conformation that goes with them.

  · The mmCIF table is the protein's shape written out atom by atom. For each backbone N, Cα, C, and carbonyl O, it records an (x, y, z) coordinate triple in Å plus the residue type, chain letter, and residue number.

  · Backbone dihedral angles. Every residue except chain termini has a φ (preceding-C → N → Cα → C) and a ψ (N → Cα → C → next-N). They are reported in degrees following the IUPAC sign convention. Secondary structure is essentially a statement about which (φ, ψ) basin each residue occupies.

  · DSSP 8-state secondary structure assigns each residue one of H (α-helix), G (3₁₀-helix), I (π-helix), E (extended β-strand), B (isolated β-bridge), T (hydrogen-bonded turn), S (bend), or '-' (coil). The assignment is computed from backbone hydrogen-bond geometry via the Kabsch–Sander algorithm.

  · P-SEA three-state annotation labels each residue as helix, strand, or coil based purely on the geometry of the Cα trace. It serves as a fallback when the full backbone (and thus DSSP) is unavailable.

Summarize the fold with a handful of shape descriptors and a per-residue structural alphabet.

  · Radius of gyration (Rg) is the root-mean-square distance of Cα atoms from their centroid — a single number for overall size and compactness. A globular domain of N residues has Rg ≈ 2.2·N^0.38 Å; an extended or disordered chain has a much larger Rg. The Cα contact count is the number of residue pairs whose Cα atoms are within 8 Å and are more than four positions apart in sequence — a standard proxy for tertiary packing density. The bounding box is the smallest axis-aligned box enclosing all Cα atoms.

  · Foldseek's 3Di representation compresses backbone geometry into a per-residue letter drawn from a learned twenty-state alphabet. It captures the tertiary interaction pattern around each residue — which residues are packed against it in space, regardless of where they are in sequence.

  · Accessible surface area quantifies burial. A residue with SASA near zero is packed into the hydrophobic core; one with SASA >100 Å² sits on the surface. Computed here via the Shrake–Rupley numerical algorithm with a 1.4 Å probe.

Ask how reliable the model is.

  · For AlphaFold models, the B-factor field carries pLDDT — the model's own estimate of local accuracy on a 0–100 scale. Regions with pLDDT<50 should be treated as essentially unmodeled; they often correspond to intrinsically disordered segments.

  · For experimental (PDB) structures, the B-factor (temperature factor) quantifies the positional spread of each atom in the crystal — a combination of thermal vibration and static disorder — in units of Å². High B-factors mark flexible loops or poorly resolved regions; low B-factors mark the rigid, well-ordered core.

  · PAE(i, j) answers: if I align the predicted and true structures on residue i, how far off (in Å) do I expect residue j to be? A block-diagonal PAE matrix with low values on the blocks and high values off-diagonal is the signature of a multi-domain protein with confidently predicted domains but uncertain inter-domain orientation.

Place it in context: what it resembles, what it is annotated as, and how it looks.

  · Structural nearest neighbors (via Foldseek easy-search vs the PDB). Reported per hit: target PDB id, E-value, and alignment TM-score. A TM-score above ~0.5 is the conventional threshold for 'same fold'.

  · Functional annotations link the protein to curated databases. InterPro entries identify conserved domains and families by matching the sequence against member-database signatures (Pfam, PROSITE, CDD, …). Gene Ontology (GO) terms describe molecular function, biological process, and cellular component in a controlled vocabulary. CATH places the structure in a hierarchical fold classification (Class/Architecture/Topology/Homologous-superfamily). The organism is the source species.

  · Plot images: a contact map (which residues are close in 3D, as an N×N binary image), a Ramachandran scatter (backbone torsion angles, revealing secondary-structure composition at a glance), and — for AlphaFold structures — a PAE heatmap (pairwise prediction confidence).

  · Structure images are PyMOL renders from six orthogonal camera directions. Cartoon representation draws helices as coils and strands as arrows; sticks shows the backbone as bonds; surface shows the solvent-excluded envelope. Rainbow coloring maps sequence position to hue (blue→red, N→C); chain coloring assigns a distinct color per polypeptide.